Protein 5IG1 (pdb70)

Radius of gyration: 28.87 Å; Cα contacts (8 Å, |Δi|>4): 1186; chains: 2; bounding box: 79×72×64 Å

Secondary structure (DSSP, 8-state):
-BSSS-HHHHEE--TT-GGGEEEE-SS-EEEEEEETTT--EEEEEEEE-TT--HHHHHHHHHHHHHHHH---TTB--EEEEEE-SSEEEEEEE---SEEHHHHHTT-S---HHHHHHHHHHHHHHHHHHHHTTEE-----GGGEEESSSSTTPPEEE---TT-EE-SSSSB---S-S-GGG--HHHHTT--B-THHHHHHHHHHHHHHHHSS-SS--SSHHHHHHHHHTT-----TTGGGGS-HHHHHHHHHHT-SSGGGSPPHHHHHTSHHHHSTTSS--S--HHHHHHHHHHHHHHH-/-BSSS-HHHHEE--TT-STTEEEE-SSEEEEEEEETTT--EEEEEEEEGGG--HHHHHHHHHHHHHHHT---TTB--EEEEEE-SSEEEEEEEP--S-BSHHHHTT-S---HHHHHHHHHHHHHHHHHHHHTTEE-----GGGEEESSSSTTPPEEE---TT-EE-SSSSB---S-S-GGG--HHHHHT--B-THHHHHHHHHHHHHHHHSS-SS--SSHHHHHHHHHHT-----TTTTTTS-HHHHHHHHHHT-SSSTTSPPHHHHTT-TTTT-SSSS-----SHHHHHHHHHHHHHTT-S--

Sequence (604 aa):
METETSFFDLYDVDLKDKRSVIGKGAFSTVHRCVNKRTGEVCAVKVIALKSLRSSEINKIKREIGICSSLQHEHIVSMRRAFRDESHFYLVFEYVSGGELFDEIVTRKFYNEKDASACMHQILSALQHCHSKNIIHRDLKPENLLLASKDPNAPVKITDFGLAVIMEQGPTYFGFAGTPGYLSPEVIRRVPYDTAVDVWACGVILYILLVGYPPFWEEDHQKLYAQIKNCQYDFPSPEWDSVTTAAKELIKAMLEPNPKRRPTVQELLQHPWIARRDVPGSVHRQATLEELKKFNARRKLMETETSFFDLYDVDLKDKRSVIGKGAFSTVHRCVNKRTGEVCAVKVIALKSLRSSEINKIKREIGICSSLQHEHIVSMRRAFRDESHFYLVFEYVSGGELFDEIVTRKFYNEKDASACMHQILSALQHCHSKNIIHRDLKPENLLLASKDPNAPVKITDFGLAVIMEQGPTYFGFAGTPGYLSPEVIRRVPYDTAVDVWACGVILYILLVGYPPFWEEDHQKLYAQIKNCQYDFPSPEWDSVTTAAKELIKAMLEPNPKRRPTVQELLQHPWIARRDVPGSVHRQATLEELKKFNARRKLKGGV

Solvent-accessible surface area: 28084 Å² total; per-residue (Å²): 100,70,92,162,54,36,1,76,87,67,5,81,21,89,53,194,68,185,232,13,42,72,28,179,48,104,145,25,40,33,10,104,0,49,20,113,215,74,45,58,46,0,10,0,29,11,7,49,25,195,101,32,144,55,57,44,29,6,81,16,62,22,8,8,35,1,6,74,50,6,155,46,104,29,2,8,17,21,106,110,3,2,75,50,177,54,50,0,6,0,0,19,24,74,16,30,14,37,39,0,0,69,47,0,23,102,62,178,93,0,5,2,69,34,0,7,51,4,0,70,27,0,0,17,0,0,60,37,0,26,80,97,67,2,0,0,32,9,1,34,0,64,3,0,33,6,20,40,171,94,97,159,12,40,2,10,0,22,49,2,12,46,0,2,29,22,80,65,31,87,5,13,10,5,64,21,21,37,36,18,30,5,3,2,0,5,20,76,122,14,51,1,32,26,7,8,2,1,0,5,0,0,0,0,0,2,0,0,0,3,0,40,12,12,2,119,47,126,64,89,129,114,7,30,40,40,0,94,97,26,112,24,90,44,46,79,102,54,1,97,68,8,35,91,20,0,39,113,0,0,111,35,0,1,38,55,57,26,179,195,10,22,74,4,118,102,3,16,135,36,66,0,1,39,158,170,111,45,6,15,69,92,55,16,75,63,1,1,85,42,0,86,113,7,16,55,82,60,179,187,101,68,93,174,61,37,2,80,87,56,3,25,25,51,53,191,29,183,214,19,56,73,28,190,36,109,97,9,53,29,10,90,0,43,7,44,131,1,4,4,2,0,10,0,29,16,3,43,21,193,98,26,184,76,45,55,29,58,46,5,76,90,6,9,40,2,4,76,52,3,130,45,120,22,2,8,6,19,53,78,2,2,76,48,177,49,56,0,6,0,0,16,19,41,14,27,14,34,38,0,0,47,47,0,28,100,60,196,117,2,12,3,107,41,0,7,52,6,0,55,57,4,0,19,0,0,42,46,0,20,83,90,70,2,0,0,10,16,3,38,0,60,4,1,33,8,8,5,180,22,92,141,15,45,9,12,0,13,51,1,26,40,2,7,86,23,150,131,31,92,37,96,49,22,68,22,23,22,15,9,20,5,0,0,0,1,22,113,143,55,68,1,33,25,7,4,0,2,0,4,1,0,1,3,0,1,0,1,1,1,0,38,14,14,1,120,51,165,58,70,123,131,2,28,40,31,0,91,116,25,127,45,92,46,50,77,109,46,0,96,55,7,38,98,15,0,41,106,0,0,118,30,0,1,48,55,38,30,186,165,16,33,64,1,110,103,4,43,137,35,47,0,10,50,155,185,108,33,6,14,89,90,68,18,84,44,0,4,92,45,0,123,112,8,14,73,81,34,147,136,176,61,53,91

B-factor: mean 85.82, std 36.85, range [25.45, 205.86]

InterPro domains:
  IPR000719 Protein kinase domain [PF00069] (19-273)
  IPR000719 Protein kinase domain [PS50011] (16-273)
  IPR000719 Protein kinase domain [SM00220] (16-273)
  IPR008271 Serine/threonine-protein kinase, active site [PS00108] (134-146)
  IPR011009 Protein kinase-like domain superfamily [SSF56112] (20-286)
  IPR013543 Calcium/calmodulin-dependent protein kinase II, association-domain [PF08332] (350-474)
  IPR017441 Protein kinase, ATP binding site [PS00107] (22-50)
  IPR032710 NTF2-like domain superfamily [SSF54427] (349-472)

Nearest PDB structures (foldseek):
  5ig1-assembly1_A  TM=9.968E-01  e=9.565E-55  Salpingoeca rosetta
  2bdw-assembly1_B  TM=9.712E-01  e=1.067E-36  Caenorhabditis elegans
  3kk8-assembly1_A  TM=8.968E-01  e=3.046E-34  Caenorhabditis elegans
  3kk9-assembly1_A  TM=9.222E-01  e=5.446E-33  Caenorhabditis elegans
  3kl8-assembly1_A  TM=8.921E-01  e=1.979E-29  Caenorhabditis elegans

Structure (mmCIF, N/CA/C/O backbone):
data_5IG1
#
_entry.id   5IG1
#
_cell.length_a   100.031
_cell.length_b   100.031
_cell.length_c   123.792
_cell.angle_alpha   90.00
_cell.angle_beta   90.00
_cell.angle_gamma   90.00
#
_symmetry.space_group_name_H-M   'P 43'
#
loop_
_entity.id
_entity.type
_entity.pdbx_description
1 polymer 'CAMK/CAMK2 protein kinase'
2 non-polymer 'PHOSPHATE ION'
3 water water
#
loop_
_atom_site.group_PDB
_atom_site.id
_atom_site.type_symbol
_atom_site.label_atom_id
_atom_site.label_alt_id
_atom_site.label_comp_id
_atom_site.label_asym_id
_atom_site.label_entity_id
_atom_site.label_seq_id
_atom_site.pdbx_PDB_ins_code
_atom_site.Cartn_x
_atom_site.Cartn_y
_atom_site.Cartn_z
_atom_site.occupancy
_atom_site.B_iso_or_equiv
_atom_site.auth_seq_id
_atom_site.auth_comp_id
_atom_site.auth_asym_id
_atom_site.auth_atom_id
_atom_site.pdbx_PDB_model_num
ATOM 1 N N . MET A 1 4 ? -27.362 30.981 -5.104 1.00 60.72 3 MET A N 1
ATOM 2 C CA . MET A 1 4 ? -26.597 31.023 -6.348 1.00 84.69 3 MET A CA 1
ATOM 3 C C . MET A 1 4 ? -27.301 31.863 -7.419 1.00 102.94 3 MET A C 1
ATOM 4 O O . MET A 1 4 ? -28.526 31.997 -7.416 1.00 110.20 3 MET A O 1
ATOM 9 N N . GLU A 1 5 ? -26.514 32.426 -8.335 1.00 108.23 4 GLU A N 1
ATOM 10 C CA . GLU A 1 5 ? -27.037 33.303 -9.382 1.00 101.57 4 GLU A CA 1
ATOM 11 C C . GLU A 1 5 ? -27.588 32.450 -10.514 1.00 100.54 4 GLU A C 1
ATOM 12 O O . GLU A 1 5 ? -26.837 31.910 -11.328 1.00 105.58 4 GLU A O 1
ATOM 18 N N . THR A 1 6 ? -28.911 32.335 -10.574 1.00 115.01 5 THR A N 1
ATOM 19 C CA . THR A 1 6 ? -29.567 31.589 -11.636 1.00 108.53 5 THR A CA 1
ATOM 20 C C . THR A 1 6 ? -29.977 32.464 -12.814 1.00 102.71 5 THR A C 1
ATOM 21 O O . THR A 1 6 ? -30.384 31.926 -13.849 1.00 94.35 5 THR A O 1
ATOM 25 N N . GLU A 1 7 ? -29.877 33.788 -12.690 1.00 104.74 6 GLU A N 1
ATOM 26 C CA . GLU A 1 7 ? -30.287 34.697 -13.753 1.00 107.83 6 GLU A CA 1
ATOM 27 C C . GLU A 1 7 ? -29.130 35.313 -14.519 1.00 100.61 6 GLU A C 1
ATOM 28 O O . GLU A 1 7 ? -29.263 35.551 -15.720 1.00 104.14 6 GLU A O 1
ATOM 34 N N . THR A 1 8 ? -28.012 35.592 -13.858 1.00 101.02 7 THR A N 1
ATOM 35 C CA . THR A 1 8 ? -26.854 36.166 -14.523 1.00 91.36 7 THR A CA 1
ATOM 36 C C . THR A 1 8 ? -25.911 35.057 -14.962 1.00 85.48 7 THR A C 1
ATOM 37 O O . THR A 1 8 ? -25.750 34.049 -14.269 1.00 104.41 7 THR A O 1
ATOM 41 N N . SER A 1 9 ? -25.300 35.242 -16.126 1.00 67.11 8 SER A N 1
ATOM 42 C CA . SER A 1 9 ? -24.389 34.244 -16.661 1.00 62.84 8 SER A CA 1
ATOM 43 C C . SER A 1 9 ? -23.007 34.420 -16.053 1.00 67.14 8 SER A C 1
ATOM 44 O O . SER A 1 9 ? -22.515 35.540 -15.907 1.00 67.18 8 SER A O 1
ATOM 47 N N . PHE A 1 10 ? -22.394 33.300 -15.671 1.00 72.95 9 PHE A N 1
ATOM 48 C CA . PHE A 1 10 ? -20.998 33.334 -15.257 1.00 60.10 9 PHE A CA 1
ATOM 49 C C . PHE A 1 10 ? -20.147 34.067 -16.287 1.00 62.70 9 PHE A C 1
ATOM 50 O O . PHE A 1 10 ? -19.265 34.857 -15.931 1.00 77.43 9 PHE A O 1
ATOM 58 N N . PHE A 1 11 ? -20.411 33.830 -17.573 1.00 64.30 10 PHE A N 1
ATOM 59 C CA . PHE A 1 11 ? -19.627 34.460 -18.625 1.00 66.66 10 PHE A CA 1
ATOM 60 C C . PHE A 1 11 ? -19.861 35.958 -18.716 1.00 66.55 10 PHE A C 1
ATOM 61 O O . PHE A 1 11 ? -19.089 36.646 -19.391 1.00 87.43 10 PHE A O 1
ATOM 69 N N . ASP A 1 12 ? -20.897 36.479 -18.061 1.00 62.37 11 ASP A N 1
ATOM 70 C CA . ASP A 1 12 ? -21.096 37.922 -18.024 1.00 70.90 11 ASP A CA 1
ATOM 71 C C . ASP A 1 12 ? -20.208 38.589 -16.979 1.00 73.19 11 ASP A C 1
ATOM 72 O O . ASP A 1 12 ? -19.742 39.713 -17.193 1.00 71.79 11 ASP A O 1
ATOM 77 N N . LEU A 1 13 ? -19.954 37.920 -15.857 1.00 69.44 12 LEU A N 1
ATOM 78 C CA . LEU A 1 13 ? -19.123 38.484 -14.802 1.00 63.98 12 LEU A CA 1
ATOM 79 C C . LEU A 1 13 ? -17.675 38.027 -14.871 1.00 59.15 12 LEU A C 1
ATOM 80 O O . LEU A 1 13 ? -16.782 38.764 -14.439 1.00 57.58 12 LEU A O 1
ATOM 85 N N . TYR A 1 14 ? -17.419 36.832 -15.393 1.00 55.23 13 TYR A N 1
ATOM 86 C CA . TYR A 1 14 ? -16.072 36.294 -15.459 1.00 53.91 13 TYR A CA 1
ATOM 87 C C . TYR A 1 14 ? -15.705 35.989 -16.902 1.00 56.45 13 TYR A C 1
ATOM 88 O O . TYR A 1 14 ? -16.574 35.752 -17.745 1.00 60.98 13 TYR A O 1
ATOM 97 N N . ASP A 1 15 ? -14.405 36.027 -17.181 1.00 49.96 14 ASP A N 1
ATOM 98 C CA . ASP A 1 15 ? -13.875 35.774 -18.512 1.00 68.64 14 ASP A CA 1
ATOM 99 C C . ASP A 1 15 ? -12.985 34.544 -18.450 1.00 62.44 14 ASP A C 1
ATOM 100 O O . ASP A 1 15 ? -12.131 34.438 -17.559 1.00 49.80 14 ASP A O 1
ATOM 105 N N . VAL A 1 16 ? -13.206 33.614 -19.378 1.00 59.76 15 VAL A N 1
ATOM 106 C CA . VAL A 1 16 ? -12.382 32.419 -19.506 1.00 57.21 15 VAL A CA 1
ATOM 107 C C . VAL A 1 16 ? -12.722 31.761 -20.833 1.00 71.63 15 VAL A C 1
ATOM 108 O O . VAL A 1 16 ? -13.880 31.757 -21.260 1.00 95.40 15 VAL A O 1
ATOM 112 N N . ASP A 1 17 ? -11.702 31.226 -21.495 1.00 71.09 16 ASP A N 1
ATOM 113 C CA . ASP A 1 17 ? -11.888 30.404 -22.687 1.00 76.83 16 ASP A CA 1
ATOM 114 C C . ASP A 1 17 ? -11.823 28.954 -22.224 1.00 75.16 16 ASP A C 1
ATOM 115 O O . ASP A 1 17 ? -10.738 28.412 -21.997 1.00 75.59 16 ASP A O 1
ATOM 120 N N . LEU A 1 18 ? -12.993 28.330 -22.067 1.00 63.42 17 LEU A N 1
ATOM 121 C CA . LEU A 1 18 ? -13.045 26.944 -21.613 1.00 67.34 17 LEU A CA 1
ATOM 122 C C . LEU A 1 18 ? -12.405 25.975 -22.600 1.00 70.73 17 LEU A C 1
ATOM 123 O O . LEU A 1 18 ? -12.112 24.834 -22.222 1.00 74.37 17 LEU A O 1
ATOM 128 N N . LYS A 1 19 ? -12.169 26.401 -23.841 1.00 65.28 18 LYS A N 1
ATOM 129 C CA . LYS A 1 19 ? -11.558 25.549 -24.851 1.00 67.28 18 LYS A CA 1
ATOM 130 C C . LYS A 1 19 ? -10.038 25.554 -24.792 1.00 88.06 18 LYS A C 1
ATOM 131 O O . LYS A 1 19 ? -9.410 24.573 -25.205 1.00 110.89 18 LYS A O 1
ATOM 137 N N . ASP A 1 20 ? -9.433 26.630 -24.296 1.00 75.75 19 ASP A N 1
ATOM 138 C CA . ASP A 1 20 ? -7.980 26.700 -24.234 1.00 81.77 19 ASP A CA 1
ATOM 139 C C . ASP A 1 20 ? -7.444 25.733 -23.185 1.00 86.69 19 ASP A C 1
ATOM 140 O O . ASP A 1 20 ? -8.034 25.560 -22.115 1.00 84.69 19 ASP A O 1
ATOM 145 N N . LYS A 1 21 ? -6.312 25.102 -23.501 1.00 101.31 20 LYS A N 1
ATOM 146 C CA . LYS A 1 21 ? -5.724 24.131 -22.584 1.00 104.29 20 LYS A CA 1
ATOM 147 C C . LYS A 1 21 ? -5.058 24.818 -21.398 1.00 99.70 20 LYS A C 1
ATOM 148 O O . LYS A 1 21 ? -5.141 24.328 -20.265 1.00 101.68 20 LYS A O 1
ATOM 154 N N . ARG A 1 22 ? -4.395 25.955 -21.634 1.00 83.50 21 ARG A N 1
ATOM 155 C CA . ARG A 1 22 ? -3.679 26.643 -20.564 1.00 90.34 21 ARG A CA 1
ATOM 156 C C . ARG A 1 22 ? -4.608 27.267 -19.531 1.00 80.01 21 ARG A C 1
ATOM 157 O O . ARG A 1 22 ? -4.122 27.803 -18.529 1.00 84.92 21 ARG A O 1
ATOM 165 N N . SER A 1 23 ? -5.921 27.221 -19.743 1.00 78.60 22 SER A N 1
ATOM 166 C CA . SER A 1 23 ? -6.856 27.716 -18.743 1.00 82.28 22 SER A CA 1
ATOM 167 C C . SER A 1 23 ? -7.234 26.660 -17.716 1.00 74.58 22 SER A C 1
ATOM 168 O O . SER A 1 23 ? -7.733 27.010 -16.640 1.00 64.05 22 SER A O 1
ATOM 171 N N . VAL A 1 24 ? -6.997 25.387 -18.016 1.00 70.12 23 VAL A N 1
ATOM 172 C CA . VAL A 1 24 ? -7.455 24.292 -17.170 1.00 56.79 23 VAL A CA 1
ATOM 173 C C . VAL A 1 24 ? -6.535 24.159 -15.964 1.00 50.37 23 VAL A C 1
ATOM 174 O O . VAL A 1 24 ? -5.360 23.808 -16.102 1.00 67.86 23 VAL A O 1
ATOM 178 N N . ILE A 1 25 ? -7.074 24.436 -14.778 1.00 58.56 24 ILE A N 1
ATOM 179 C CA . ILE A 1 25 ? -6.334 24.216 -13.541 1.00 45.63 24 ILE A CA 1
ATOM 180 C C . ILE A 1 25 ? -6.379 22.749 -13.140 1.00 55.50 24 ILE A C 1
ATOM 181 O O . ILE A 1 25 ? -5.384 22.198 -12.658 1.00 66.37 24 ILE A O 1
ATOM 186 N N . GLY A 1 26 ? -7.529 22.098 -13.312 1.00 58.13 25 GLY A N 1
ATOM 187 C CA . GLY A 1 26 ? -7.668 20.723 -12.869 1.00 63.41 25 GLY A CA 1
ATOM 188 C C . GLY A 1 26 ? -8.708 19.930 -13.630 1.00 55.43 25 GLY A C 1
ATOM 189 O O . GLY A 1 26 ? -9.765 20.462 -13.965 1.00 55.83 25 GLY A O 1
ATOM 190 N N . LYS A 1 27 ? -8.426 18.661 -13.912 1.00 59.64 26 LYS A N 1
ATOM 191 C CA . LYS A 1 27 ? -9.354 17.790 -14.625 1.00 50.31 26 LYS A CA 1
ATOM 192 C C . LYS A 1 27 ? -9.843 16.700 -13.676 1.00 61.16 26 LYS A C 1
ATOM 193 O O . LYS A 1 27 ? -9.069 15.827 -13.270 1.00 70.52 26 LYS A O 1
ATOM 199 N N . GLY A 1 28 ? -11.130 16.754 -13.331 1.00 60.78 27 GLY A N 1
ATOM 200 C CA . GLY A 1 28 ? -11.772 15.735 -12.534 1.00 50.67 27 GLY A CA 1
ATOM 201 C C . GLY A 1 28 ? -12.834 14.991 -13.333 1.00 54.50 27 GLY A C 1
ATOM 202 O O . GLY A 1 28 ? -13.233 15.392 -14.425 1.00 62.98 27 GLY A O 1
ATOM 203 N N . ALA A 1 29 ? -13.290 13.877 -12.758 1.00 61.83 28 ALA A N 1
ATOM 204 C CA . ALA A 1 29 ? -14.253 13.026 -13.449 1.00 52.93 28 ALA A CA 1
ATOM 205 C C . ALA A 1 29 ? -15.648 13.633 -13.498 1.00 44.06 28 ALA A C 1
ATOM 206 O O . ALA A 1 29 ? -16.446 13.256 -14.362 1.00 50.65 28 ALA A O 1
ATOM 208 N N . PHE A 1 30 ? -15.968 14.546 -12.588 1.00 46.04 29 PHE A N 1
ATOM 209 C CA . PHE A 1 30 ? -17.286 15.153 -12.553 1.00 49.04 29 PHE A CA 1
ATOM 210 C C . PHE A 1 30 ? -17.271 16.649 -12.814 1.00 55.64 29 PHE A C 1
ATOM 211 O O . PHE A 1 30 ? -18.344 17.245 -12.957 1.00 50.93 29 PHE A O 1
ATOM 219 N N . SER A 1 31 ? -16.097 17.267 -12.888 1.00 59.63 30 SER A N 1
ATOM 220 C CA . SER A 1 31 ? -16.002 18.700 -13.107 1.00 43.40 30 SER A CA 1
ATOM 221 C C . SER A 1 31 ? -14.646 18.997 -13.722 1.00 36.18 30 SER A C 1
ATOM 222 O O . SER A 1 31 ? -13.757 18.145 -13.756 1.00 63.13 30 SER A O 1
ATOM 225 N N . THR A 1 32 ? -14.503 20.221 -14.218 1.00 51.29 31 THR A N 1
ATOM 226 C CA . THR A 1 32 ? -13.219 20.706 -14.708 1.00 40.80 31 THR A CA 1
ATOM 227 C C . THR A 1 32 ? -13.008 22.114 -14.178 1.00 48.87 31 THR A C 1
ATOM 228 O O . THR A 1 32 ? -13.900 22.958 -14.294 1.00 57.97 31 THR A O 1
ATOM 232 N N . VAL A 1 33 ? -11.847 22.361 -13.585 1.00 42.96 32 VAL A N 1
ATOM 233 C CA . VAL A 1 33 ? -11.545 23.647 -12.973 1.00 40.76 32 VAL A CA 1
ATOM 234 C C . VAL A 1 33 ? -10.656 24.437 -13.922 1.00 44.58 32 VAL A C 1
ATOM 235 O O . VAL A 1 33 ? -9.567 23.979 -14.292 1.00 46.59 32 VAL A O 1
ATOM 239 N N . HIS A 1 34 ? -11.137 25.616 -14.323 1.00 46.46 33 HIS A N 1
ATOM 240 C CA . HIS A 1 34 ? -10.430 26.531 -15.205 1.00 52.00 33 HIS A CA 1
ATOM 241 C C . HIS A 1 34 ? -10.034 27.794 -14.451 1.00 53.61 33 HIS A C 1
ATOM 242 O O . HIS A 1 34 ? -10.687 28.195 -13.483 1.00 50.13 33 HIS A O 1
ATOM 249 N N . ARG A 1 35 ? -8.965 28.428 -14.920 1.00 54.17 34 ARG A N 1
ATOM 250 C CA . ARG A 1 35 ? -8.573 29.738 -14.419 1.00 40.74 34 ARG A CA 1
ATOM 251 C C . ARG A 1 35 ? -9.372 30.798 -15.164 1.00 44.02 34 ARG A C 1
ATOM 252 O O . ARG A 1 35 ? -9.312 30.873 -16.396 1.00 52.64 34 ARG A O 1
ATOM 260 N N . CYS A 1 36 ? -10.135 31.597 -14.427 1.00 51.24 35 CYS A N 1
ATOM 261 C CA . CYS A 1 36 ? -10.940 32.668 -14.993 1.00 52.71 35 CYS A CA 1
ATOM 262 C C . CYS A 1 36 ? -10.586 33.981 -14.314 1.00 52.88 35 CYS A C 1
ATOM 263 O O . CYS A 1 36 ? -9.934 34.013 -13.272 1.00 72.02 35 CYS A O 1
ATOM 266 N N . VAL A 1 37 ? -11.031 35.076 -14.916 1.00 48.46 36 VAL A N 1
ATOM 267 C CA . VAL A 1 37 ? -10.739 36.415 -14.423 1.00 47.63 36 VAL A CA 1
ATOM 268 C C . VAL A 1 37 ? -12.044 37.185 -14.294 1.00 51.01 36 VAL A C 1
ATOM 269 O O . VAL A 1 37 ? -12.849 37.214 -15.233 1.00 55.21 36 VAL A O 1
ATOM 273 N N . ASN A 1 38 ? -12.251 37.799 -13.133 1.00 40.87 37 ASN A N 1
ATOM 274 C CA . ASN A 1 38 ? -13.412 38.649 -12.914 1.00 43.15 37 ASN A CA 1
ATOM 275 C C . ASN A 1 38 ? -13.387 39.820 -13.889 1.00 56.19 37 ASN A C 1
ATOM 276 O O . ASN A 1 38 ? -12.454 40.628 -13.876 1.00 59.52 37 ASN A O 1
ATOM 281 N N . LYS A 1 39 ? -14.416 39.906 -14.738 1.00 63.46 38 LYS A N 1
ATOM 282 C CA . LYS A 1 39 ? -14.472 40.982 -15.721 1.00 50.53 38 LYS A CA 1
ATOM 283 C C . LYS A 1 39 ? -14.390 42.350 -15.054 1.00 56.65 38 LYS A C 1
ATOM 284 O O . LYS A 1 39 ? -13.743 43.266 -15.577 1.00 56.54 38 LYS A O 1
ATOM 290 N N . ARG A 1 40 ? -15.033 42.509 -13.896 1.00 56.30 39 ARG A N 1
ATOM 291 C CA . ARG A 1 40 ? -15.122 43.841 -13.304 1.00 55.02 39 ARG A CA 1
ATOM 292 C C . ARG A 1 40 ? -13.916 44.154 -12.425 1.00 50.13 39 ARG A C 1
ATOM 293 O O . ARG A 1 40 ? -13.345 45.244 -12.515 1.00 63.65 39 ARG A O 1
ATOM 301 N N . THR A 1 41 ? -13.514 43.220 -11.564 1.00 52.14 40 THR A N 1
ATOM 302 C CA . THR A 1 41 ? -12.471 43.497 -10.586 1.00 51.28 40 THR A CA 1
ATOM 303 C C . THR A 1 41 ? -11.080 43.034 -11.013 1.00 55.92 40 THR A C 1
ATOM 304 O O . THR A 1 41 ? -10.090 43.465 -10.411 1.00 64.53 40 THR A O 1
ATOM 308 N N . GLY A 1 42 ? -10.974 42.177 -12.024 1.00 54.34 41 GLY A N 1
ATOM 309 C CA . GLY A 1 42 ? -9.676 41.657 -12.399 1.00 50.88 41 GLY A CA 1
ATOM 310 C C . GLY A 1 42 ? -9.139 40.593 -11.474 1.00 53.35 41 GLY A C 1
ATOM 311 O O . GLY A 1 42 ? -7.983 40.182 -11.624 1.00 53.15 41 GLY A O 1
ATOM 312 N N . GLU A 1 43 ? -9.939 40.144 -10.512 1.00 47.63 42 GLU A N 1
ATOM 313 C CA . GLU A 1 43 ? -9.519 39.076 -9.619 1.00 45.19 42 GLU A CA 1
ATOM 314 C C . GLU A 1 43 ? -9.367 37.767 -10.386 1.00 43.33 42 GLU A C 1
ATOM 315 O O . GLU A 1 43 ? -10.235 37.397 -11.180 1.00 52.04 42 GLU A O 1
ATOM 321 N N . VAL A 1 44 ? -8.258 37.073 -10.151 1.00 42.27 43 VAL A N 1
ATOM 322 C CA . VAL A 1 44 ? -8.036 35.756 -10.734 1.00 42.25 43 VAL A CA 1
ATOM 323 C C . VAL A 1 44 ? -8.702 34.710 -9.852 1.00 45.43 43 VAL A C 1
ATOM 324 O O . VAL A 1 44 ? -8.501 34.688 -8.631 1.00 48.52 43 VAL A O 1
ATOM 328 N N . CYS A 1 45 ? -9.492 33.838 -10.471 1.00 57.14 44 CYS A N 1
ATOM 329 C CA . CYS A 1 45 ? -10.344 32.885 -9.782 1.00 53.42 44 CYS A CA 1
ATOM 330 C C . CYS A 1 45 ? -10.231 31.517 -10.440 1.00 47.04 44 CYS A C 1
ATOM 331 O O . CYS A 1 45 ? -9.779 31.380 -11.579 1.00 55.14 44 CYS A O 1
ATOM 334 N N . ALA A 1 46 ? -10.657 30.495 -9.709 1.00 52.08 45 ALA A N 1
ATOM 335 C CA . ALA A 1 46 ? -10.771 29.144 -10.245 1.00 49.38 45 ALA A CA 1
ATOM 336 C C . ALA A 1 46 ? -12.253 28.822 -10.350 1.00 44.24 45 ALA A C 1
ATOM 337 O O . ALA A 1 46 ? -12.926 28.642 -9.332 1.00 60.20 45 ALA A O 1
ATOM 339 N N . VAL A 1 47 ? -12.766 28.756 -11.569 1.00 37.08 46 VAL A N 1
ATOM 340 C CA . VAL A 1 47 ? -14.145 28.338 -11.790 1.00 45.49 46 VAL A CA 1
ATOM 341 C C . VAL A 1 47 ? -14.181 26.817 -11.907 1.00 50.01 46 VAL A C 1
ATOM 342 O O . VAL A 1 47 ? -13.357 26.211 -12.605 1.00 33.64 46 VAL A O 1
ATOM 346 N N . LYS A 1 48 ? -15.107 26.198 -11.184 1.00 50.35 47 LYS A N 1
ATOM 347 C CA . LYS A 1 48 ? -15.370 24.769 -11.283 1.00 48.04 47 LYS A CA 1
ATOM 348 C C . LYS A 1 48 ? -16.584 24.599 -12.188 1.00 45.84 47 LYS A C 1
ATOM 349 O O . LYS A 1 48 ? -17.710 24.924 -11.797 1.00 50.31 47 LYS A O 1
ATOM 355 N N . VAL A 1 49 ? -16.345 24.124 -13.406 1.00 48.91 48 VAL A N 1
ATOM 356 C CA . VAL A 1 49 ? -17.395 23.929 -14.398 1.00 43.40 48 VAL A CA 1
ATOM 357 C C . VAL A 1 49 ? -17.921 22.508 -14.277 1.00 47.27 48 VAL A C 1
ATOM 358 O O . VAL A 1 49 ? -17.143 21.544 -14.256 1.00 54.98 48 VAL A O 1
ATOM 362 N N . ILE A 1 50 ? -19.243 22.377 -14.197 1.00 40.37 49 ILE A N 1
ATOM 363 C CA . ILE A 1 50 ? -19.907 21.086 -14.057 1.00 49.88 49 ILE A CA 1
ATOM 364 C C . ILE A 1 50 ? -21.024 21.027 -15.089 1.00 56.43 49 ILE A C 1
ATOM 365 O O . ILE A 1 50 ? -22.068 21.662 -14.911 1.00 60.84 49 ILE A O 1
ATOM 370 N N . ALA A 1 51 ? -20.820 20.263 -16.158 1.00 61.54 50 ALA A N 1
ATOM 371 C CA . ALA A 1 51 ? -21.888 20.075 -17.130 1.00 44.85 50 ALA A CA 1
ATOM 372 C C . ALA A 1 51 ? -23.051 19.323 -16.493 1.00 50.04 50 ALA A C 1
ATOM 373 O O . ALA A 1 51 ? -22.854 18.360 -15.744 1.00 70.14 50 ALA A O 1
ATOM 375 N N . LEU A 1 52 ? -24.269 19.777 -16.784 1.00 45.32 51 LEU A N 1
ATOM 376 C CA . LEU A 1 52 ? -25.476 19.163 -16.243 1.00 51.30 51 LEU A CA 1
ATOM 377 C C . LEU A 1 52 ? -25.942 17.950 -17.034 1.00 57.34 51 LEU A C 1
ATOM 378 O O . LEU A 1 52 ? -26.828 17.232 -16.559 1.00 72.10 51 LEU A O 1
ATOM 383 N N . LYS A 1 53 ? -25.351 17.699 -18.203 1.00 54.84 52 LYS A N 1
ATOM 384 C CA . LYS A 1 53 ? -25.875 16.775 -19.203 1.00 57.59 52 LYS A CA 1
ATOM 385 C C . LYS A 1 53 ? -26.316 15.427 -18.639 1.00 82.25 52 LYS A C 1
ATOM 386 O O . LYS A 1 53 ? -27.518 15.151 -18.554 1.00 94.66 52 LYS A O 1
ATOM 392 N N . SER A 1 54 ? -25.366 14.576 -18.263 1.00 67.22 53 SER A N 1
ATOM 393 C CA . SER A 1 54 ? -25.683 13.219 -17.842 1.00 78.08 53 SER A CA 1
ATOM 394 C C . SER A 1 54 ? -26.034 13.121 -16.364 1.00 85.03 53 SER A C 1
ATOM 395 O O . SER A 1 54 ? -26.161 12.007 -15.843 1.00 89.61 53 SER A O 1
ATOM 398 N N . LEU A 1 55 ? -26.207 14.252 -15.684 1.00 72.05 54 LEU A N 1
ATOM 399 C CA . LEU A 1 55 ? -26.331 14.260 -14.231 1.00 62.11 54 LEU A CA 1
ATOM 400 C C . LEU A 1 55 ? -27.716 13.794 -13.802 1.00 75.97 54 LEU A C 1
ATOM 401 O O . LEU A 1 55 ? -28.732 14.356 -14.233 1.00 77.17 54 LEU A O 1
ATOM 406 N N . ARG A 1 56 ? -27.754 12.780 -12.940 1.00 88.00 55 ARG A N 1
ATOM 407 C CA . ARG A 1 56 ? -28.991 12.431 -12.264 1.00 91.90 55 ARG A CA 1
ATOM 408 C C . ARG A 1 56 ? -29.356 13.520 -11.257 1.00 93.82 55 ARG A C 1
ATOM 409 O O . ARG A 1 56 ? -28.573 14.430 -10.968 1.00 93.49 55 ARG A O 1
ATOM 417 N N . SER A 1 57 ? -30.570 13.416 -10.714 1.00 90.20 56 SER A N 1
ATOM 418 C CA . SER A 1 57 ? -31.037 14.417 -9.759 1.00 81.81 56 SER A CA 1
ATOM 419 C C . SER A 1 57 ? -30.191 14.411 -8.490 1.00 76.01 56 SER A C 1
ATOM 420 O O . SER A 1 57 ? -29.902 15.472 -7.921 1.00 83.25 56 SER A O 1
ATOM 423 N N . SER A 1 58 ? -29.775 13.225 -8.037 1.00 74.87 57 SER A N 1
ATOM 424 C CA . SER A 1 58 ? -28.985 13.136 -6.813 1.00 66.50 57 SER A CA 1
ATOM 425 C C . SER A 1 58 ? -27.679 13.906 -6.941 1.00 68.50 57 SER A C 1
ATOM 426 O O . SER A 1 58 ? -27.244 14.563 -5.989 1.00 70.17 57 SER A O 1
ATOM 429 N N . GLU A 1 59 ? -27.039 13.841 -8.111 1.00 73.32 58 GLU A N 1
ATOM 430 C CA . GLU A 1 59 ? -25.775 14.545 -8.302 1.00 72.17 58 GLU A CA 1
ATOM 431 C C . GLU A 1 59 ? -25.981 16.055 -8.322 1.00 69.37 58 GLU A C 1
ATOM 432 O O . GLU A 1 59 ? -25.194 16.806 -7.730 1.00 71.27 58 GLU A O 1
ATOM 438 N N . ILE A 1 60 ? -27.043 16.514 -8.987 1.00 55.64 59 ILE A N 1
ATOM 439 C CA . ILE A 1 60 ? -27.337 17.943 -9.044 1.00 48.67 59 ILE A CA 1
ATOM 440 C C . ILE A 1 60 ? -27.617 18.490 -7.651 1.00 50.07 59 ILE A C 1
ATOM 441 O O . ILE A 1 60 ? -27.131 19.566 -7.279 1.00 77.11 59 ILE A O 1
ATOM 446 N N . ASN A 1 61 ? -28.397 17.761 -6.854 1.00 43.67 60 ASN A N 1
ATOM 447 C CA . ASN A 1 61 ? -28.665 18.230 -5.499 1.00 52.44 60 ASN A CA 1
ATOM 448 C C . ASN A 1 61 ? -27.438 18.113 -4.614 1.00 49.87 60 ASN A C 1
ATOM 449 O O . ASN A 1 61 ? -27.290 18.883 -3.660 1.00 57.23 60 ASN A O 1
ATOM 454 N N . LYS A 1 62 ? -26.561 17.153 -4.896 1.00 56.88 61 LYS A N 1
ATOM 455 C CA . LYS A 1 62 ? -25.274 17.135 -4.215 1.00 50.57 61 LYS A CA 1
ATOM 456 C C . LYS A 1 62 ? -24.509 18.417 -4.506 1.00 48.53 61 LYS A C 1
ATOM 457 O O . LYS A 1 62 ? -23.912 19.016 -3.603 1.00 57.35 61 LYS A O 1
ATOM 463 N N . ILE A 1 63 ? -24.550 18.873 -5.759 1.00 47.88 62 ILE A N 1
ATOM 464 C CA . ILE A 1 63 ? -23.866 20.109 -6.123 1.00 41.95 62 ILE A CA 1
ATOM 465 C C . ILE A 1 63 ? -24.487 21.296 -5.399 1.00 46.20 62 ILE A C 1
ATOM 466 O O . ILE A 1 63 ? -23.775 22.121 -4.815 1.00 50.87 62 ILE A O 1
ATOM 471 N N . LYS A 1 64 ? -25.821 21.401 -5.424 1.00 46.15 63 LYS A N 1
ATOM 472 C CA . LYS A 1 64 ? -26.486 22.509 -4.741 1.00 40.39 63 LYS A CA 1
ATOM 473 C C . LYS A 1 64 ? -26.174 22.501 -3.250 1.00 43.92 63 LYS A C 1
ATOM 474 O O . LYS A 1 64 ? -26.010 23.563 -2.633 1.00 52.44 63 LYS A O 1
ATOM 480 N N . ARG A 1 65 ? -26.085 21.310 -2.655 1.00 45.22 64 ARG A N 1
ATOM 481 C CA . ARG A 1 65 ? -25.637 21.198 -1.272 1.00 35.44 64 ARG A CA 1
ATOM 482 C C . ARG A 1 65 ? -24.239 21.780 -1.116 1.00 48.11 64 ARG A C 1
ATOM 483 O O . ARG A 1 65 ? -23.974 22.571 -0.200 1.00 61.73 64 ARG A O 1
ATOM 491 N N . GLU A 1 66 ? -23.328 21.402 -2.017 1.00 44.40 65 GLU A N 1
ATOM 492 C CA . GLU A 1 66 ? -21.978 21.947 -1.968 1.00 47.32 65 GLU A CA 1
ATOM 493 C C . GLU A 1 66 ? -21.994 23.465 -2.056 1.00 51.28 65 GLU A C 1
ATOM 494 O O . GLU A 1 66 ? -21.181 24.134 -1.412 1.00 62.96 65 GLU A O 1
ATOM 500 N N . ILE A 1 67 ? -22.924 24.026 -2.826 1.00 47.64 66 ILE A N 1
ATOM 501 C CA . ILE A 1 67 ? -22.981 25.474 -2.996 1.00 47.79 66 ILE A CA 1
ATOM 502 C C . ILE A 1 67 ? -23.461 26.142 -1.716 1.00 51.80 66 ILE A C 1
ATOM 503 O O . ILE A 1 67 ? -22.904 27.158 -1.280 1.00 51.18 66 ILE A O 1
ATOM 508 N N . GLY A 1 68 ? -24.508 25.590 -1.098 1.00 46.14 67 GLY A N 1
ATOM 509 C CA . GLY A 1 68 ? -24.974 26.151 0.160 1.00 41.76 67 GLY A CA 1
ATOM 510 C C . GLY A 1 68 ? -23.906 26.111 1.234 1.00 61.40 67 GLY A C 1
ATOM 511 O O . GLY A 1 68 ? -23.627 27.117 1.897 1.00 74.95 67 GLY A O 1
ATOM 512 N N . ILE A 1 69 ? -23.269 24.950 1.399 1.00 59.11 68 ILE A N 1
ATOM 513 C CA . ILE A 1 69 ? -22.235 24.809 2.420 1.00 51.03 68 ILE A CA 1
ATOM 514 C C . ILE A 1 69 ? -21.067 25.743 2.125 1.00 51.47 68 ILE A C 1
ATOM 515 O O . ILE A 1 69 ? -20.612 26.493 2.997 1.00 53.21 68 ILE A O 1
ATOM 520 N N . CYS A 1 70 ? -20.591 25.740 0.877 1.00 56.11 69 CYS A N 1
ATOM 521 C CA . CYS A 1 70 ? -19.449 26.572 0.514 1.00 58.06 69 CYS A CA 1
ATOM 522 C C . CYS A 1 70 ? -19.752 28.054 0.672 1.00 55.56 69 CYS A C 1
ATOM 523 O O . CYS A 1 70 ? -18.841 28.844 0.941 1.00 77.01 69 CYS A O 1
ATOM 526 N N . SER A 1 71 ? -21.009 28.454 0.511 1.00 59.70 70 SER A N 1
ATOM 527 C CA . SER A 1 71 ? -21.342 29.852 0.742 1.00 71.71 70 SER A CA 1
ATOM 528 C C . SER A 1 71 ? -21.466 30.155 2.229 1.00 78.68 70 SER A C 1
ATOM 529 O O . SER A 1 71 ? -21.237 31.295 2.647 1.00 88.36 70 SER A O 1
ATOM 532 N N . SER A 1 72 ? -21.806 29.151 3.042 1.00 76.00 71 SER A N 1
ATOM 533 C CA . SER A 1 72 ? -21.841 29.340 4.488 1.00 61.22 71 SER A CA 1
ATOM 534 C C . SER A 1 72 ? -20.454 29.481 5.105 1.00 61.98 71 SER A C 1
ATOM 535 O O . SER A 1 72 ? -20.350 29.909 6.258 1.00 67.52 71 SER A O 1
ATOM 538 N N . LEU A 1 73 ? -19.396 29.151 4.373 1.00 60.63 72 LEU A N 1
ATOM 539 C CA . LEU A 1 73 ? -18.049 29.055 4.919 1.00 51.82 72 LEU A CA 1
ATOM 540 C C . LEU A 1 73 ? -17.213 30.248 4.474 1.00 67.55 72 LEU A C 1
ATOM 541 O O . LEU A 1 73 ? -16.932 30.402 3.280 1.00 89.58 72 LEU A O 1
ATOM 546 N N . GLN A 1 74 ? -16.807 31.081 5.432 1.00 62.06 73 GLN A N 1
ATOM 547 C CA . GLN A 1 74 ? -15.844 32.154 5.181 1.00 78.29 73 GLN A CA 1
ATOM 548 C C . GLN A 1 74 ? -14.720 32.026 6.207 1.00 75.75 73 GLN A C 1
ATOM 549 O O . GLN A 1 74 ? -14.857 32.476 7.348 1.00 72.43 73 GLN A O 1
ATOM 555 N N . HIS A 1 75 ? -13.611 31.414 5.794 1.00 66.92 74 HIS A N 1
ATOM 556 C CA . HIS A 1 75 ? -12.479 31.179 6.676 1.00 51.91 74 HIS A CA 1
ATOM 557 C C . HIS A 1 75 ? -11.195 31.272 5.868 1.00 59.78 74 HIS A C 1
ATOM 558 O O . HIS A 1 75 ? -11.176 30.978 4.669 1.00 68.20 74 HIS A O 1
ATOM 565 N N . GLU A 1 76 ? -10.120 31.684 6.542 1.00 65.11 75 GLU A N 1
ATOM 566 C CA . GLU A 1 76 ? -8.842 31.868 5.862 1.00 57.59 75 GLU A CA 1
ATOM 567 C C . GLU A 1 76 ? -8.323 30.557 5.276 1.00 55.00 75 GLU A C 1
ATOM 568 O O . GLU A 1 76 ? -7.728 30.546 4.191 1.00 64.65 75 GLU A O 1
ATOM 574 N N . HIS A 1 77 ? -8.547 29.439 5.966 1.00 46.33 76 HIS A N 1
ATOM 575 C CA . HIS A 1 77 ? -8.007 28.153 5.547 1.00 45.49 76 HIS A CA 1
ATOM 576 C C . HIS A 1 77 ? -9.050 27.271 4.879 1.00 41.87 76 HIS A C 1
ATOM 577 O O . HIS A 1 77 ? -8.911 26.040 4.863 1.00 48.98 76 HIS A O 1
ATOM 584 N N . ILE A 1 78 ? -10.092 27.885 4.331 1.00 44.89 77 ILE A N 1
ATOM 585 C CA . ILE A 1 78 ? -11.069 27.226 3.478 1.00 44.74 77 ILE A CA 1
ATOM 586 C C . ILE A 1 78 ? -11.100 28.001 2.173 1.00 39.07 77 ILE A C 1
ATOM 587 O O . ILE A 1 78 ? -11.316 29.219 2.182 1.00 66.81 77 ILE A O 1
ATOM 592 N N . VAL A 1 79 ? -10.875 27.304 1.058 1.00 48.30 78 VAL A N 1
ATOM 593 C CA . VAL A 1 79 ? -10.958 27.915 -0.264 1.00 45.25 78 VAL A CA 1
ATOM 594 C C . VAL A 1 79 ? -12.330 28.549 -0.441 1.00 43.83 78 VAL A C 1
ATOM 595 O O . VAL A 1 79 ? -13.340 27.847 -0.543 1.00 51.41 78 VAL A O 1
ATOM 599 N N . SER A 1 80 ? -12.370 29.878 -0.486 1.00 45.43 79 SER A N 1
ATOM 600 C CA . SER A 1 80 ? -13.630 30.602 -0.474 1.00 51.95 79 SER A CA 1
ATOM 601 C C . SER A 1 80 ? -14.294 30.549 -1.841 1.00 63.07 79 SER A C 1
ATOM 602 O O . SER A 1 80 ? -13.670 30.866 -2.860 1.00 56.10 79 SER A O 1
ATOM 605 N N . MET A 1 81 ? -15.567 30.159 -1.856 1.00 60.26 80 MET A N 1
ATOM 606 C CA . MET A 1 81 ? -16.385 30.259 -3.057 1.00 51.38 80 MET A CA 1
ATOM 607 C C . MET A 1 81 ? -16.872 31.695 -3.198 1.00 52.11 80 MET A C 1
ATOM 608 O O . MET A 1 81 ? -17.675 32.170 -2.387 1.00 55.37 80 MET A O 1
ATOM 613 N N . ARG A 1 82 ? -16.379 32.388 -4.224 1.00 46.30 81 ARG A N 1
ATOM 614 C CA . ARG A 1 82 ? -16.807 33.757 -4.486 1.00 50.69 81 ARG A CA 1
ATOM 615 C C . ARG A 1 82 ? -18.290 33.813 -4.840 1.00 60.63 81 ARG A C 1
ATOM 616 O O . ARG A 1 82 ? -19.066 34.551 -4.223 1.00 78.97 81 ARG A O 1
ATOM 624 N N . ARG A 1 83 ? -18.697 33.045 -5.846 1.00 49.42 82 ARG A N 1
ATOM 625 C CA . ARG A 1 83 ? -20.077 33.052 -6.308 1.00 42.94 82 ARG A CA 1
ATOM 626 C C . ARG A 1 83 ? -20.322 31.772 -7.087 1.00 44.73 82 ARG A C 1
ATOM 627 O O . ARG A 1 83 ? -19.387 31.143 -7.594 1.00 52.61 82 ARG A O 1
ATOM 635 N N . ALA A 1 84 ? -21.591 31.390 -7.173 1.00 57.25 83 ALA A N 1
ATOM 636 C CA . ALA A 1 84 ? -21.998 30.175 -7.866 1.00 51.15 83 ALA A CA 1
ATOM 637 C C . ALA A 1 84 ? -23.077 30.505 -8.883 1.00 53.99 83 ALA A C 1
ATOM 638 O O . ALA A 1 84 ? -23.988 31.290 -8.604 1.00 65.31 83 ALA A O 1
ATOM 640 N N . PHE A 1 85 ? -22.968 29.899 -10.062 1.00 60.48 84 PHE A N 1
ATOM 641 C CA . PHE A 1 85 ? -23.889 30.140 -11.161 1.00 48.56 84 PHE A CA 1
ATOM 642 C C . PHE A 1 85 ? -24.480 28.825 -11.639 1.00 50.50 84 PHE A C 1
ATOM 643 O O . PHE A 1 85 ? -23.857 27.766 -11.531 1.00 61.69 84 PHE A O 1
ATOM 651 N N . ARG A 1 86 ? -25.685 28.912 -12.194 1.00 65.26 85 ARG A N 1
ATOM 652 C CA . ARG A 1 86 ? -26.318 27.790 -12.873 1.00 64.16 85 ARG A CA 1
ATOM 653 C C . ARG A 1 86 ? -27.086 28.328 -14.066 1.00 58.19 85 ARG A C 1
ATOM 654 O O . ARG A 1 86 ? -27.967 29.177 -13.902 1.00 58.83 85 ARG A O 1
ATOM 662 N N . ASP A 1 87 ? -26.746 27.855 -15.261 1.00 54.57 86 ASP A N 1
ATOM 663 C CA . ASP A 1 87 ? -27.521 28.164 -16.442 1.00 59.77 86 ASP A CA 1
ATOM 664 C C . ASP A 1 87 ? -28.253 26.896 -16.888 1.00 73.86 86 ASP A C 1
ATOM 665 O O . ASP A 1 87 ? -28.533 26.014 -16.054 1.00 71.89 86 ASP A O 1
ATOM 670 N N . GLU A 1 88 ? -28.547 26.794 -18.180 1.00 76.32 87 GLU A N 1
ATOM 671 C CA . GLU A 1 88 ? -29.342 25.694 -18.702 1.00 73.55 87 GLU A CA 1
ATOM 672 C C . GLU A 1 88 ? -28.509 24.464 -19.036 1.00 77.01 87 GLU A C 1
ATOM 673 O O . GLU A 1 88 ? -29.056 23.489 -19.558 1.00 101.79 87 GLU A O 1
ATOM 679 N N . SER A 1 89 ? -27.209 24.479 -18.745 1.00 67.53 88 SER A N 1
ATOM 680 C CA . SER A 1 89 ? -26.347 23.385 -19.174 1.00 71.91 88 SER A CA 1
ATOM 681 C C . SER A 1 89 ? -25.176 23.161 -18.226 1.00 64.46 88 SER A C 1
ATOM 682 O O . SER A 1 89 ? -24.589 22.074 -18.207 1.00 62.23 88 SER A O 1
ATOM 685 N N . HIS A 1 90 ? -24.823 24.175 -17.439 1.00 60.60 89 HIS A N 1
ATOM 686 C CA . HIS A 1 90 ? -23.639 24.089 -16.602 1.00 53.26 89 HIS A CA 1
ATOM 687 C C . HIS A 1 90 ? -23.882 24.714 -15.237 1.00 52.34 89 HIS A C 1
ATOM 688 O O . HIS A 1 90 ? -24.717 25.608 -15.072 1.00 43.35 89 HIS A O 1
ATOM 695 N N . PHE A 1 91 ? -23.147 24.195 -14.260 1.00 51.32 90 PHE A N 1
ATOM 696 C CA . PHE A 1 91 ? -22.845 24.863 -13.007 1.00 46.92 90 PHE A CA 1
ATOM 697 C C . PHE A 1 91 ? -21.482 25.523 -13.138 1.00 54.42 90 PHE A C 1
ATOM 698 O O . PHE A 1 91 ? -20.556 24.939 -13.712 1.00 61.70 90 PHE A O 1
ATOM 706 N N . TYR A 1 92 ? -21.359 26.735 -12.602 1.00 52.95 91 TYR A N 1
ATOM 707 C CA . TYR A 1 92 ? -20.071 27.414 -12.496 1.00 47.52 91 TYR A CA 1
ATOM 708 C C . TYR A 1 92 ? -19.876 27.813 -11.044 1.00 45.89 91 TYR A C 1
ATOM 709 O O . TYR A 1 92 ? -20.596 28.678 -10.534 1.00 47.99 91 TYR A O 1
ATOM 718 N N . LEU A 1 93 ? -18.920 27.178 -10.377 1.00 39.73 92 LEU A N 1
ATOM 719 C CA . LEU A 1 93 ? -18.625 27.461 -8.977 1.00 37.44 92 LEU A CA 1
ATOM 720 C C . LEU A 1 93 ? -17.316 28.244 -8.932 1.00 41.72 92 LEU A C 1
ATOM 721 O O . LEU A 1 93 ? -16.231 27.662 -8.979 1.00 49.63 92 LEU A O 1
ATOM 726 N N . VAL A 1 94 ? -17.421 29.564 -8.840 1.00 38.52 93 VAL A N 1
ATOM 727 C CA . VAL A 1 94 ? -16.240 30.418 -8.808 1.00 47.32 93 VAL A CA 1
ATOM 728 C C . VAL A 1 94 ? -15.635 30.369 -7.412 1.00 54.14 93 VAL A C 1
ATOM 729 O O . VAL A 1 94 ? -16.334 30.580 -6.417 1.00 58.80 93 VAL A O 1
ATOM 733 N N . PHE A 1 95 ? -14.338 30.079 -7.336 1.00 44.89 94 PHE A N 1
ATOM 734 C CA . PHE A 1 95 ? -13.599 29.998 -6.086 1.00 53.23 94 PHE A CA 1
ATOM 735 C C . PHE A 1 95 ? -12.409 30.947 -6.126 1.00 53.75 94 PHE A C 1
ATOM 736 O O . PHE A 1 95 ? -11.938 31.343 -7.200 1.00 45.35 94 PHE A O 1
ATOM 744 N N . GLU A 1 96 ? -11.910 31.291 -4.939 1.00 46.23 95 GLU A N 1
ATOM 745 C CA . GLU A 1 96 ? -10.670 32.045 -4.867 1.00 49.91 95 GLU A CA 1
ATOM 746 C C . GLU A 1 96 ? -9.541 31.230 -5.485 1.00 46.17 95 GLU A C 1
ATOM 747 O O . GLU A 1 96 ? -9.494 30.001 -5.375 1.00 55.01 95 GLU A O 1
ATOM 753 N N . TYR A 1 97 ? -8.642 31.928 -6.168 1.00 49.86 96 TYR A N 1
ATOM 754 C CA . TYR A 1 97 ? -7.554 31.259 -6.862 1.00 44.36 96 TYR A CA 1
ATOM 755 C C . TYR A 1 97 ? -6.586 30.632 -5.869 1.00 62.37 96 TYR A C 1
ATOM 756 O O . TYR A 1 97 ? -6.169 31.261 -4.892 1.00 57.18 96 TYR A O 1
ATOM 765 N N . VAL A 1 98 ? -6.233 29.380 -6.138 1.00 68.03 97 VAL A N 1
ATOM 766 C CA . VAL A 1 98 ? -5.311 28.603 -5.327 1.00 49.29 97 VAL A CA 1
ATOM 767 C C . VAL A 1 98 ? -4.270 28.034 -6.278 1.00 62.30 97 VAL A C 1
ATOM 768 O O . VAL A 1 98 ? -4.609 27.256 -7.179 1.00 81.48 97 VAL A O 1
ATOM 772 N N . SER A 1 99 ? -3.012 28.433 -6.095 1.00 53.44 98 SER A N 1
ATOM 773 C CA . SER A 1 99 ? -1.955 28.102 -7.043 1.00 58.90 98 SER A CA 1
ATOM 774 C C . SER A 1 99 ? -0.807 27.304 -6.446 1.00 59.25 98 SER A C 1
ATOM 775 O O . SER A 1 99 ? 0.182 27.059 -7.147 1.00 60.99 98 SER A O 1
ATOM 778 N N . GLY A 1 100 ? -0.885 26.918 -5.176 1.00 49.29 99 GLY A N 1
ATOM 779 C CA . GLY A 1 100 ? 0.199 26.170 -4.574 1.00 51.41 99 GLY A CA 1
ATOM 780 C C . GLY A 1 100 ? 0.119 24.674 -4.767 1.00 53.02 99 GLY A C 1
ATOM 781 O O . GLY A 1 100 ? 1.079 23.966 -4.452 1.00 53.97 99 GLY A O 1
ATOM 782 N N . GLY A 1 101 ? -1.005 24.184 -5.276 1.00 43.76 100 GLY A N 1
ATOM 783 C CA . GLY A 1 101 ? -1.196 22.772 -5.466 1.00 31.29 100 GLY A CA 1
ATOM 784 C C . GLY A 1 101 ? -1.515 22.050 -4.173 1.00 45.05 100 GLY A C 1
ATOM 785 O O . GLY A 1 101 ? -1.809 22.645 -3.130 1.00 45.72 100 GLY A O 1
ATOM 786 N N . GLU A 1 102 ? -1.464 20.722 -4.265 1.00 55.47 101 GLU A N 1
ATOM 787 C CA . GLU A 1 102 ? -1.702 19.870 -3.111 1.00 38.83 101 GLU A CA 1
ATOM 788 C C . GLU A 1 102 ? -0.536 19.954 -2.132 1.00 46.05 101 GLU A C 1
ATOM 789 O O . GLU A 1 102 ? 0.632 19.954 -2.530 1.00 43.01 101 GLU A O 1
ATOM 795 N N . LEU A 1 103 ? -0.871 20.005 -0.838 1.00 52.73 102 LEU A N 1
ATOM 796 C CA . LEU A 1 103 ? 0.135 20.102 0.219 1.00 35.94 102 LEU A CA 1
ATOM 797 C C . LEU A 1 103 ? 1.149 18.964 0.143 1.00 42.62 102 LEU A C 1
ATOM 798 O O . LEU A 1 103 ? 2.357 19.180 0.316 1.00 50.45 102 LEU A O 1
ATOM 803 N N . PHE A 1 104 ? 0.678 17.742 -0.116 1.00 50.33 103 PHE A N 1
ATOM 804 C CA . PHE A 1 104 ? 1.586 16.601 -0.110 1.00 40.98 103 PHE A CA 1
ATOM 805 C C . PHE A 1 104 ? 2.503 16.620 -1.321 1.00 43.57 103 PHE A C 1
ATOM 806 O O . PHE A 1 104 ? 3.631 16.122 -1.248 1.00 57.66 103 PHE A O 1
ATOM 814 N N . ASP A 1 105 ? 2.048 17.197 -2.436 1.00 37.24 104 ASP A N 1
ATOM 815 C CA . ASP A 1 105 ? 2.922 17.351 -3.590 1.00 31.12 104 ASP A CA 1
ATOM 816 C C . ASP A 1 105 ? 4.003 18.399 -3.351 1.00 51.33 104 ASP A C 1
ATOM 817 O O . ASP A 1 105 ? 5.018 18.399 -4.054 1.00 66.75 104 ASP A O 1
ATOM 822 N N . GLU A 1 106 ? 3.810 19.292 -2.380 1.00 44.80 105 GLU A N 1
ATOM 823 C CA . GLU A 1 106 ? 4.784 20.343 -2.118 1.00 50.54 105 GLU A CA 1
ATOM 824 C C . GLU A 1 106 ? 5.757 19.963 -1.017 1.00 54.85 105 GLU A C 1
ATOM 825 O O . GLU A 1 106 ? 6.934 20.342 -1.078 1.00 55.88 105 GLU A O 1
ATOM 831 N N . ILE A 1 107 ? 5.283 19.237 -0.004 1.00 47.39 106 ILE A N 1
ATOM 832 C CA . ILE A 1 107 ? 6.168 18.789 1.067 1.00 35.96 106 ILE A CA 1
ATOM 833 C C . ILE A 1 107 ? 7.319 17.961 0.501 1.00 50.49 106 ILE A C 1
ATOM 834 O O . ILE A 1 107 ? 8.471 18.104 0.930 1.00 55.88 106 ILE A O 1
ATOM 839 N N . VAL A 1 108 ? 7.039 17.106 -0.490 1.00 50.55 107 VAL A N 1
ATOM 840 C CA . VAL A 1 108 ? 8.092 16.269 -1.062 1.00 50.22 107 VAL A CA 1
ATOM 841 C C . VAL A 1 108 ? 9.159 17.100 -1.756 1.00 51.60 107 VAL A C 1
ATOM 842 O O . VAL A 1 108 ? 10.266 16.605 -1.989 1.00 78.55 107 VAL A O 1
ATOM 846 N N . THR A 1 109 ? 8.861 18.349 -2.103 1.00 48.89 108 THR A N 1
ATOM 847 C CA . THR A 1 109 ? 9.847 19.212 -2.744 1.00 55.99 108 THR A CA 1
ATOM 848 C C . THR A 1 109 ? 10.619 20.073 -1.751 1.00 48.14 108 THR A C 1
ATOM 849 O O . THR A 1 109 ? 11.518 20.811 -2.164 1.00 59.64 108 THR A O 1
ATOM 853 N N . ARG A 1 110 ? 10.300 19.999 -0.462 1.00 43.77 109 ARG A N 1
ATOM 854 C CA . ARG A 1 110 ? 10.981 20.824 0.526 1.00 46.64 109 ARG A CA 1
ATOM 855 C C . ARG A 1 110 ? 12.347 20.243 0.851 1.00 51.76 109 ARG A C 1
ATOM 856 O O . ARG A 1 110 ? 12.522 19.022 0.903 1.00 61.01 109 ARG A O 1
ATOM 864 N N . LYS A 1 111 ? 13.324 21.127 1.057 1.00 62.69 110 LYS A N 1
ATOM 865 C CA . LYS A 1 111 ? 14.628 20.689 1.532 1.00 59.34 110 LYS A CA 1
ATOM 866 C C . LYS A 1 111 ? 14.633 20.464 3.035 1.00 51.83 110 LYS A C 1
ATOM 867 O O . LYS A 1 111 ? 15.541 19.805 3.552 1.00 57.01 110 LYS A O 1
ATOM 873 N N . PHE A 1 112 ? 13.642 21.000 3.742 1.00 49.82 111 PHE A N 1
ATOM 874 C CA . PHE A 1 112 ? 13.561 20.876 5.188 1.00 47.89 111 PHE A CA 1
ATOM 875 C C . PHE A 1 112 ? 12.102 20.698 5.568 1.00 58.11 111 PHE A C 1
ATOM 876 O O . PHE A 1 112 ? 11.248 21.493 5.165 1.00 83.30 111 PHE A O 1
ATOM 884 N N . TYR A 1 113 ? 11.824 19.649 6.331 1.00 46.40 112 TYR A N 1
ATOM 885 C CA . TYR A 1 113 ? 10.465 19.339 6.749 1.00 42.55 112 TYR A CA 1
ATOM 886 C C . TYR A 1 113 ? 10.561 18.594 8.069 1.00 48.94 112 TYR A C 1
ATOM 887 O O . TYR A 1 113 ? 11.262 17.581 8.161 1.00 55.45 112 TYR A O 1
ATOM 896 N N . ASN A 1 114 ? 9.880 19.107 9.088 1.00 33.85 113 ASN A N 1
ATOM 897 C CA . ASN A 1 114 ? 9.950 18.539 10.420 1.00 39.62 113 ASN A CA 1
ATOM 898 C C . ASN A 1 114 ? 8.556 18.554 11.029 1.00 46.62 113 ASN A C 1
ATOM 899 O O . ASN A 1 114 ? 7.589 19.014 10.413 1.00 49.61 113 ASN A O 1
ATOM 904 N N . GLU A 1 115 ? 8.458 18.050 12.261 1.00 45.57 114 GLU A N 1
ATOM 905 C CA . GLU A 1 115 ? 7.162 17.981 12.922 1.00 43.00 114 GLU A CA 1
ATOM 906 C C . GLU A 1 115 ? 6.548 19.357 13.090 1.00 50.47 114 GLU A C 1
ATOM 907 O O . GLU A 1 115 ? 5.323 19.477 13.139 1.00 66.34 114 GLU A O 1
ATOM 913 N N . LYS A 1 116 ? 7.374 20.398 13.222 1.00 55.44 115 LYS A N 1
ATOM 914 C CA . LYS A 1 116 ? 6.836 21.745 13.381 1.00 45.03 115 LYS A CA 1
ATOM 915 C C . LYS A 1 116 ? 6.079 22.182 12.134 1.00 41.55 115 LYS A C 1
ATOM 916 O O . LYS A 1 116 ? 4.991 22.761 12.235 1.00 56.14 115 LYS A O 1
ATOM 922 N N . ASP A 1 117 ? 6.633 21.906 10.950 1.00 34.87 116 ASP A N 1
ATOM 923 C CA . ASP A 1 117 ? 5.901 22.173 9.716 1.00 45.25 116 ASP A CA 1
ATOM 924 C C . ASP A 1 117 ? 4.604 21.376 9.671 1.00 46.82 116 ASP A C 1
ATOM 925 O O . ASP A 1 117 ? 3.538 21.913 9.345 1.00 60.21 116 ASP A O 1
ATOM 930 N N . ALA A 1 118 ? 4.678 20.084 10.007 1.00 38.33 117 ALA A N 1
ATOM 931 C CA . ALA A 1 118 ? 3.480 19.253 10.005 1.00 43.45 117 ALA A CA 1
ATOM 932 C C . ALA A 1 118 ? 2.444 19.776 10.990 1.00 46.92 117 ALA A C 1
ATOM 933 O O . ALA A 1 118 ? 1.235 19.641 10.763 1.00 54.19 117 ALA A O 1
ATOM 935 N N . SER A 1 119 ? 2.899 20.391 12.076 1.00 50.37 118 SER A N 1
ATOM 936 C CA . SER A 1 119 ? 2.002 20.954 13.070 1.00 42.72 118 SER A CA 1
ATOM 937 C C . SER A 1 119 ? 1.401 22.262 12.591 1.00 41.57 118 SER A C 1
ATOM 938 O O . SER A 1 119 ? 0.280 22.597 12.974 1.00 59.97 118 SER A O 1
ATOM 941 N N . ALA A 1 120 ? 2.135 23.023 11.781 1.00 44.09 119 ALA A N 1
ATOM 942 C CA . ALA A 1 120 ? 1.564 24.221 11.178 1.00 32.32 119 ALA A CA 1
ATOM 943 C C . ALA A 1 120 ? 0.476 23.848 10.181 1.00 45.77 119 ALA A C 1
ATOM 944 O O . ALA A 1 120 ? -0.621 24.425 10.191 1.00 55.23 119 ALA A O 1
ATOM 946 N N . CYS A 1 121 ? 0.760 22.867 9.321 1.00 50.87 120 CYS A N 1
ATOM 947 C CA . CYS A 1 121 ? -0.253 22.375 8.395 1.00 49.02 120 CYS A CA 1
ATOM 948 C C . CYS A 1 121 ? -1.475 21.872 9.150 1.00 51.37 120 CYS A C 1
ATOM 949 O O . CYS A 1 121 ? -2.611 22.282 8.872 1.00 58.35 120 CYS A O 1
ATOM 952 N N . MET A 1 122 ? -1.255 20.991 10.126 1.00 45.77 121 MET A N 1
ATOM 953 C CA . MET A 1 122 ? -2.379 20.439 10.871 1.00 44.21 121 MET A CA 1
ATOM 954 C C . MET A 1 122 ? -3.107 21.513 11.652 1.00 45.52 121 MET A C 1
ATOM 955 O O . MET A 1 122 ? -4.313 21.404 11.874 1.00 48.43 121 MET A O 1
ATOM 960 N N . HIS A 1 123 ? -2.395 22.541 12.097 1.00 58.42 122 HIS A N 1
ATOM 961 C CA . HIS A 1 123 ? -3.055 23.636 12.788 1.00 49.55 122 HIS A CA 1
ATOM 962 C C . HIS A 1 123 ? -4.022 24.345 11.854 1.00 60.94 122 HIS A C 1
ATOM 963 O O . HIS A 1 123 ? -5.168 24.619 12.224 1.00 63.73 122 HIS A O 1
ATOM 970 N N . GLN A 1 124 ? -3.577 24.643 10.629 1.00 40.46 123 GLN A N 1
ATOM 971 C CA . GLN A 1 124 ? -4.464 25.297 9.673 1.00 33.37 123 GLN A CA 1
ATOM 972 C C . GLN A 1 124 ? -5.654 24.410 9.314 1.00 47.49 123 GLN A C 1
ATOM 973 O O . GLN A 1 124 ? -6.805 24.877 9.305 1.00 51.33 123 GLN A O 1
ATOM 979 N N . ILE A 1 125 ? -5.399 23.132 9.020 1.00 41.50 124 ILE A N 1
ATOM 980 C CA . ILE A 1 125 ? -6.486 22.201 8.727 1.00 39.71 124 ILE A CA 1
ATOM 981 C C . ILE A 1 125 ? -7.475 22.165 9.885 1.00 41.88 124 ILE A C 1
ATOM 982 O O . ILE A 1 125 ? -8.693 22.269 9.696 1.00 48.23 124 ILE A O 1
ATOM 987 N N . LEU A 1 126 ? -6.958 22.044 11.106 1.00 39.94 125 LEU A N 1
ATOM 988 C CA . LEU A 1 126 ? -7.820 21.946 12.277 1.00 46.08 125 LEU A CA 1
ATOM 989 C C . LEU A 1 126 ? -8.624 23.220 12.485 1.00 48.87 125 LEU A C 1
ATOM 990 O O . LEU A 1 126 ? -9.788 23.155 12.873 1.00 52.15 125 LEU A O 1
ATOM 995 N N . SER A 1 127 ? -8.028 24.390 12.256 1.00 53.50 126 SER A N 1
ATOM 996 C CA . SER A 1 127 ? -8.778 25.625 12.465 1.00 45.19 126 SER A CA 1
ATOM 997 C C . SER A 1 127 ? -9.907 25.749 11.450 1.00 50.65 126 SER A C 1
ATOM 998 O O . SER A 1 127 ? -11.044 26.096 11.809 1.00 67.02 126 SER A O 1
ATOM 1001 N N . ALA A 1 128 ? -9.615 25.451 10.180 1.00 43.66 127 ALA A N 1
ATOM 1002 C CA . ALA A 1 128 ? -10.670 25.399 9.175 1.00 44.35 127 ALA A CA 1
ATOM 1003 C C . ALA A 1 128 ? -11.776 24.437 9.594 1.00 55.97 127 ALA A C 1
ATOM 1004 O O . ALA A 1 128 ? -12.968 24.768 9.510 1.00 54.71 127 ALA A O 1
ATOM 1006 N N . LEU A 1 129 ? -11.395 23.248 10.072 1.00 50.03 128 LEU A N 1
ATOM 1007 C CA . LEU A 1 129 ? -12.382 22.283 10.540 1.00 43.25 128 LEU A CA 1
ATOM 1008 C C . LEU A 1 129 ? -13.177 22.812 11.722 1.00 56.70 128 LEU A C 1
ATOM 1009 O O . LEU A 1 129 ? -14.358 22.488 11.863 1.00 64.03 128 LEU A O 1
ATOM 1014 N N . GLN A 1 130 ? -12.543 23.590 12.599 1.00 52.72 129 GLN A N 1
ATOM 1015 C CA . GLN A 1 130 ? -13.266 24.182 13.718 1.00 59.32 129 GLN A CA 1
ATOM 1016 C C . GLN A 1 130 ? -14.336 25.134 13.215 1.00 60.75 129 GLN A C 1
ATOM 1017 O O . GLN A 1 130 ? -15.443 25.185 13.766 1.00 69.00 129 GLN A O 1
ATOM 1023 N N . HIS A 1 131 ? -14.018 25.894 12.162 1.00 55.34 130 HIS A N 1
ATOM 1024 C CA . HIS A 1 131 ? -15.026 26.754 11.555 1.00 54.16 130 HIS A CA 1
ATOM 1025 C C . HIS A 1 131 ? -16.135 25.941 10.908 1.00 51.32 130 HIS A C 1
ATOM 1026 O O . HIS A 1 131 ? -17.304 26.336 10.963 1.00 58.40 130 HIS A O 1
ATOM 1033 N N . CYS A 1 132 ? -15.796 24.812 10.289 1.00 47.58 131 CYS A N 1
ATOM 1034 C CA . CYS A 1 132 ? -16.826 23.978 9.678 1.00 46.57 131 CYS A CA 1
ATOM 1035 C C . CYS A 1 132 ? -17.741 23.375 10.737 1.00 53.76 131 CYS A C 1
ATOM 1036 O O . CYS A 1 132 ? -18.964 23.544 10.687 1.00 61.78 131 CYS A O 1
ATOM 1039 N N . HIS A 1 133 ? -17.158 22.681 11.715 1.00 62.03 132 HIS A N 1
ATOM 1040 C CA . HIS A 1 133 ? -17.941 21.995 12.736 1.00 53.74 132 HIS A CA 1
ATOM 1041 C C . HIS A 1 133 ? -18.733 22.970 13.595 1.00 55.40 132 HIS A C 1
ATOM 1042 O O . HIS A 1 133 ? -19.810 22.618 14.089 1.00 76.27 132 HIS A O 1
ATOM 1049 N N . SER A 1 134 ? -18.208 24.183 13.801 1.00 58.99 133 SER A N 1
ATOM 1050 C CA . SER A 1 134 ? 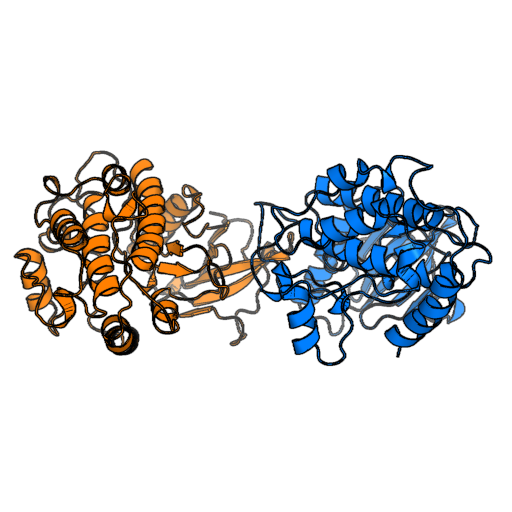-18.979 25.214 14.490 1.00 55.70 133 SER A CA 1
ATOM 1051 C C . SER A 1 134 ? -20.286 25.499 13.768 1.00 64.88 133 SER A C 1
ATOM 1052 O O . SER A 1 134 ? -21.297 25.808 14.408 1.00 78.26 133 SER A O 1
ATOM 1055 N N . LYS A 1 135 ? -20.284 25.398 12.441 1.00 53.93 134 LYS A N 1
ATOM 1056 C CA . LYS A 1 135 ? -21.483 25.560 11.640 1.00 43.29 134 LYS A CA 1
ATOM 1057 C C . LYS A 1 135 ? -22.162 24.229 11.338 1.00 58.28 134 LYS A C 1
ATOM 1058 O O . LYS A 1 135 ? -23.000 24.165 10.431 1.00 67.99 134 LYS A O 1
ATOM 1064 N N . ASN A 1 136 ? -21.814 23.173 12.078 1.00 60.96 135 ASN A N 1
ATOM 1065 C CA . ASN A 1 136 ? -22.451 21.860 11.952 1.00 63.30 135 ASN A CA 1
ATOM 1066 C C . ASN A 1 136 ? -22.232 21.258 10.566 1.00 59.04 135 ASN A C 1
ATOM 1067 O O . ASN A 1 136 ? -23.099 20.576 10.018 1.00 63.89 135 ASN A O 1
ATOM 1072 N N . ILE A 1 137 ? -21.057 21.502 9.999 1.00 47.39 136 ILE A N 1
ATOM 1073 C CA . ILE A 1 137 ? -20.696 21.008 8.678 1.00 38.10 136 ILE A CA 1
ATOM 1074 C C . ILE A 1 137 ? -19.665 19.907 8.850 1.00 49.68 136 ILE A C 1
ATOM 1075 O O . ILE A 1 137 ? -18.658 20.098 9.544 1.00 58.87 136 ILE A O 1
ATOM 1080 N N . ILE A 1 138 ? -19.921 18.758 8.226 1.00 56.65 137 ILE A N 1
ATOM 1081 C CA . ILE A 1 138 ? -18.999 17.627 8.206 1.00 36.13 137 ILE A CA 1
ATOM 1082 C C . ILE A 1 138 ? -18.450 17.510 6.794 1.00 36.25 137 ILE A C 1
ATOM 1083 O O . ILE A 1 138 ? -19.207 17.244 5.854 1.00 72.92 137 ILE A O 1
ATOM 1088 N N . HIS A 1 139 ? -17.138 17.705 6.639 1.00 37.64 138 HIS A N 1
ATOM 1089 C CA . HIS A 1 139 ? -16.526 17.617 5.310 1.00 39.38 138 HIS A CA 1
ATOM 1090 C C . HIS A 1 139 ? -16.647 16.208 4.731 1.00 38.73 138 HIS A C 1
ATOM 1091 O O . HIS A 1 139 ? -16.881 16.043 3.529 1.00 47.24 138 HIS A O 1
ATOM 1098 N N . ARG A 1 140 ? -16.453 15.187 5.570 1.00 44.06 139 ARG A N 1
ATOM 1099 C CA . ARG A 1 140 ? -16.646 13.773 5.246 1.00 52.84 139 ARG A CA 1
ATOM 1100 C C . ARG A 1 140 ? -15.597 13.200 4.299 1.00 49.77 139 ARG A C 1
ATOM 1101 O O . ARG A 1 140 ? -15.463 11.976 4.201 1.00 53.71 139 ARG A O 1
ATOM 1109 N N . ASP A 1 141 ? -14.855 14.046 3.591 1.00 46.28 140 ASP A N 1
ATOM 1110 C CA . ASP A 1 141 ? -13.922 13.559 2.577 1.00 48.78 140 ASP A CA 1
ATOM 1111 C C . ASP A 1 141 ? -12.600 14.323 2.646 1.00 55.35 140 ASP A C 1
ATOM 1112 O O . ASP A 1 141 ? -12.100 14.846 1.650 1.00 55.99 140 ASP A O 1
ATOM 1117 N N . LEU A 1 142 ? -12.010 14.390 3.838 1.00 56.22 141 LEU A N 1
ATOM 1118 C CA . LEU A 1 142 ? -10.694 14.996 3.992 1.00 49.04 141 LEU A CA 1
ATOM 1119 C C . LEU A 1 142 ? -9.623 14.043 3.475 1.00 47.39 141 LEU A C 1
ATOM 1120 O O . LEU A 1 142 ? -9.564 12.877 3.883 1.00 52.53 141 LEU A O 1
ATOM 1125 N N . LYS A 1 143 ? -8.782 14.541 2.573 1.00 51.67 142 LYS A N 1
ATOM 1126 C CA . LYS A 1 143 ? -7.733 13.753 1.942 1.00 39.73 142 LYS A CA 1
ATOM 1127 C C . LYS A 1 143 ? -6.716 14.714 1.341 1.00 46.67 142 LYS A C 1
ATOM 1128 O O . LYS A 1 143 ? -7.023 15.896 1.143 1.00 65.74 142 LYS A O 1
ATOM 1134 N N . PRO A 1 144 ? -5.495 14.247 1.057 1.00 65.66 143 PRO A N 1
ATOM 1135 C CA . PRO A 1 144 ? -4.465 15.157 0.532 1.00 70.22 143 PRO A CA 1
ATOM 1136 C C . PRO A 1 144 ? -4.889 15.907 -0.712 1.00 55.54 143 PRO A C 1
ATOM 1137 O O . PRO A 1 144 ? -4.369 17.000 -0.965 1.00 65.37 143 PRO A O 1
ATOM 1141 N N . GLU A 1 145 ? -5.816 15.356 -1.494 1.00 54.15 144 GLU A N 1
ATOM 1142 C CA . GLU A 1 145 ? -6.302 16.057 -2.676 1.00 51.21 144 GLU A CA 1
ATOM 1143 C C . GLU A 1 145 ? -7.078 17.310 -2.303 1.00 51.70 144 GLU A C 1
ATOM 1144 O O . GLU A 1 145 ? -7.159 18.245 -3.108 1.00 67.78 144 GLU A O 1
ATOM 1150 N N . ASN A 1 146 ? -7.657 17.351 -1.103 1.00 59.21 145 ASN A N 1
ATOM 1151 C CA . ASN A 1 146 ? -8.420 18.505 -0.643 1.00 43.99 145 ASN A CA 1
ATOM 1152 C C . ASN A 1 146 ? -7.611 19.454 0.227 1.00 52.20 145 ASN A C 1
ATOM 1153 O O . ASN A 1 146 ? -8.171 20.434 0.730 1.00 56.25 145 ASN A O 1
ATOM 1158 N N . LEU A 1 147 ? -6.323 19.190 0.432 1.00 39.56 146 LEU A N 1
ATOM 1159 C CA . LEU A 1 147 ? -5.461 20.052 1.238 1.00 35.96 146 LEU A CA 1
ATOM 1160 C C . LEU A 1 147 ? -4.542 20.803 0.284 1.00 33.74 146 LEU A C 1
ATOM 1161 O O . LEU A 1 147 ? -3.530 20.261 -0.168 1.00 55.01 146 LEU A O 1
ATOM 1166 N N . LEU A 1 148 ? -4.892 22.050 -0.017 1.00 40.43 147 LEU A N 1
ATOM 1167 C CA . LEU A 1 148 ? -4.174 22.840 -1.002 1.00 40.24 147 LEU A CA 1
ATOM 1168 C C . LEU A 1 148 ? -3.325 23.915 -0.336 1.00 48.15 147 LEU A C 1
ATOM 1169 O O . LEU A 1 148 ? -3.461 24.210 0.853 1.00 56.24 147 LEU A O 1
ATOM 1174 N N . LEU A 1 149 ? -2.426 24.485 -1.127 1.00 36.70 148 LEU A N 1
ATOM 1175 C CA . LEU A 1 149 ? -1.634 25.639 -0.734 1.00 44.82 148 LEU A CA 1
ATOM 1176 C C . LEU A 1 149 ? -2.070 26.835 -1.569 1.00 46.25 148 LEU A C 1
ATOM 1177 O O . LEU A 1 149 ? -2.249 26.718 -2.784 1.00 47.21 148 LEU A O 1
ATOM 1182 N N . ALA A 1 150 ? -2.250 27.982 -0.910 1.00 36.67 149 ALA A N 1
ATOM 1183 C CA . ALA A 1 150 ? -2.773 29.156 -1.603 1.00 42.94 149 ALA A CA 1
ATOM 1184 C C . ALA A 1 150 ? -1.848 29.605 -2.730 1.00 49.51 149 ALA A C 1
ATOM 1185 O O . ALA A 1 150 ? -2.313 30.029 -3.795 1.00 57.76 149 ALA A O 1
ATOM 1187 N N . SER A 1 151 ? -0.539 29.512 -2.523 1.00 43.56 150 SER A N 1
ATOM 1188 C CA . SER A 1 151 ? 0.419 29.968 -3.516 1.00 43.92 150 SER A CA 1
ATOM 1189 C C . SER A 1 151 ? 1.655 29.084 -3.460 1.00 51.82 150 SER A C 1
ATOM 1190 O O . SER A 1 151 ? 1.893 28.375 -2.479 1.00 64.17 150 SER A O 1
ATOM 1193 N N . LYS A 1 152 ? 2.456 29.152 -4.522 1.00 52.60 151 LYS A N 1
ATOM 1194 C CA . LYS A 1 152 ? 3.743 28.471 -4.548 1.00 50.27 151 LYS A CA 1
ATOM 1195 C C . LYS A 1 152 ? 4.769 29.134 -3.645 1.00 56.31 151 LYS A C 1
ATOM 1196 O O . LYS A 1 152 ? 5.941 28.750 -3.680 1.00 75.80 151 LYS A O 1
ATOM 1202 N N . ASP A 1 153 ? 4.356 30.115 -2.856 1.00 61.14 152 ASP A N 1
ATOM 1203 C CA . ASP A 1 153 ? 5.267 30.788 -1.946 1.00 61.66 152 ASP A CA 1
ATOM 1204 C C . ASP A 1 153 ? 5.481 29.925 -0.703 1.00 64.36 152 ASP A C 1
ATOM 1205 O O . ASP A 1 153 ? 4.562 29.222 -0.272 1.00 67.94 152 ASP A O 1
ATOM 1210 N N . PRO A 1 154 ? 6.686 29.918 -0.127 1.00 75.36 153 PRO A N 1
ATOM 1211 C CA . PRO A 1 154 ? 6.851 29.326 1.206 1.00 71.35 153 PRO A CA 1
ATOM 1212 C C . PRO A 1 154 ? 5.943 30.035 2.196 1.00 84.66 153 PRO A C 1
ATOM 1213 O O . PRO A 1 154 ? 5.525 31.177 1.987 1.00 101.29 153 PRO A O 1
ATOM 1217 N N . ASN A 1 155 ? 5.618 29.332 3.277 1.00 86.41 154 ASN A N 1
ATOM 1218 C CA . ASN A 1 155 ? 4.719 29.840 4.310 1.00 98.87 154 ASN A CA 1
ATOM 1219 C C . ASN A 1 155 ? 3.365 30.263 3.742 1.00 81.32 154 ASN A C 1
ATOM 1220 O O . ASN A 1 155 ? 2.654 31.061 4.358 1.00 73.92 154 ASN A O 1
ATOM 1225 N N . ALA A 1 156 ? 2.997 29.751 2.570 1.00 68.77 155 ALA A N 1
ATOM 1226 C CA . ALA A 1 156 ? 1.647 29.935 2.070 1.00 50.13 155 ALA A CA 1
ATOM 1227 C C . ALA A 1 156 ? 0.663 29.165 2.948 1.00 57.63 155 ALA A C 1
ATOM 1228 O O . ALA A 1 156 ? 1.003 28.116 3.504 1.00 50.98 155 ALA A O 1
ATOM 1230 N N . PRO A 1 157 ? -0.560 29.665 3.097 1.00 56.09 156 PRO A N 1
ATOM 1231 C CA . PRO A 1 157 ? -1.516 28.997 3.982 1.00 48.43 156 PRO A CA 1
ATOM 1232 C C . PRO A 1 157 ? -2.092 27.737 3.357 1.00 46.98 156 PRO A C 1
ATOM 1233 O O . PRO A 1 157 ? -2.328 27.661 2.148 1.00 52.75 156 PRO A O 1
ATOM 1237 N N . VAL A 1 158 ? -2.311 26.738 4.203 1.00 44.89 157 VAL A N 1
ATOM 1238 C CA . VAL A 1 158 ? -3.043 25.546 3.800 1.00 39.18 157 VAL A CA 1
ATOM 1239 C C . VAL A 1 158 ? -4.530 25.866 3.809 1.00 47.72 157 VAL A C 1
ATOM 1240 O O . VAL A 1 158 ? -5.044 26.470 4.758 1.00 50.09 157 VAL A O 1
ATOM 1244 N N . LYS A 1 159 ? -5.222 25.470 2.746 1.00 43.92 158 LYS A N 1
ATOM 1245 C CA . LYS A 1 159 ? -6.654 25.681 2.607 1.00 29.86 158 LYS A CA 1
ATOM 1246 C C . LYS A 1 159 ? -7.310 24.361 2.244 1.00 45.57 158 LYS A C 1
ATOM 1247 O O . LYS A 1 159 ? -6.849 23.676 1.326 1.00 54.32 158 LYS A O 1
ATOM 1253 N N . ILE A 1 160 ? -8.376 23.994 2.965 1.00 41.89 159 ILE A N 1
ATOM 1254 C CA . ILE A 1 160 ? -9.129 22.793 2.628 1.00 34.47 159 ILE A CA 1
ATOM 1255 C C . ILE A 1 160 ? -10.186 23.165 1.600 1.00 35.20 159 ILE A C 1
ATOM 1256 O O . ILE A 1 160 ? -10.565 24.331 1.461 1.00 48.92 159 ILE A O 1
ATOM 1261 N N . THR A 1 161 ? -10.664 22.168 0.861 1.00 45.32 160 THR A N 1
ATOM 1262 C CA . THR A 1 161 ? -11.536 22.439 -0.278 1.00 38.53 160 THR A CA 1
ATOM 1263 C C . THR A 1 161 ? -12.359 21.192 -0.594 1.00 37.60 160 THR A C 1
ATOM 1264 O O . THR A 1 161 ? -12.325 20.197 0.135 1.00 39.80 160 THR A O 1
ATOM 1268 N N . ASP A 1 162 ? -13.108 21.265 -1.697 1.00 60.04 161 ASP A N 1
ATOM 1269 C CA . ASP A 1 162 ? -14.004 20.204 -2.154 1.00 65.90 161 ASP A CA 1
ATOM 1270 C C . ASP A 1 162 ? -14.991 19.771 -1.069 1.00 45.95 161 ASP A C 1
ATOM 1271 O O . ASP A 1 162 ? -14.782 18.761 -0.391 1.00 57.79 161 ASP A O 1
ATOM 1276 N N . PHE A 1 163 ? -16.076 20.529 -0.899 1.00 37.80 162 PHE A N 1
ATOM 1277 C CA . PHE A 1 163 ? -17.153 20.169 0.016 1.00 50.83 162 PHE A CA 1
ATOM 1278 C C . PHE A 1 163 ? -18.309 19.458 -0.689 1.00 52.71 162 PHE A C 1
ATOM 1279 O O . PHE A 1 163 ? -19.451 19.522 -0.223 1.00 52.31 162 PHE A O 1
ATOM 1287 N N . GLY A 1 164 ? -18.038 18.793 -1.813 1.00 43.87 163 GLY A N 1
ATOM 1288 C CA . GLY A 1 164 ? -19.102 18.095 -2.519 1.00 45.94 163 GLY A CA 1
ATOM 1289 C C . GLY A 1 164 ? -19.735 16.989 -1.695 1.00 41.92 163 GLY A C 1
ATOM 1290 O O . GLY A 1 164 ? -20.942 16.755 -1.779 1.00 69.05 163 GLY A O 1
ATOM 1291 N N . LEU A 1 165 ? -18.936 16.300 -0.885 1.00 45.00 164 LEU A N 1
ATOM 1292 C CA . LEU A 1 165 ? -19.444 15.276 0.017 1.00 46.15 164 LEU A CA 1
ATOM 1293 C C . LEU A 1 165 ? -19.861 15.838 1.367 1.00 51.40 164 LEU A C 1
ATOM 1294 O O . LEU A 1 165 ? -20.359 15.081 2.210 1.00 51.29 164 LEU A O 1
ATOM 1299 N N . ALA A 1 166 ? -19.677 17.140 1.585 1.00 54.29 165 ALA A N 1
ATOM 1300 C CA . ALA A 1 166 ? -19.997 17.747 2.868 1.00 45.05 165 ALA A CA 1
ATOM 1301 C C . ALA A 1 166 ? -21.483 17.621 3.175 1.00 43.22 165 ALA A C 1
ATOM 1302 O O . ALA A 1 166 ? -22.335 17.697 2.288 1.00 55.60 165 ALA A O 1
ATOM 1304 N N . VAL A 1 167 ? -21.791 17.428 4.458 1.00 44.84 166 VAL A N 1
ATOM 1305 C CA . VAL A 1 167 ? -23.165 17.337 4.929 1.00 43.99 166 VAL A CA 1
ATOM 1306 C C . VAL A 1 167 ? -23.346 18.296 6.094 1.00 44.62 166 VAL A C 1
ATOM 1307 O O . VAL A 1 167 ? -22.386 18.710 6.747 1.00 57.35 166 VAL A O 1
ATOM 1311 N N . ILE A 1 168 ? -24.604 18.639 6.352 1.00 41.89 167 ILE A N 1
ATOM 1312 C CA . ILE A 1 168 ? -24.982 19.493 7.471 1.00 50.85 167 ILE A CA 1
ATOM 1313 C C . ILE A 1 168 ? -25.665 18.626 8.515 1.00 62.73 167 ILE A C 1
ATOM 1314 O O . ILE A 1 168 ? -26.680 17.979 8.230 1.00 61.96 167 ILE A O 1
ATOM 1319 N N . MET A 1 169 ? -25.112 18.619 9.724 1.00 64.34 168 MET A N 1
ATOM 1320 C CA . MET A 1 169 ? -25.609 17.803 10.824 1.00 57.90 168 MET A CA 1
ATOM 1321 C C . MET A 1 169 ? -26.489 18.670 11.716 1.00 68.77 168 MET A C 1
ATOM 1322 O O . MET A 1 169 ? -25.986 19.527 12.449 1.00 78.42 168 MET A O 1
ATOM 1327 N N . GLU A 1 170 ? -27.801 18.437 11.669 1.00 78.82 169 GLU A N 1
ATOM 1328 C CA . GLU A 1 170 ? -28.757 19.267 12.396 1.00 77.96 169 GLU A CA 1
ATOM 1329 C C . GLU A 1 170 ? -29.153 18.715 13.756 1.00 81.72 169 GLU A C 1
ATOM 1330 O O . GLU A 1 170 ? -2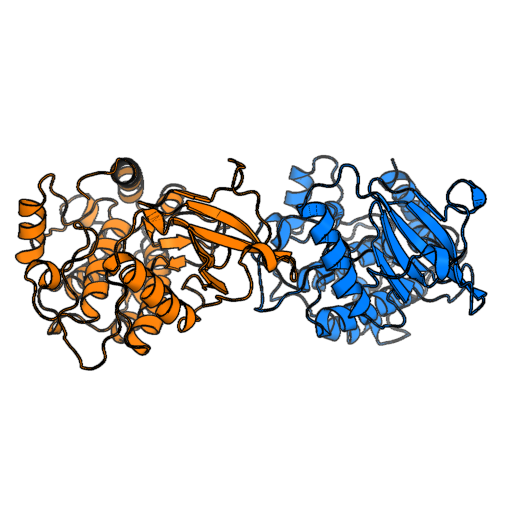9.511 19.500 14.641 1.00 83.16 169 GLU A O 1
ATOM 1336 N N . GLN A 1 171 ? -29.112 17.398 13.948 1.00 93.33 170 GLN A N 1
ATOM 1337 C CA . GLN A 1 171 ? -29.698 16.767 15.130 1.00 91.49 170 GLN A CA 1
ATOM 1338 C C . GLN A 1 171 ? -28.759 15.708 15.703 1.00 88.07 170 GLN A C 1
ATOM 1339 O O . GLN A 1 171 ? -29.147 14.566 15.954 1.00 96.48 170 GLN A O 1
ATOM 1345 N N . GLY A 1 172 ? -27.507 16.087 15.939 1.00 63.72 171 GLY A N 1
ATOM 1346 C CA . GLY A 1 172 ? -26.542 15.167 16.492 1.00 81.08 171 GLY A CA 1
ATOM 1347 C C . GLY A 1 172 ? -26.201 14.059 15.518 1.00 82.55 171 GLY A C 1
ATOM 1348 O O . GLY A 1 172 ? -26.475 14.160 14.319 1.00 92.15 171 GLY A O 1
ATOM 1349 N N . PRO A 1 173 ? -25.593 12.971 16.022 1.00 78.26 172 PRO A N 1
ATOM 1350 C CA . PRO A 1 173 ? -25.167 11.877 15.136 1.00 72.46 172 PRO A CA 1
ATOM 1351 C C . PRO A 1 173 ? -26.273 11.391 14.213 1.00 67.64 172 PRO A C 1
ATOM 1352 O O . PRO A 1 173 ? -27.349 10.990 14.665 1.00 79.60 172 PRO A O 1
ATOM 1356 N N . THR A 1 174 ? -26.008 11.433 12.910 1.00 51.29 173 THR A N 1
ATOM 1357 C CA . THR A 1 174 ? -27.000 11.127 11.893 1.00 62.41 173 THR A CA 1
ATOM 1358 C C . THR A 1 174 ? -26.330 10.341 10.775 1.00 57.32 173 THR A C 1
ATOM 1359 O O . THR A 1 174 ? -25.145 10.528 10.497 1.00 58.32 173 THR A O 1
ATOM 1363 N N . TYR A 1 175 ? -27.088 9.442 10.148 1.00 58.87 174 TYR A N 1
ATOM 1364 C CA . TYR A 1 175 ? -26.577 8.707 8.998 1.00 55.11 174 TYR A CA 1
ATOM 1365 C C . TYR A 1 175 ? -26.675 9.587 7.760 1.00 58.90 174 TYR A C 1
ATOM 1366 O O . TYR A 1 175 ? -27.770 10.017 7.384 1.00 56.65 174 TYR A O 1
ATOM 1375 N N . PHE A 1 176 ? -25.530 9.856 7.132 1.00 61.35 175 PHE A N 1
ATOM 1376 C CA . PHE A 1 176 ? -25.471 10.636 5.905 1.00 55.24 175 PHE A CA 1
ATOM 1377 C C . PHE A 1 176 ? -25.090 9.790 4.697 1.00 57.65 175 PHE A C 1
ATOM 1378 O O . PHE A 1 176 ? -24.899 10.336 3.604 1.00 61.86 175 PHE A O 1
ATOM 1386 N N . GLY A 1 177 ? -24.979 8.477 4.866 1.00 51.28 176 GLY A N 1
ATOM 1387 C CA . GLY A 1 177 ? -24.560 7.587 3.805 1.00 64.50 176 GLY A CA 1
ATOM 1388 C C . GLY A 1 177 ? -23.097 7.196 3.933 1.00 67.30 176 GLY A C 1
ATOM 1389 O O . GLY A 1 177 ? -22.335 7.732 4.743 1.00 62.86 176 GLY A O 1
ATOM 1390 N N . PHE A 1 178 ? -22.709 6.232 3.107 1.00 73.18 177 PHE A N 1
ATOM 1391 C CA . PHE A 1 178 ? -21.340 5.730 3.076 1.00 59.53 177 PHE A CA 1
ATOM 1392 C C . PHE A 1 178 ? -20.601 6.480 1.972 1.00 62.93 177 PHE A C 1
ATOM 1393 O O . PHE A 1 178 ? -20.785 6.198 0.785 1.00 84.15 177 PHE A O 1
ATOM 1401 N N . ALA A 1 179 ? -19.762 7.437 2.367 1.00 49.16 178 ALA A N 1
ATOM 1402 C CA . ALA A 1 179 ? -18.993 8.239 1.428 1.00 42.57 178 ALA A CA 1
ATOM 1403 C C . ALA A 1 179 ? -17.635 8.550 2.031 1.00 50.66 178 ALA A C 1
ATOM 1404 O O . ALA A 1 179 ? -17.422 8.419 3.238 1.00 66.00 178 ALA A O 1
ATOM 1406 N N . GLY A 1 180 ? -16.718 8.978 1.175 1.00 45.16 179 GLY A N 1
ATOM 1407 C CA . GLY A 1 180 ? -15.342 9.228 1.549 1.00 41.61 179 GLY A CA 1
ATOM 1408 C C . GLY A 1 180 ? -14.391 8.255 0.869 1.00 57.28 179 GLY A C 1
ATOM 1409 O O . GLY A 1 180 ? -14.780 7.194 0.375 1.00 81.84 179 GLY A O 1
ATOM 1410 N N . THR A 1 181 ? -13.118 8.641 0.826 1.00 57.11 180 THR A N 1
ATOM 1411 C CA . THR A 1 181 ? -12.133 7.744 0.244 1.00 59.96 180 THR A CA 1
ATOM 1412 C C . THR A 1 181 ? -11.689 6.695 1.265 1.00 58.66 180 THR A C 1
ATOM 1413 O O . THR A 1 181 ? -11.534 7.000 2.452 1.00 45.80 180 THR A O 1
ATOM 1417 N N . PRO A 1 182 ? -11.474 5.452 0.814 1.00 61.30 181 PRO A N 1
ATOM 1418 C CA . PRO A 1 182 ? -11.367 4.328 1.764 1.00 66.75 181 PRO A CA 1
ATOM 1419 C C . PRO A 1 182 ? -10.276 4.477 2.810 1.00 63.90 181 PRO A C 1
ATOM 1420 O O . PRO A 1 182 ? -10.513 4.171 3.986 1.00 82.54 181 PRO A O 1
ATOM 1424 N N . GLY A 1 183 ? -9.087 4.938 2.422 1.00 41.97 182 GLY A N 1
ATOM 1425 C CA . GLY A 1 183 ? -8.002 5.079 3.378 1.00 49.42 182 GLY A CA 1
ATOM 1426 C C . GLY A 1 183 ? -8.301 6.004 4.544 1.00 49.45 182 GLY A C 1
ATOM 1427 O O . GLY A 1 183 ? -7.741 5.819 5.630 1.00 62.27 182 GLY A O 1
ATOM 1428 N N . TYR A 1 184 ? -9.175 6.988 4.357 1.00 41.26 183 TYR A N 1
ATOM 1429 C CA . TYR A 1 184 ? -9.453 7.969 5.398 1.00 48.74 183 TYR A CA 1
ATOM 1430 C C . TYR A 1 184 ? -10.818 7.766 6.041 1.00 44.73 183 TYR A C 1
ATOM 1431 O O . TYR A 1 184 ? -11.225 8.580 6.876 1.00 54.63 183 TYR A O 1
ATOM 1440 N N . LEU A 1 185 ? -11.516 6.686 5.696 1.00 50.04 184 LEU A N 1
ATOM 1441 C CA . LEU A 1 185 ? -12.841 6.441 6.247 1.00 50.44 184 LEU A CA 1
ATOM 1442 C C . LEU A 1 185 ? -12.775 6.210 7.750 1.00 50.51 184 LEU A C 1
ATOM 1443 O O . LEU A 1 185 ? -11.889 5.514 8.252 1.00 61.01 184 LEU A O 1
ATOM 1448 N N . SER A 1 186 ? -13.720 6.800 8.464 1.00 60.84 185 SER A N 1
ATOM 1449 C CA . SER A 1 186 ? -13.841 6.576 9.893 1.00 53.38 185 SER A CA 1
ATOM 1450 C C . SER A 1 186 ? -14.515 5.234 10.158 1.00 61.36 185 SER A C 1
ATOM 1451 O O . SER A 1 186 ? -15.300 4.753 9.336 1.00 68.22 185 SER A O 1
ATOM 1454 N N . PRO A 1 187 ? -14.218 4.603 11.296 1.00 61.58 186 PRO A N 1
ATOM 1455 C CA . PRO A 1 187 ? -14.853 3.307 11.578 1.00 57.46 186 PRO A CA 1
ATOM 1456 C C . PRO A 1 187 ? -16.367 3.408 11.627 1.00 63.50 186 PRO A C 1
ATOM 1457 O O . PRO A 1 187 ? -17.068 2.501 11.165 1.00 59.69 186 PRO A O 1
ATOM 1461 N N . GLU A 1 188 ? -16.889 4.514 12.159 1.00 65.30 187 GLU A N 1
ATOM 1462 C CA . GLU A 1 188 ? -18.334 4.689 12.262 1.00 70.11 187 GLU A CA 1
ATOM 1463 C C . GLU A 1 188 ? -18.996 4.713 10.890 1.00 70.49 187 GLU A C 1
ATOM 1464 O O . GLU A 1 188 ? -20.110 4.201 10.720 1.00 68.62 187 GLU A O 1
ATOM 1470 N N . VAL A 1 189 ? -18.335 5.313 9.899 1.00 68.96 188 VAL A N 1
ATOM 1471 C CA . VAL A 1 189 ? -18.907 5.337 8.559 1.00 64.26 188 VAL A CA 1
ATOM 1472 C C . VAL A 1 189 ? -18.837 3.951 7.930 1.00 63.89 188 VAL A C 1
ATOM 1473 O O . VAL A 1 189 ? -19.765 3.522 7.234 1.00 64.55 188 VAL A O 1
ATOM 1477 N N . ILE A 1 190 ? -17.750 3.220 8.178 1.00 58.53 189 ILE A N 1
ATOM 1478 C CA . ILE A 1 190 ? -17.640 1.868 7.641 1.00 62.56 189 ILE A CA 1
ATOM 1479 C C . ILE A 1 190 ? -18.722 0.979 8.237 1.00 61.77 189 ILE A C 1
ATOM 1480 O O . ILE A 1 190 ? -19.366 0.197 7.527 1.00 69.45 189 ILE A O 1
ATOM 1485 N N . ARG A 1 191 ? -18.960 1.109 9.543 1.00 67.14 190 ARG A N 1
ATOM 1486 C CA . ARG A 1 191 ? -20.047 0.407 10.215 1.00 72.55 190 ARG A CA 1
ATOM 1487 C C . ARG A 1 191 ? -21.424 0.895 9.780 1.00 65.44 190 ARG A C 1
ATOM 1488 O O . ARG A 1 191 ? -22.423 0.270 10.154 1.00 75.57 190 ARG A O 1
ATOM 1496 N N . ARG A 1 192 ? -21.493 1.983 9.007 1.00 63.96 191 ARG A N 1
ATOM 1497 C CA . ARG A 1 192 ? -22.754 2.569 8.546 1.00 51.76 191 ARG A CA 1
ATOM 1498 C C . ARG A 1 192 ? -23.696 2.838 9.717 1.00 65.11 191 ARG A C 1
ATOM 1499 O O . ARG A 1 192 ? -24.891 2.536 9.672 1.00 67.73 191 ARG A O 1
ATOM 1507 N N . VAL A 1 193 ? -23.143 3.400 10.786 1.00 65.36 192 VAL A N 1
ATOM 1508 C CA . VAL A 1 193 ? -23.925 3.859 11.930 1.00 54.24 192 VAL A CA 1
ATOM 1509 C C . VAL A 1 193 ? -24.022 5.375 11.816 1.00 57.17 192 VAL A C 1
ATOM 1510 O O . VAL A 1 193 ? -23.237 5.980 11.073 1.00 53.10 192 VAL A O 1
ATOM 1514 N N . PRO A 1 194 ? -24.968 6.027 12.492 1.00 67.18 193 PRO A N 1
ATOM 1515 C CA . PRO A 1 194 ? -25.009 7.493 12.453 1.00 62.18 193 PRO A CA 1
ATOM 1516 C C . PRO A 1 194 ? -23.705 8.082 12.968 1.00 61.43 193 PRO A C 1
ATOM 1517 O O . PRO A 1 194 ? -23.147 7.625 13.968 1.00 63.70 193 PRO A O 1
ATOM 1521 N N . TYR A 1 195 ? -23.212 9.097 12.264 1.00 54.29 194 TYR A N 1
ATOM 1522 C CA . TYR A 1 195 ? -21.941 9.709 12.609 1.00 59.76 194 TYR A CA 1
ATOM 1523 C C . TYR A 1 195 ? -22.090 11.226 12.674 1.00 62.75 194 TYR A C 1
ATOM 1524 O O . TYR A 1 195 ? -23.185 11.777 12.526 1.00 72.46 194 TYR A O 1
ATOM 1533 N N . ASP A 1 196 ? -20.973 11.899 12.920 1.00 70.37 195 ASP A N 1
ATOM 1534 C CA . ASP A 1 196 ? -20.975 13.324 13.229 1.00 74.40 195 ASP A CA 1
ATOM 1535 C C . ASP A 1 196 ? -19.647 13.918 12.765 1.00 73.69 195 ASP A C 1
ATOM 1536 O O . ASP A 1 196 ? -18.965 13.351 11.905 1.00 74.30 195 ASP A O 1
ATOM 1541 N N . THR A 1 197 ? -19.279 15.069 13.339 1.00 55.92 196 THR A N 1
ATOM 1542 C CA . THR A 1 197 ? -18.043 15.738 12.946 1.00 56.15 196 THR A CA 1
ATOM 1543 C C . THR A 1 197 ? -16.806 14.914 13.273 1.00 58.93 196 THR A C 1
ATOM 1544 O O . THR A 1 197 ? -15.762 15.112 12.638 1.00 59.37 196 THR A O 1
ATOM 1548 N N . ALA A 1 198 ? -16.898 13.996 14.241 1.00 48.83 197 ALA A N 1
ATOM 1549 C CA . ALA A 1 198 ? -15.737 13.200 14.632 1.00 55.54 197 ALA A CA 1
ATOM 1550 C C . ALA A 1 198 ? -15.086 12.507 13.440 1.00 53.30 197 ALA A C 1
ATOM 1551 O O . ALA A 1 198 ? -13.872 12.259 13.458 1.00 60.60 197 ALA A O 1
ATOM 1553 N N . VAL A 1 199 ? -15.860 12.204 12.392 1.00 45.78 198 VAL A N 1
ATOM 1554 C CA . VAL A 1 199 ? -15.281 11.519 11.239 1.00 51.92 198 VAL A CA 1
ATOM 1555 C C . VAL A 1 199 ? -14.166 12.361 10.631 1.00 40.67 198 VAL A C 1
ATOM 1556 O O . VAL A 1 199 ? -13.082 11.847 10.322 1.00 59.11 198 VAL A O 1
ATOM 1560 N N . ASP A 1 200 ? -14.384 13.672 10.511 1.00 40.99 199 ASP A N 1
ATOM 1561 C CA . ASP A 1 200 ? -13.320 14.550 10.038 1.00 43.88 199 ASP A CA 1
ATOM 1562 C C . ASP A 1 200 ? -12.079 14.406 10.908 1.00 44.65 199 ASP A C 1
ATOM 1563 O O . ASP A 1 200 ? -10.967 14.235 10.393 1.00 61.60 199 ASP A O 1
ATOM 1568 N N . VAL A 1 201 ? -12.261 14.408 12.234 1.00 33.42 200 VAL A N 1
ATOM 1569 C CA . VAL A 1 201 ? -11.121 14.239 13.135 1.00 45.57 200 VAL A CA 1
ATOM 1570 C C . VAL A 1 201 ? -10.356 12.971 12.784 1.00 51.42 200 VAL A C 1
ATOM 1571 O O . VAL A 1 201 ? -9.118 12.968 12.698 1.00 47.95 200 VAL A O 1
ATOM 1575 N N . TRP A 1 202 ? -11.090 11.885 12.527 1.00 55.08 201 TRP A N 1
ATOM 1576 C CA . TRP A 1 202 ? -10.438 10.645 12.131 1.00 49.77 201 TRP A CA 1
ATOM 1577 C C . TRP A 1 202 ? -9.525 10.878 10.935 1.00 44.19 201 TRP A C 1
ATOM 1578 O O . TRP A 1 202 ? -8.330 10.563 10.982 1.00 56.45 201 TRP A O 1
ATOM 1589 N N . ALA A 1 203 ? -10.066 11.469 9.865 1.00 34.57 202 ALA A N 1
ATOM 1590 C CA . ALA A 1 203 ? -9.245 11.720 8.687 1.00 38.48 202 ALA A CA 1
ATOM 1591 C C . ALA A 1 203 ? -8.004 12.519 9.054 1.00 48.57 202 ALA A C 1
ATOM 1592 O O . ALA A 1 203 ? -6.896 12.205 8.593 1.00 54.87 202 ALA A O 1
ATOM 1594 N N . CYS A 1 204 ? -8.159 13.522 9.926 1.00 42.73 203 CYS A N 1
ATOM 1595 C CA . CYS A 1 204 ? -7.006 14.329 10.310 1.00 46.23 203 CYS A CA 1
ATOM 1596 C C . CYS A 1 204 ? -5.912 13.449 10.892 1.00 45.60 203 CYS A C 1
ATOM 1597 O O . CYS A 1 204 ? -4.741 13.556 10.504 1.00 59.62 203 CYS A O 1
ATOM 1600 N N . GLY A 1 205 ? -6.288 12.538 11.788 1.00 37.68 204 GLY A N 1
ATOM 1601 C CA . GLY A 1 205 ? -5.350 11.564 12.311 1.00 31.90 204 GLY A CA 1
ATOM 1602 C C . GLY A 1 205 ? -4.622 10.858 11.190 1.00 38.15 204 GLY A C 1
ATOM 1603 O O . GLY A 1 205 ? -3.388 10.901 11.119 1.00 52.42 204 GLY A O 1
ATOM 1604 N N . VAL A 1 206 ? -5.386 10.262 10.271 1.00 45.69 205 VAL A N 1
ATOM 1605 C CA . VAL A 1 206 ? -4.778 9.548 9.154 1.00 35.68 205 VAL A CA 1
ATOM 1606 C C . VAL A 1 206 ? -3.860 10.477 8.383 1.00 36.19 205 VAL A C 1
ATOM 1607 O O . VAL A 1 206 ? -2.769 10.085 7.955 1.00 50.04 205 VAL A O 1
ATOM 1611 N N . ILE A 1 207 ? -4.281 11.731 8.208 1.00 38.52 206 ILE A N 1
ATOM 1612 C CA . ILE A 1 207 ? -3.462 12.701 7.488 1.00 38.58 206 ILE A CA 1
ATOM 1613 C C . ILE A 1 207 ? -2.209 13.027 8.290 1.00 45.47 206 ILE A C 1
ATOM 1614 O O . ILE A 1 207 ? -1.087 13.012 7.763 1.00 54.60 206 ILE A O 1
ATOM 1619 N N . LEU A 1 208 ? -2.382 13.285 9.589 1.00 40.81 207 LEU A N 1
ATOM 1620 C CA . LEU A 1 208 ? -1.251 13.669 10.424 1.00 35.33 207 LEU A CA 1
ATOM 1621 C C . LEU A 1 208 ? -0.185 12.581 10.412 1.00 52.68 207 LEU A C 1
ATOM 1622 O O . LEU A 1 208 ? 1.000 12.857 10.180 1.00 55.25 207 LEU A O 1
ATOM 1627 N N . TYR A 1 209 ? -0.604 11.329 10.627 1.00 36.94 208 TYR A N 1
ATOM 1628 C CA . TYR A 1 209 ? 0.254 10.162 10.457 1.00 36.33 208 TYR A CA 1
ATOM 1629 C C . TYR A 1 209 ? 1.100 10.274 9.196 1.00 48.21 208 TYR A C 1
ATOM 1630 O O . TYR A 1 209 ? 2.335 10.226 9.255 1.00 60.89 208 TYR A O 1
ATOM 1639 N N . ILE A 1 210 ? 0.446 10.462 8.046 1.00 41.11 209 ILE A N 1
ATOM 1640 C CA . ILE A 1 210 ? 1.192 10.575 6.796 1.00 51.80 209 ILE A CA 1
ATOM 1641 C C . ILE A 1 210 ? 2.191 11.721 6.889 1.00 49.46 209 ILE A C 1
ATOM 1642 O O . ILE A 1 210 ? 3.391 11.547 6.639 1.00 44.27 209 ILE A O 1
ATOM 1647 N N . LEU A 1 211 ? 1.712 12.892 7.322 1.00 46.16 210 LEU A N 1
ATOM 1648 C CA . LEU A 1 211 ? 2.553 14.073 7.463 1.00 34.53 210 LEU A CA 1
ATOM 1649 C C . LEU A 1 211 ? 3.823 13.789 8.246 1.00 34.78 210 LEU A C 1
ATOM 1650 O O . LEU A 1 211 ? 4.830 14.469 8.036 1.00 43.11 210 LEU A O 1
ATOM 1655 N N . LEU A 1 212 ? 3.811 12.792 9.131 1.00 40.99 211 LEU A N 1
ATOM 1656 C CA . LEU A 1 212 ? 4.994 12.510 9.927 1.00 28.75 211 LEU A CA 1
ATOM 1657 C C . LEU A 1 212 ? 5.918 11.488 9.278 1.00 31.01 211 LEU A C 1
ATOM 1658 O O . LEU A 1 212 ? 7.143 11.634 9.388 1.00 57.06 211 LEU A O 1
ATOM 1663 N N . VAL A 1 213 ? 5.382 10.478 8.591 1.00 35.07 212 VAL A N 1
ATOM 1664 C CA . VAL A 1 213 ? 6.215 9.376 8.111 1.00 38.83 212 VAL A CA 1
ATOM 1665 C C . VAL A 1 213 ? 6.085 9.113 6.624 1.00 39.71 212 VAL A C 1
ATOM 1666 O O . VAL A 1 213 ? 6.934 8.388 6.070 1.00 57.47 212 VAL A O 1
ATOM 1670 N N . GLY A 1 214 ? 5.063 9.605 5.924 1.00 36.57 213 GLY A N 1
ATOM 1671 C CA . GLY A 1 214 ? 5.011 9.449 4.492 1.00 44.15 213 GLY A CA 1
ATOM 1672 C C . GLY A 1 214 ? 4.229 8.262 3.990 1.00 42.38 213 GLY A C 1
ATOM 1673 O O . GLY A 1 214 ? 4.190 8.051 2.776 1.00 46.74 213 GLY A O 1
ATOM 1674 N N . TYR A 1 215 ? 3.606 7.484 4.871 1.00 43.52 214 TYR A N 1
ATOM 1675 C CA . TYR A 1 215 ? 2.791 6.345 4.475 1.00 42.30 214 TYR A CA 1
ATOM 1676 C C . TYR A 1 215 ? 1.567 6.302 5.377 1.00 50.29 214 TYR A C 1
ATOM 1677 O O . TYR A 1 215 ? 1.617 6.805 6.504 1.00 58.31 214 TYR A O 1
ATOM 1686 N N . PRO A 1 216 ? 0.455 5.745 4.901 1.00 51.37 215 PRO A N 1
ATOM 1687 C CA . PRO A 1 216 ? -0.785 5.778 5.682 1.00 41.74 215 PRO A CA 1
ATOM 1688 C C . PRO A 1 216 ? -0.775 4.710 6.759 1.00 47.58 215 PRO A C 1
ATOM 1689 O O . PRO A 1 216 ? -0.080 3.691 6.627 1.00 48.66 215 PRO A O 1
ATOM 1693 N N . PRO A 1 217 ? -1.528 4.904 7.846 1.00 49.11 216 PRO A N 1
ATOM 1694 C CA . PRO A 1 217 ? -1.601 3.850 8.867 1.00 46.82 216 PRO A CA 1
ATOM 1695 C C . PRO A 1 217 ? -2.430 2.661 8.432 1.00 49.14 216 PRO A C 1
ATOM 1696 O O . PRO A 1 217 ? -2.144 1.534 8.853 1.00 76.68 216 PRO A O 1
ATOM 1700 N N . PHE A 1 218 ? -3.445 2.873 7.605 1.00 57.27 217 PHE A N 1
ATOM 1701 C CA . PHE A 1 218 ? -4.284 1.799 7.087 1.00 54.63 217 PHE A CA 1
ATOM 1702 C C . PHE A 1 218 ? -4.043 1.734 5.584 1.00 57.37 217 PHE A C 1
ATOM 1703 O O . PHE A 1 218 ? -4.509 2.594 4.831 1.00 73.86 217 PHE A O 1
ATOM 1711 N N . TRP A 1 219 ? -3.296 0.726 5.149 1.00 67.05 218 TRP A N 1
ATOM 1712 C CA . TRP A 1 219 ? -3.032 0.515 3.733 1.00 79.07 218 TRP A CA 1
ATOM 1713 C C . TRP A 1 219 ? -3.323 -0.936 3.400 1.00 80.71 218 TRP A C 1
ATOM 1714 O O . TRP A 1 219 ? -2.667 -1.840 3.928 1.00 100.20 218 TRP A O 1
ATOM 1725 N N . GLU A 1 220 ? -4.305 -1.155 2.532 1.00 73.03 219 GLU A N 1
ATOM 1726 C CA . GLU A 1 220 ? -4.588 -2.491 2.032 1.00 79.81 219 GLU A CA 1
ATOM 1727 C C . GLU A 1 220 ? -5.309 -2.379 0.699 1.00 94.03 219 GLU A C 1
ATOM 1728 O O . GLU A 1 220 ? -6.268 -1.610 0.571 1.00 93.37 219 GLU A O 1
ATOM 1734 N N . GLU A 1 221 ? -4.835 -3.144 -0.289 1.00 99.14 220 GLU A N 1
ATOM 1735 C CA . GLU A 1 221 ? -5.473 -3.144 -1.601 1.00 100.53 220 GLU A CA 1
ATOM 1736 C C . GLU A 1 221 ? -6.896 -3.677 -1.512 1.00 95.39 220 GLU A C 1
ATOM 1737 O O . GLU A 1 221 ? -7.831 -3.087 -2.066 1.00 110.91 220 GLU A O 1
ATOM 1743 N N . ASP A 1 222 ? -7.080 -4.793 -0.812 1.00 81.73 221 ASP A N 1
ATOM 1744 C CA . ASP A 1 222 ? -8.412 -5.334 -0.571 1.00 86.26 221 ASP A CA 1
ATOM 1745 C C . ASP A 1 222 ? -9.167 -4.390 0.356 1.00 78.70 221 ASP A C 1
ATOM 1746 O O . ASP A 1 222 ? -8.812 -4.247 1.530 1.00 83.51 221 ASP A O 1
ATOM 1751 N N . HIS A 1 223 ? -10.212 -3.745 -0.164 1.00 79.04 222 HIS A N 1
ATOM 1752 C CA . HIS A 1 223 ? -10.940 -2.769 0.637 1.00 88.14 222 HIS A CA 1
ATOM 1753 C C . HIS A 1 223 ? -11.670 -3.405 1.810 1.00 86.27 222 HIS A C 1
ATOM 1754 O O . HIS A 1 223 ? -11.991 -2.703 2.773 1.00 91.63 222 HIS A O 1
ATOM 1761 N N . GLN A 1 224 ? -11.933 -4.710 1.762 1.00 86.75 223 GLN A N 1
ATOM 1762 C CA . GLN A 1 224 ? -12.568 -5.360 2.903 1.00 98.92 223 GLN A CA 1
ATOM 1763 C C . GLN A 1 224 ? -11.580 -5.541 4.048 1.00 99.81 223 GLN A C 1
ATOM 1764 O O . GLN A 1 224 ? -11.919 -5.288 5.211 1.00 105.49 223 GLN A O 1
ATOM 1770 N N . LYS A 1 225 ? -10.349 -5.963 3.740 1.00 85.23 224 LYS A N 1
ATOM 1771 C CA . LYS A 1 225 ? -9.317 -6.008 4.771 1.00 82.28 224 LYS A CA 1
ATOM 1772 C C . LYS A 1 225 ? -8.942 -4.607 5.244 1.00 80.42 224 LYS A C 1
ATOM 1773 O O . LYS A 1 225 ? -8.572 -4.427 6.408 1.00 77.11 224 LYS A O 1
ATOM 1779 N N . LEU A 1 226 ? -9.026 -3.608 4.361 1.00 70.58 225 LEU A N 1
ATOM 1780 C CA . LEU A 1 226 ? -8.758 -2.233 4.772 1.00 68.29 225 LEU A CA 1
ATOM 1781 C C . LEU A 1 226 ? -9.816 -1.741 5.751 1.00 68.75 225 LEU A C 1
ATOM 1782 O O . LEU A 1 226 ? -9.491 -1.197 6.816 1.00 65.32 225 LEU A O 1
ATOM 1787 N N . TYR A 1 227 ? -11.093 -1.917 5.404 1.00 74.46 226 TYR A N 1
ATOM 1788 C CA . TYR A 1 227 ? -12.159 -1.543 6.325 1.00 73.70 226 TYR A CA 1
ATOM 1789 C C . TYR A 1 227 ? -12.053 -2.324 7.626 1.00 75.11 226 TYR A C 1
ATOM 1790 O O . TYR A 1 227 ? -12.360 -1.791 8.697 1.00 74.42 226 TYR A O 1
ATOM 1799 N N . ALA A 1 228 ? -11.603 -3.580 7.559 1.00 71.85 227 ALA A N 1
ATOM 1800 C CA . ALA A 1 228 ? -11.370 -4.346 8.779 1.00 60.27 227 ALA A CA 1
ATOM 1801 C C . ALA A 1 228 ? -10.288 -3.697 9.635 1.00 74.98 227 ALA A C 1
ATOM 1802 O O . ALA A 1 228 ? -10.454 -3.542 10.851 1.00 78.57 227 ALA A O 1
ATOM 1804 N N . GLN A 1 229 ? -9.167 -3.309 9.012 1.00 66.13 228 GLN A N 1
ATOM 1805 C CA . GLN A 1 229 ? -8.102 -2.629 9.745 1.00 70.02 228 GLN A CA 1
ATOM 1806 C C . GLN A 1 229 ? -8.612 -1.349 10.390 1.00 77.28 228 GLN A C 1
ATOM 1807 O O . GLN A 1 229 ? -8.219 -1.010 11.513 1.00 88.72 228 GLN A O 1
ATOM 1813 N N . ILE A 1 230 ? -9.473 -0.614 9.686 1.00 67.90 229 ILE A N 1
ATOM 1814 C CA . ILE A 1 230 ? -9.964 0.650 10.220 1.00 68.29 229 ILE A CA 1
ATOM 1815 C C . ILE A 1 230 ? -10.917 0.407 11.386 1.00 77.80 229 ILE A C 1
ATOM 1816 O O . ILE A 1 230 ? -10.840 1.085 12.418 1.00 84.72 229 ILE A O 1
ATOM 1821 N N . LYS A 1 231 ? -11.818 -0.569 11.248 1.00 68.79 230 LYS A N 1
ATOM 1822 C CA . LYS A 1 231 ? -12.779 -0.848 12.311 1.00 74.29 230 LYS A CA 1
ATOM 1823 C C . LYS A 1 231 ? -12.073 -1.280 13.589 1.00 83.18 230 LYS A C 1
ATOM 1824 O O . LYS A 1 231 ? -12.354 -0.762 14.675 1.00 88.73 230 LYS A O 1
ATOM 1830 N N . ASN A 1 232 ? -11.146 -2.229 13.476 1.00 86.28 231 ASN A N 1
ATOM 1831 C CA . ASN A 1 232 ? -10.401 -2.711 14.631 1.00 85.35 231 ASN A CA 1
ATOM 1832 C C . ASN A 1 232 ? -9.248 -1.795 15.012 1.00 79.83 231 ASN A C 1
ATOM 1833 O O . ASN A 1 232 ? -8.514 -2.113 15.954 1.00 80.62 231 ASN A O 1
ATOM 1838 N N . CYS A 1 233 ? -9.072 -0.678 14.303 1.00 82.49 232 CYS A N 1
ATOM 1839 C CA . CYS A 1 233 ? -8.025 0.297 14.607 1.00 76.23 232 CYS A CA 1
ATOM 1840 C C . CYS A 1 233 ? -6.642 -0.360 14.607 1.00 80.89 232 CYS A C 1
ATOM 1841 O O . CYS A 1 233 ? -5.825 -0.146 15.505 1.00 86.18 232 CYS A O 1
ATOM 1844 N N . GLN A 1 234 ? -6.386 -1.170 13.579 1.00 80.87 233 GLN A N 1
ATOM 1845 C CA . GLN A 1 234 ? -5.137 -1.923 13.455 1.00 78.35 233 GLN A CA 1
ATOM 1846 C C . GLN A 1 234 ? -4.114 -1.068 12.713 1.00 73.95 233 GLN A C 1
ATOM 1847 O O . GLN A 1 234 ? -4.016 -1.090 11.484 1.00 65.90 233 GLN A O 1
ATOM 1853 N N . TYR A 1 235 ? -3.340 -0.304 13.478 1.00 59.06 234 TYR A N 1
ATOM 1854 C CA . TYR A 1 235 ? -2.216 0.452 12.947 1.00 67.13 234 TYR A CA 1
ATOM 1855 C C . TYR A 1 235 ? -1.152 0.506 14.033 1.00 81.61 234 TYR A C 1
ATOM 1856 O O . TYR A 1 235 ? -1.410 0.186 15.196 1.00 82.68 234 TYR A O 1
ATOM 1865 N N . ASP A 1 236 ? 0.051 0.928 13.652 1.00 89.29 235 ASP A N 1
ATOM 1866 C CA . ASP A 1 236 ? 1.163 0.919 14.592 1.00 97.74 235 ASP A CA 1
ATOM 1867 C C . ASP A 1 236 ? 2.149 2.018 14.233 1.00 79.72 235 ASP A C 1
ATOM 1868 O O . ASP A 1 236 ? 2.028 2.682 13.203 1.00 77.95 235 ASP A O 1
ATOM 1873 N N . PHE A 1 237 ? 3.129 2.202 15.106 1.00 86.61 236 PHE A N 1
ATOM 1874 C CA . PHE A 1 237 ? 4.223 3.129 14.869 1.00 73.78 236 PHE A CA 1
ATOM 1875 C C . PHE A 1 237 ? 5.501 2.333 14.637 1.00 58.80 236 PHE A C 1
ATOM 1876 O O . PHE A 1 237 ? 6.280 2.138 15.576 1.00 66.89 236 PHE A O 1
ATOM 1884 N N . PRO A 1 238 ? 5.750 1.854 13.417 1.00 56.50 237 PRO A N 1
ATOM 1885 C CA . PRO A 1 238 ? 6.912 0.984 13.196 1.00 61.17 237 PRO A CA 1
ATOM 1886 C C . PRO A 1 238 ? 8.229 1.722 13.371 1.00 70.62 237 PRO A C 1
ATOM 1887 O O . PRO A 1 238 ? 8.359 2.898 13.020 1.00 70.94 237 PRO A O 1
ATOM 1891 N N . SER A 1 239 ? 9.205 1.013 13.933 1.00 67.34 238 SER A N 1
ATOM 1892 C CA . SER A 1 239 ? 10.592 1.466 13.944 1.00 69.62 238 SER A CA 1
ATOM 1893 C C . SER A 1 239 ? 11.182 1.273 12.547 1.00 74.18 238 SER A C 1
ATOM 1894 O O . SER A 1 239 ? 10.746 0.389 11.813 1.00 91.71 238 SER A O 1
ATOM 1897 N N . PRO A 1 240 ? 12.176 2.092 12.167 1.00 75.16 239 PRO A N 1
ATOM 1898 C CA . PRO A 1 240 ? 12.800 3.179 12.924 1.00 70.76 239 PRO A CA 1
ATOM 1899 C C . PRO A 1 240 ? 12.169 4.549 12.689 1.00 70.90 239 PRO A C 1
ATOM 1900 O O . PRO A 1 240 ? 12.551 5.500 13.370 1.00 79.46 239 PRO A O 1
ATOM 1904 N N . GLU A 1 241 ? 11.239 4.646 11.733 1.00 66.31 240 GLU A N 1
ATOM 1905 C CA . GLU A 1 241 ? 10.702 5.950 11.353 1.00 56.00 240 GLU A CA 1
ATOM 1906 C C . GLU A 1 241 ? 10.116 6.677 12.554 1.00 53.36 240 GLU A C 1
ATOM 1907 O O . GLU A 1 241 ? 10.367 7.873 12.754 1.00 51.49 240 GLU A O 1
ATOM 1913 N N . TRP A 1 242 ? 9.345 5.970 13.373 1.00 51.35 241 TRP A N 1
ATOM 1914 C CA . TRP A 1 242 ? 8.626 6.582 14.479 1.00 55.60 241 TRP A CA 1
ATOM 1915 C C . TRP A 1 242 ? 9.470 6.760 15.730 1.00 61.79 241 TRP A C 1
ATOM 1916 O O . TRP A 1 242 ? 9.025 7.436 16.663 1.00 70.20 241 TRP A O 1
ATOM 1927 N N . ASP A 1 243 ? 10.669 6.176 15.778 1.00 67.14 242 ASP A N 1
ATOM 1928 C CA . ASP A 1 243 ? 11.516 6.348 16.951 1.00 55.51 242 ASP A CA 1
ATOM 1929 C C . ASP A 1 243 ? 11.985 7.786 17.101 1.00 55.59 242 ASP A C 1
ATOM 1930 O O . ASP A 1 243 ? 12.252 8.231 18.222 1.00 66.57 242 ASP A O 1
ATOM 1935 N N . SER A 1 244 ? 12.077 8.529 15.998 1.00 52.87 243 SER A N 1
ATOM 1936 C CA . SER A 1 244 ? 12.472 9.929 16.036 1.00 46.58 243 SER A CA 1
ATOM 1937 C C . SER A 1 244 ? 11.276 10.871 16.012 1.00 58.16 243 SER A C 1
ATOM 1938 O O . SER A 1 244 ? 11.436 12.054 15.695 1.00 68.42 243 SER A O 1
ATOM 1941 N N . VAL A 1 245 ? 10.081 10.375 16.331 1.00 54.74 244 VAL A N 1
ATOM 1942 C CA . VAL A 1 245 ? 8.886 11.207 16.426 1.00 53.07 244 VAL A CA 1
ATOM 1943 C C . VAL A 1 245 ? 8.609 11.488 17.895 1.00 52.11 244 VAL A C 1
ATOM 1944 O O . VAL A 1 245 ? 8.821 10.623 18.754 1.00 68.17 244 VAL A O 1
ATOM 1948 N N . THR A 1 246 ? 8.165 12.710 18.189 1.00 40.56 245 THR A N 1
ATOM 1949 C CA . THR A 1 246 ? 7.776 13.053 19.549 1.00 55.96 245 THR A CA 1
ATOM 1950 C C . THR A 1 246 ? 6.630 12.160 20.010 1.00 65.64 245 THR A C 1
ATOM 1951 O O . THR A 1 246 ? 5.733 11.821 19.232 1.00 60.28 245 THR A O 1
ATOM 1955 N N . THR A 1 247 ? 6.668 11.765 21.284 1.00 64.77 246 THR A N 1
ATOM 1956 C CA . THR A 1 247 ? 5.527 11.051 21.837 1.00 71.09 246 THR A CA 1
ATOM 1957 C C . THR A 1 247 ? 4.285 11.927 21.859 1.00 71.02 246 THR A C 1
ATOM 1958 O O . THR A 1 247 ? 3.173 11.398 21.902 1.00 77.64 246 THR A O 1
ATOM 1962 N N . ALA A 1 248 ? 4.447 13.252 21.824 1.00 63.37 247 ALA A N 1
ATOM 1963 C CA . ALA A 1 248 ? 3.284 14.131 21.753 1.00 58.24 247 ALA A CA 1
ATOM 1964 C C . ALA A 1 248 ? 2.514 13.906 20.462 1.00 55.24 247 ALA A C 1
ATOM 1965 O O . ALA A 1 248 ? 1.286 13.781 20.470 1.00 70.15 247 ALA A O 1
ATOM 1967 N N . ALA A 1 249 ? 3.226 13.851 19.337 1.00 51.11 248 ALA A N 1
ATOM 1968 C CA . ALA A 1 249 ? 2.571 13.570 18.068 1.00 43.29 248 ALA A CA 1
ATOM 1969 C C . ALA A 1 249 ? 1.932 12.186 18.079 1.00 53.69 248 ALA A C 1
ATOM 1970 O O . ALA A 1 249 ? 0.783 12.023 17.650 1.00 59.12 248 ALA A O 1
ATOM 1972 N N . LYS A 1 250 ? 2.657 11.181 18.584 1.00 56.15 249 LYS A N 1
ATOM 1973 C CA . LYS A 1 250 ? 2.109 9.829 18.644 1.00 47.84 249 LYS A CA 1
ATOM 1974 C C . LYS A 1 250 ? 0.818 9.797 19.448 1.00 63.73 249 LYS A C 1
ATOM 1975 O O . LYS A 1 250 ? -0.172 9.187 19.026 1.00 79.37 249 LYS A O 1
ATOM 1981 N N . GLU A 1 251 ? 0.812 10.447 20.612 1.00 56.67 250 GLU A N 1
ATOM 1982 C CA . GLU A 1 251 ? -0.388 10.481 21.439 1.00 67.81 250 GLU A CA 1
ATOM 1983 C C . GLU A 1 251 ? -1.510 11.239 20.743 1.00 60.41 250 GLU A C 1
ATOM 1984 O O . GLU A 1 251 ? -2.681 10.851 20.838 1.00 67.10 250 GLU A O 1
ATOM 1990 N N . LEU A 1 252 ? -1.169 12.318 20.035 1.00 58.58 251 LEU A N 1
ATOM 1991 C CA . LEU A 1 252 ? -2.184 13.078 19.313 1.00 48.53 251 LEU A CA 1
ATOM 1992 C C . LEU A 1 252 ? -2.848 12.219 18.247 1.00 61.75 251 LEU A C 1
ATOM 1993 O O . LEU A 1 252 ? -4.072 12.256 18.084 1.00 75.68 251 LEU A O 1
ATOM 1998 N N . ILE A 1 253 ? -2.056 11.427 17.521 1.00 62.53 252 ILE A N 1
ATOM 1999 C CA . ILE A 1 253 ? -2.618 10.531 16.515 1.00 49.98 252 ILE A CA 1
ATOM 2000 C C . ILE A 1 253 ? -3.459 9.447 17.174 1.00 65.78 252 ILE A C 1
ATOM 2001 O O . ILE A 1 253 ? -4.557 9.127 16.705 1.00 67.14 252 ILE A O 1
ATOM 2006 N N . LYS A 1 254 ? -2.956 8.855 18.264 1.00 74.00 253 LYS A N 1
ATOM 2007 C CA . LYS A 1 254 ? -3.739 7.859 18.989 1.00 69.79 253 LYS A CA 1
ATOM 2008 C C . LYS A 1 254 ? -5.097 8.419 19.387 1.00 64.71 253 LYS A C 1
ATOM 2009 O O . LYS A 1 254 ? -6.108 7.709 19.346 1.00 80.36 253 LYS A O 1
ATOM 2015 N N . ALA A 1 255 ? -5.141 9.703 19.754 1.00 59.41 254 ALA A N 1
ATOM 2016 C CA . ALA A 1 255 ? -6.405 10.315 20.151 1.00 59.01 254 ALA A CA 1
ATOM 2017 C C . ALA A 1 255 ? -7.293 10.577 18.944 1.00 65.71 254 ALA A C 1
ATOM 2018 O O . ALA A 1 255 ? -8.494 10.289 18.977 1.00 78.26 254 ALA A O 1
ATOM 2020 N N . MET A 1 256 ? -6.719 11.121 17.869 1.00 62.33 255 MET A N 1
ATOM 2021 C CA . MET A 1 256 ? -7.494 11.373 16.659 1.00 49.36 255 MET A CA 1
ATOM 2022 C C . MET A 1 256 ? -8.005 10.082 16.036 1.00 50.51 255 MET A C 1
ATOM 2023 O O . MET A 1 256 ? -9.038 10.091 15.359 1.00 63.29 255 MET A O 1
ATOM 2028 N N . LEU A 1 257 ? -7.298 8.973 16.235 1.00 66.02 256 LEU A N 1
ATOM 2029 C CA . LEU A 1 257 ? -7.716 7.671 15.719 1.00 58.57 256 LEU A CA 1
ATOM 2030 C C . LEU A 1 257 ? -8.396 6.826 16.788 1.00 66.25 256 LEU A C 1
ATOM 2031 O O . LEU A 1 257 ? -8.198 5.609 16.848 1.00 68.96 256 LEU A O 1
ATOM 2036 N N . GLU A 1 258 ? -9.194 7.447 17.645 1.00 61.67 257 GLU A N 1
ATOM 2037 C CA . GLU A 1 258 ? -9.969 6.694 18.620 1.00 63.72 257 GLU A CA 1
ATOM 2038 C C . GLU A 1 258 ? -11.118 5.979 17.917 1.00 66.89 257 GLU A C 1
ATOM 2039 O O . GLU A 1 258 ? -11.920 6.630 17.237 1.00 57.80 257 GLU A O 1
ATOM 2045 N N . PRO A 1 259 ? -11.245 4.656 18.065 1.00 74.55 258 PRO A N 1
ATOM 2046 C CA . PRO A 1 259 ? -12.276 3.925 17.306 1.00 63.13 258 PRO A CA 1
ATOM 2047 C C . PRO A 1 259 ? -13.701 4.340 17.637 1.00 71.78 258 PRO A C 1
ATOM 2048 O O . PRO A 1 259 ? -14.595 4.122 16.809 1.00 77.06 258 PRO A O 1
ATOM 2052 N N . ASN A 1 260 ? -13.947 4.924 18.812 1.00 72.97 259 ASN A N 1
ATOM 2053 C CA . ASN A 1 260 ? -15.292 5.331 19.208 1.00 79.42 259 ASN A CA 1
ATOM 2054 C C . ASN A 1 260 ? -15.413 6.847 19.184 1.00 85.97 259 ASN A C 1
ATOM 2055 O O . ASN A 1 260 ? -14.658 7.533 19.890 1.00 91.48 259 ASN A O 1
ATOM 2060 N N . PRO A 1 261 ? -16.358 7.408 18.425 1.00 76.98 260 PRO A N 1
ATOM 2061 C CA . PRO A 1 261 ? -16.394 8.870 18.257 1.00 78.22 260 PRO A CA 1
ATOM 2062 C C . PRO A 1 261 ? -16.615 9.628 19.554 1.00 81.17 260 PRO A C 1
ATOM 2063 O O . PRO A 1 261 ? -16.170 10.777 19.674 1.00 82.56 260 PRO A O 1
ATOM 2067 N N . LYS A 1 262 ? -17.289 9.021 20.533 1.00 67.34 261 LYS A N 1
ATOM 2068 C CA . LYS A 1 262 ? -17.515 9.710 21.798 1.00 82.69 261 LYS A CA 1
ATOM 2069 C C . LYS A 1 262 ? -16.203 9.955 22.534 1.00 86.09 261 LYS A C 1
ATOM 2070 O O . LYS A 1 262 ? -16.010 11.023 23.127 1.00 85.61 261 LYS A O 1
ATOM 2076 N N . ARG A 1 263 ? -15.286 8.988 22.502 1.00 89.18 262 ARG A N 1
ATOM 2077 C CA . ARG A 1 263 ? -13.977 9.162 23.117 1.00 92.42 262 ARG A CA 1
ATOM 2078 C C . ARG A 1 263 ? -12.993 9.874 22.202 1.00 85.36 262 ARG A C 1
ATOM 2079 O O . ARG A 1 263 ? -11.804 9.932 22.521 1.00 83.20 262 ARG A O 1
ATOM 2087 N N . ARG A 1 264 ? -13.458 10.407 21.077 1.00 93.26 263 ARG A N 1
ATOM 2088 C CA . ARG A 1 264 ? -12.595 11.087 20.120 1.00 72.55 263 ARG A CA 1
ATOM 2089 C C . ARG A 1 264 ? -12.635 12.584 20.358 1.00 67.64 263 ARG A C 1
ATOM 2090 O O . ARG A 1 264 ? -13.727 13.149 20.528 1.00 89.82 263 ARG A O 1
ATOM 2098 N N . PRO A 1 265 ? -11.484 13.252 20.380 1.00 60.86 264 PRO A N 1
ATOM 2099 C CA . PRO A 1 265 ? -11.476 14.688 20.666 1.00 52.95 264 PRO A CA 1
ATOM 2100 C C . PRO A 1 265 ? -12.222 15.474 19.604 1.00 53.74 264 PRO A C 1
ATOM 2101 O O . PRO A 1 265 ? -12.217 15.129 18.420 1.00 53.06 264 PRO A O 1
ATOM 2105 N N . THR A 1 266 ? -12.879 16.539 20.048 1.00 64.80 265 THR A N 1
ATOM 2106 C CA . THR A 1 266 ? -13.385 17.521 19.110 1.00 58.23 265 THR A CA 1
ATOM 2107 C C . THR A 1 266 ? -12.220 18.314 18.527 1.00 57.57 265 THR A C 1
ATOM 2108 O O . THR A 1 266 ? -11.092 18.272 19.023 1.00 70.59 265 THR A O 1
ATOM 2112 N N . VAL A 1 267 ? -12.503 19.051 17.454 1.00 59.34 266 VAL A N 1
ATOM 2113 C CA . VAL A 1 267 ? -11.449 19.836 16.823 1.00 44.87 266 VAL A CA 1
ATOM 2114 C C . VAL A 1 267 ? -10.948 20.939 17.757 1.00 58.35 266 VAL A C 1
ATOM 2115 O O . VAL A 1 267 ? -9.765 21.297 17.726 1.00 51.43 266 VAL A O 1
ATOM 2119 N N . GLN A 1 268 ? -11.813 21.478 18.619 1.00 67.56 267 GLN A N 1
ATOM 2120 C CA . GLN A 1 268 ? -11.363 22.498 19.565 1.00 64.37 267 GLN A CA 1
ATOM 2121 C C . GLN A 1 268 ? -10.366 21.913 20.561 1.00 71.74 267 GLN A C 1
ATOM 2122 O O . GLN A 1 268 ? -9.290 22.486 20.800 1.00 86.99 267 GLN A O 1
ATOM 2128 N N . GLU A 1 269 ? -10.706 20.755 21.138 1.00 56.58 268 GLU A N 1
ATOM 2129 C CA . GLU A 1 269 ? -9.770 20.048 22.005 1.00 55.95 268 GLU A CA 1
ATOM 2130 C C . GLU A 1 269 ? -8.448 19.783 21.291 1.00 62.19 268 GLU A C 1
ATOM 2131 O O . GLU A 1 269 ? -7.374 19.944 21.881 1.00 81.31 268 GLU A O 1
ATOM 2137 N N . LEU A 1 270 ? -8.507 19.374 20.020 1.00 47.43 269 LEU A N 1
ATOM 2138 C CA . LEU A 1 270 ? -7.278 19.149 19.265 1.00 58.13 269 LEU A CA 1
ATOM 2139 C C . LEU A 1 270 ? -6.472 20.435 19.135 1.00 51.07 269 LEU A C 1
ATOM 2140 O O . LEU A 1 270 ? -5.251 20.435 19.322 1.00 64.49 269 LEU A O 1
ATOM 2145 N N . LEU A 1 271 ? -7.141 21.544 18.818 1.00 47.76 270 LEU A N 1
ATOM 2146 C CA . LEU A 1 271 ? -6.453 22.823 18.699 1.00 45.08 270 LEU A CA 1
ATOM 2147 C C . LEU A 1 271 ? -5.826 23.254 20.013 1.00 54.81 270 LEU A C 1
ATOM 2148 O O . LEU A 1 271 ? -4.918 24.092 20.005 1.00 55.77 270 LEU A O 1
ATOM 2153 N N . GLN A 1 272 ? -6.292 22.713 21.139 1.00 71.12 271 GLN A N 1
ATOM 2154 C CA . GLN A 1 272 ? -5.658 22.974 22.424 1.00 72.77 271 GLN A CA 1
ATOM 2155 C C . GLN A 1 272 ? -4.714 21.852 22.857 1.00 70.69 271 GLN A C 1
ATOM 2156 O O . GLN A 1 272 ? -4.356 21.770 24.037 1.00 75.74 271 GLN A O 1
ATOM 2162 N N . HIS A 1 273 ? -4.301 20.987 21.927 1.00 66.56 272 HIS A N 1
ATOM 2163 C CA . HIS A 1 273 ? -3.316 19.959 22.245 1.00 58.61 272 HIS A CA 1
ATOM 2164 C C . HIS A 1 273 ? -1.907 20.552 22.181 1.00 68.29 272 HIS A C 1
ATOM 2165 O O . HIS A 1 273 ? -1.617 21.367 21.298 1.00 62.11 272 HIS A O 1
ATOM 2172 N N . PRO A 1 274 ? -1.017 20.171 23.102 1.00 66.60 273 PRO A N 1
ATOM 2173 C CA . PRO A 1 274 ? 0.315 20.804 23.134 1.00 63.25 273 PRO A CA 1
ATOM 2174 C C . PRO A 1 274 ? 1.077 20.686 21.827 1.00 56.37 273 PRO A C 1
ATOM 2175 O O . PRO A 1 274 ? 1.804 21.619 21.463 1.00 65.18 273 PRO A O 1
ATOM 2179 N N . TRP A 1 275 ? 0.922 19.581 21.096 1.00 46.90 274 TRP A N 1
ATOM 2180 C CA . TRP A 1 275 ? 1.630 19.434 19.829 1.00 42.81 274 TRP A CA 1
ATOM 2181 C C . TRP A 1 275 ? 1.129 20.407 18.768 1.00 53.45 274 TRP A C 1
ATOM 2182 O O . TRP A 1 275 ? 1.839 20.651 17.786 1.00 59.52 274 TRP A O 1
ATOM 2193 N N . ILE A 1 276 ? -0.062 20.972 18.948 1.00 60.93 275 ILE A N 1
ATOM 2194 C CA . ILE A 1 276 ? -0.654 21.905 17.989 1.00 51.35 275 ILE A CA 1
ATOM 2195 C C . ILE A 1 276 ? -0.520 23.351 18.453 1.00 47.32 275 ILE A C 1
ATOM 2196 O O . ILE A 1 276 ? -0.214 24.239 17.658 1.00 62.89 275 ILE A O 1
ATOM 2201 N N . ALA A 1 277 ? -0.753 23.606 19.740 1.00 50.86 276 ALA A N 1
ATOM 2202 C CA . ALA A 1 277 ? -0.814 24.968 20.258 1.00 58.01 276 ALA A CA 1
ATOM 2203 C C . ALA A 1 277 ? 0.536 25.509 20.703 1.00 68.62 276 ALA A C 1
ATOM 2204 O O . ALA A 1 277 ? 0.751 26.725 20.654 1.00 85.23 276 ALA A O 1
ATOM 2206 N N . ARG A 1 278 ? 1.439 24.643 21.149 1.00 70.71 277 ARG A N 1
ATOM 2207 C CA . ARG A 1 278 ? 2.755 25.063 21.609 1.00 68.29 277 ARG A CA 1
ATOM 2208 C C . ARG A 1 278 ? 3.754 24.939 20.467 1.00 69.24 277 ARG A C 1
ATOM 2209 O O . ARG A 1 278 ? 3.884 23.874 19.856 1.00 83.57 277 ARG A O 1
ATOM 2217 N N . ARG A 1 279 ? 4.447 26.038 20.176 1.00 65.60 278 ARG A N 1
ATOM 2218 C CA . ARG A 1 279 ? 5.284 26.124 18.989 1.00 67.79 278 ARG A CA 1
ATOM 2219 C C . ARG A 1 279 ? 6.584 25.341 19.128 1.00 71.99 278 ARG A C 1
ATOM 2220 O O . ARG A 1 279 ? 7.369 25.304 18.174 1.00 78.73 278 ARG A O 1
ATOM 2228 N N . ASP A 1 280 ? 6.826 24.711 20.279 1.00 78.13 279 ASP A N 1
ATOM 2229 C CA . ASP A 1 280 ? 8.091 24.035 20.538 1.00 76.09 279 ASP A CA 1
ATOM 2230 C C . ASP A 1 280 ? 7.912 22.604 21.030 1.00 64.48 279 ASP A C 1
ATOM 2231 O O . ASP A 1 280 ? 8.898 21.960 21.403 1.00 73.56 279 ASP A O 1
ATOM 2236 N N . VAL A 1 281 ? 6.688 22.095 21.058 1.00 63.42 280 VAL A N 1
ATOM 2237 C CA . VAL A 1 281 ? 6.446 20.698 21.400 1.00 57.79 280 VAL A CA 1
ATOM 2238 C C . VAL A 1 281 ? 6.786 19.803 20.208 1.00 62.66 280 VAL A C 1
ATOM 2239 O O . VAL A 1 281 ? 7.495 18.803 20.394 1.00 73.12 280 VAL A O 1
ATOM 2243 N N . PRO A 1 282 ? 6.344 20.103 18.978 1.00 49.17 281 PRO A N 1
ATOM 2244 C CA . PRO A 1 282 ? 6.692 19.219 17.856 1.00 50.97 281 PRO A CA 1
ATOM 2245 C C . PRO A 1 282 ? 8.194 19.140 17.635 1.00 53.45 281 PRO A C 1
ATOM 2246 O O . PRO A 1 282 ? 8.945 20.068 17.944 1.00 52.11 281 PRO A O 1
ATOM 2250 N N . GLY A 1 283 ? 8.624 17.997 17.104 1.00 52.21 282 GLY A N 1
ATOM 2251 C CA . GLY A 1 283 ? 10.033 17.789 16.845 1.00 43.25 282 GLY A CA 1
ATOM 2252 C C . GLY A 1 283 ? 10.582 18.770 15.829 1.00 50.53 282 GLY A C 1
ATOM 2253 O O . GLY A 1 283 ? 9.858 19.369 15.029 1.00 55.18 282 GLY A O 1
ATOM 2254 N N . SER A 1 284 ? 11.905 18.933 15.873 1.00 63.20 283 SER A N 1
ATOM 2255 C CA . SER A 1 284 ? 12.600 19.880 15.013 1.00 48.09 283 SER A CA 1
ATOM 2256 C C . SER A 1 284 ? 13.461 19.226 13.950 1.00 44.78 283 SER A C 1
ATOM 2257 O O . SER A 1 284 ? 13.735 19.864 12.930 1.00 46.36 283 SER A O 1
ATOM 2260 N N . VAL A 1 285 ? 13.888 17.980 14.159 1.00 44.39 284 VAL A N 1
ATOM 2261 C CA . VAL A 1 285 ? 14.805 17.338 13.228 1.00 46.75 284 VAL A CA 1
ATOM 2262 C C . VAL A 1 285 ? 14.127 17.170 11.874 1.00 44.16 284 VAL A C 1
ATOM 2263 O O . VAL A 1 285 ? 12.911 16.954 11.784 1.00 70.83 284 VAL A O 1
ATOM 2267 N N . HIS A 1 286 ? 14.913 17.303 10.811 1.00 47.36 285 HIS A N 1
ATOM 2268 C CA . HIS A 1 286 ? 14.419 17.105 9.455 1.00 49.91 285 HIS A CA 1
ATOM 2269 C C . HIS A 1 286 ? 14.154 15.625 9.197 1.00 61.05 285 HIS A C 1
ATOM 2270 O O . HIS A 1 286 ? 15.003 14.774 9.489 1.00 68.42 285 HIS A O 1
ATOM 2277 N N . ARG A 1 287 ? 12.982 15.316 8.641 1.00 40.09 286 ARG A N 1
ATOM 2278 C CA . ARG A 1 287 ? 12.589 13.934 8.357 1.00 44.86 286 ARG A CA 1
ATOM 2279 C C . ARG A 1 287 ? 12.676 13.686 6.850 1.00 56.04 286 ARG A C 1
ATOM 2280 O O . ARG A 1 287 ? 11.681 13.751 6.126 1.00 57.81 286 ARG A O 1
ATOM 2288 N N . GLN A 1 288 ? 13.885 13.367 6.378 1.00 56.46 287 GLN A N 1
ATOM 2289 C CA . GLN A 1 288 ? 14.049 13.067 4.959 1.00 57.66 287 GLN A CA 1
ATOM 2290 C C . GLN A 1 288 ? 13.367 11.755 4.578 1.00 51.74 287 GLN A C 1
ATOM 2291 O O . GLN A 1 288 ? 12.811 11.638 3.475 1.00 50.40 287 GLN A O 1
ATOM 2297 N N . ALA A 1 289 ? 13.398 10.765 5.471 1.00 52.03 288 ALA A N 1
ATOM 2298 C CA . ALA A 1 289 ? 12.686 9.518 5.216 1.00 51.17 288 ALA A CA 1
ATOM 2299 C C . ALA A 1 289 ? 11.209 9.779 4.955 1.00 57.06 288 ALA A C 1
ATOM 2300 O O . ALA A 1 289 ? 10.608 9.164 4.064 1.00 51.45 288 ALA A O 1
ATOM 2302 N N . THR A 1 290 ? 10.609 10.696 5.717 1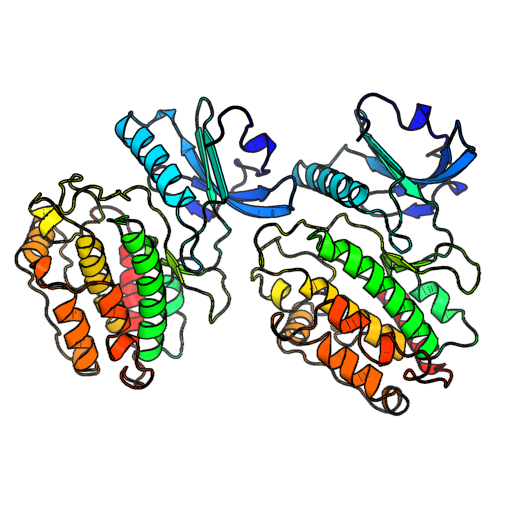.00 44.77 289 THR A N 1
ATOM 2303 C CA . THR A 1 290 ? 9.210 11.036 5.488 1.00 44.37 289 THR A CA 1
ATOM 2304 C C . THR A 1 290 ? 9.010 11.599 4.089 1.00 45.99 289 THR A C 1
ATOM 2305 O O . THR A 1 290 ? 7.981 11.349 3.448 1.00 64.75 289 THR A O 1
ATOM 2309 N N . LEU A 1 291 ? 9.993 12.353 3.595 1.00 47.70 290 LEU A N 1
ATOM 2310 C CA . LEU A 1 291 ? 9.892 12.942 2.265 1.00 50.18 290 LEU A CA 1
ATOM 2311 C C . LEU A 1 291 ? 9.985 11.875 1.176 1.00 61.32 290 LEU A C 1
ATOM 2312 O O . LEU A 1 291 ? 9.213 11.893 0.210 1.00 56.76 290 LEU A O 1
ATOM 2317 N N . GLU A 1 292 ? 10.929 10.939 1.307 1.00 61.05 291 GLU A N 1
ATOM 2318 C CA . GLU A 1 292 ? 11.067 9.891 0.295 1.00 54.96 291 GLU A CA 1
ATOM 2319 C C . GLU A 1 292 ? 9.853 8.968 0.293 1.00 47.99 291 GLU A C 1
ATOM 2320 O O . GLU A 1 292 ? 9.259 8.689 -0.762 1.00 59.61 291 GLU A O 1
ATOM 2326 N N . GLU A 1 293 ? 9.473 8.484 1.476 1.00 47.24 292 GLU A N 1
ATOM 2327 C CA . GLU A 1 293 ? 8.267 7.679 1.599 1.00 52.09 292 GLU A CA 1
ATOM 2328 C C . GLU A 1 293 ? 7.054 8.429 1.079 1.00 49.86 292 GLU A C 1
ATOM 2329 O O . GLU A 1 293 ? 6.135 7.819 0.520 1.00 63.88 292 GLU A O 1
ATOM 2335 N N . LEU A 1 294 ? 7.042 9.752 1.245 1.00 43.68 293 LEU A N 1
ATOM 2336 C CA . LEU A 1 294 ? 5.913 10.548 0.787 1.00 44.60 293 LEU A CA 1
ATOM 2337 C C . LEU A 1 294 ? 5.899 10.668 -0.731 1.00 41.66 293 LEU A C 1
ATOM 2338 O O . LEU A 1 294 ? 4.823 10.731 -1.330 1.00 50.73 293 LEU A O 1
ATOM 2343 N N . LYS A 1 295 ? 7.073 10.703 -1.368 1.00 40.91 294 LYS A N 1
ATOM 2344 C CA . LYS A 1 295 ? 7.129 10.598 -2.825 1.00 49.87 294 LYS A CA 1
ATOM 2345 C C . LYS A 1 295 ? 6.550 9.268 -3.290 1.00 60.11 294 LYS A C 1
ATOM 2346 O O . LYS A 1 295 ? 5.789 9.212 -4.267 1.00 51.55 294 LYS A O 1
ATOM 2352 N N . LYS A 1 296 ? 6.904 8.179 -2.596 1.00 66.37 295 LYS A N 1
ATOM 2353 C CA . LYS A 1 296 ? 6.327 6.884 -2.949 1.00 59.65 295 LYS A CA 1
ATOM 2354 C C . LYS A 1 296 ? 4.814 6.889 -2.759 1.00 64.12 295 LYS A C 1
ATOM 2355 O O . LYS A 1 296 ? 4.077 6.310 -3.566 1.00 64.88 295 LYS A O 1
ATOM 2361 N N . PHE A 1 297 ? 4.337 7.559 -1.705 1.00 66.05 296 PHE A N 1
ATOM 2362 C CA . PHE A 1 297 ? 2.905 7.629 -1.412 1.00 56.43 296 PHE A CA 1
ATOM 2363 C C . PHE A 1 297 ? 2.159 8.416 -2.483 1.00 58.51 296 PHE A C 1
ATOM 2364 O O . PHE A 1 297 ? 1.159 7.944 -3.042 1.00 70.65 296 PHE A O 1
ATOM 2372 N N . ASN A 1 298 ? 2.624 9.638 -2.761 1.00 58.65 297 ASN A N 1
ATOM 2373 C CA . ASN A 1 298 ? 2.040 10.445 -3.826 1.00 59.70 297 ASN A CA 1
ATOM 2374 C C . ASN A 1 298 ? 2.012 9.677 -5.136 1.00 59.02 297 ASN A C 1
ATOM 2375 O O . ASN A 1 298 ? 1.028 9.744 -5.881 1.00 83.95 297 ASN A O 1
ATOM 2380 N N . ALA A 1 299 ? 3.082 8.933 -5.431 1.00 70.99 298 ALA A N 1
ATOM 2381 C CA . ALA A 1 299 ? 3.079 8.113 -6.637 1.00 66.30 298 ALA A CA 1
ATOM 2382 C C . ALA A 1 299 ? 2.007 7.034 -6.564 1.00 69.27 298 ALA A C 1
ATOM 2383 O O . ALA A 1 299 ? 1.304 6.780 -7.549 1.00 63.01 298 ALA A O 1
ATOM 2385 N N . ARG A 1 300 ? 1.843 6.412 -5.396 1.00 80.80 299 ARG A N 1
ATOM 2386 C CA . ARG A 1 300 ? 0.937 5.276 -5.288 1.00 84.39 299 ARG A CA 1
ATOM 2387 C C . ARG A 1 300 ? -0.525 5.683 -5.432 1.00 83.74 299 ARG A C 1
ATOM 2388 O O . ARG A 1 300 ? -1.304 4.948 -6.043 1.00 102.10 299 ARG A O 1
ATOM 2396 N N . ARG A 1 301 ? -0.938 6.814 -4.847 1.00 80.48 300 ARG A N 1
ATOM 2397 C CA . ARG A 1 301 ? -2.366 7.128 -4.860 1.00 84.08 300 ARG A CA 1
ATOM 2398 C C . ARG A 1 301 ? -2.850 7.505 -6.260 1.00 96.49 300 ARG A C 1
ATOM 2399 O O . ARG A 1 301 ? -3.995 7.214 -6.615 1.00 104.63 300 ARG A O 1
ATOM 2407 N N . LYS A 1 302 ? -2.013 8.160 -7.068 1.00 93.30 301 LYS A N 1
ATOM 2408 C CA . LYS A 1 302 ? -2.449 8.521 -8.415 1.00 105.28 301 LYS A CA 1
ATOM 2409 C C . LYS A 1 302 ? -2.620 7.282 -9.282 1.00 114.31 301 LYS A C 1
ATOM 2410 O O . LYS A 1 302 ? -3.511 7.223 -10.134 1.00 115.55 301 LYS A O 1
ATOM 2416 N N . LEU A 1 303 ? -1.765 6.291 -9.087 1.00 119.98 302 LEU A N 1
ATOM 2417 C CA . LEU A 1 303 ? -1.786 5.072 -9.882 1.00 113.87 302 LEU A CA 1
ATOM 2418 C C . LEU A 1 303 ? -2.730 4.028 -9.303 1.00 104.95 302 LEU A C 1
ATOM 2419 O O . LEU A 1 303 ? -3.904 4.299 -9.079 1.00 89.40 302 LEU A O 1
ATOM 2424 N N . MET B 1 4 ? -46.819 19.560 10.016 1.00 75.59 3 MET B N 1
ATOM 2425 C CA . MET B 1 4 ? -47.060 19.114 8.645 1.00 103.88 3 MET B CA 1
ATOM 2426 C C . MET B 1 4 ? -46.950 20.277 7.656 1.00 110.72 3 MET B C 1
ATOM 2427 O O . MET B 1 4 ? -47.465 21.367 7.907 1.00 100.87 3 MET B O 1
ATOM 2432 N N . GLU B 1 5 ? -46.272 20.037 6.535 1.00 176.35 4 GLU B N 1
ATOM 2433 C CA . GLU B 1 5 ? -46.023 21.058 5.525 1.00 155.47 4 GLU B CA 1
ATOM 2434 C C . GLU B 1 5 ? -46.960 20.856 4.341 1.00 138.55 4 GLU B C 1
ATOM 2435 O O . GLU B 1 5 ? -47.089 19.738 3.829 1.00 121.13 4 GLU B O 1
ATOM 2441 N N . THR B 1 6 ? -47.612 21.940 3.907 1.00 141.29 5 THR B N 1
ATOM 2442 C CA . THR B 1 6 ? -48.548 21.886 2.791 1.00 133.42 5 THR B CA 1
ATOM 2443 C C . THR B 1 6 ? -48.274 22.919 1.706 1.00 122.97 5 THR B C 1
ATOM 2444 O O . THR B 1 6 ? -49.016 22.960 0.718 1.00 117.86 5 THR B O 1
ATOM 2448 N N . GLU B 1 7 ? -47.253 23.759 1.863 1.00 120.97 6 GLU B N 1
ATOM 2449 C CA . GLU B 1 7 ? -46.816 24.674 0.814 1.00 124.10 6 GLU B CA 1
ATOM 2450 C C . GLU B 1 7 ? -45.550 24.182 0.129 1.00 120.54 6 GLU B C 1
ATOM 2451 O O . GLU B 1 7 ? -45.485 24.117 -1.103 1.00 119.39 6 GLU B O 1
ATOM 2457 N N . THR B 1 8 ? -44.540 23.832 0.918 1.00 114.47 7 THR B N 1
ATOM 2458 C CA . THR B 1 8 ? -43.327 23.232 0.393 1.00 94.78 7 THR B CA 1
ATOM 2459 C C . THR B 1 8 ? -43.565 21.750 0.131 1.00 84.55 7 THR B C 1
ATOM 2460 O O . THR B 1 8 ? -44.090 21.033 0.989 1.00 75.84 7 THR B O 1
ATOM 2464 N N . SER B 1 9 ? -43.196 21.302 -1.064 1.00 78.63 8 SER B N 1
ATOM 2465 C CA . SER B 1 9 ? -43.330 19.898 -1.413 1.00 62.34 8 SER B CA 1
ATOM 2466 C C . SER B 1 9 ? -42.274 19.065 -0.698 1.00 67.62 8 SER B C 1
ATOM 2467 O O . SER B 1 9 ? -41.174 19.538 -0.398 1.00 76.64 8 SER B O 1
ATOM 2470 N N . PHE B 1 10 ? -42.629 17.812 -0.409 1.00 57.79 9 PHE B N 1
ATOM 2471 C CA . PHE B 1 10 ? -41.627 16.853 0.037 1.00 55.56 9 PHE B CA 1
ATOM 2472 C C . PHE B 1 10 ? -40.468 16.793 -0.945 1.00 65.52 9 PHE B C 1
ATOM 2473 O O . PHE B 1 10 ? -39.299 16.747 -0.546 1.00 69.03 9 PHE B O 1
ATOM 2481 N N . PHE B 1 11 ? -40.779 16.809 -2.239 1.00 64.33 10 PHE B N 1
ATOM 2482 C CA . PHE B 1 11 ? -39.761 16.786 -3.276 1.00 64.59 10 PHE B CA 1
ATOM 2483 C C . PHE B 1 11 ? -38.971 18.082 -3.357 1.00 70.51 10 PHE B C 1
ATOM 2484 O O . PHE B 1 11 ? -37.931 18.104 -4.021 1.00 88.91 10 PHE B O 1
ATOM 2492 N N . ASP B 1 12 ? -39.429 19.157 -2.713 1.00 61.00 11 ASP B N 1
ATOM 2493 C CA . ASP B 1 12 ? -38.631 20.378 -2.672 1.00 75.83 11 ASP B CA 1
ATOM 2494 C C . ASP B 1 12 ? -37.546 20.308 -1.608 1.00 69.54 11 ASP B C 1
ATOM 2495 O O . ASP B 1 12 ? -36.516 20.983 -1.727 1.00 67.23 11 ASP B O 1
ATOM 2500 N N . LEU B 1 13 ? -37.755 19.501 -0.569 1.00 65.35 12 LEU B N 1
ATOM 2501 C CA . LEU B 1 13 ? -36.807 19.393 0.527 1.00 66.80 12 LEU B CA 1
ATOM 2502 C C . LEU B 1 13 ? -36.035 18.086 0.534 1.00 62.38 12 LEU B C 1
ATOM 2503 O O . LEU B 1 13 ? -34.937 18.042 1.097 1.00 69.60 12 LEU B O 1
ATOM 2508 N N . TYR B 1 14 ? -36.572 17.034 -0.078 1.00 60.93 13 TYR B N 1
ATOM 2509 C CA . TYR B 1 14 ? -35.951 15.720 -0.080 1.00 49.41 13 TYR B CA 1
ATOM 2510 C C . TYR B 1 14 ? -35.868 15.194 -1.503 1.00 61.14 13 TYR B C 1
ATOM 2511 O O . TYR B 1 14 ? -36.646 15.583 -2.378 1.00 72.30 13 TYR B O 1
ATOM 2520 N N . ASP B 1 15 ? -34.910 14.303 -1.725 1.00 59.21 14 ASP B N 1
ATOM 2521 C CA . ASP B 1 15 ? -34.653 13.737 -3.040 1.00 63.14 14 ASP B CA 1
ATOM 2522 C C . ASP B 1 15 ? -34.722 12.222 -2.935 1.00 69.81 14 ASP B C 1
ATOM 2523 O O . ASP B 1 15 ? -34.121 11.631 -2.031 1.00 67.57 14 ASP B O 1
ATOM 2528 N N . VAL B 1 16 ? -35.467 11.604 -3.847 1.00 76.56 15 VAL B N 1
ATOM 2529 C CA . VAL B 1 16 ? -35.617 10.154 -3.875 1.00 65.97 15 VAL B CA 1
ATOM 2530 C C . VAL B 1 16 ? -36.159 9.768 -5.241 1.00 70.03 15 VAL B C 1
ATOM 2531 O O . VAL B 1 16 ? -36.960 10.495 -5.836 1.00 82.53 15 VAL B O 1
ATOM 2535 N N . ASP B 1 17 ? -35.697 8.625 -5.742 1.00 88.43 16 ASP B N 1
ATOM 2536 C CA . ASP B 1 17 ? -36.238 8.034 -6.963 1.00 112.94 16 ASP B CA 1
ATOM 2537 C C . ASP B 1 17 ? -37.312 7.043 -6.533 1.00 105.75 16 ASP B C 1
ATOM 2538 O O . ASP B 1 17 ? -37.033 5.880 -6.232 1.00 104.62 16 ASP B O 1
ATOM 2543 N N . LEU B 1 18 ? -38.561 7.518 -6.486 1.00 101.27 17 LEU B N 1
ATOM 2544 C CA . LEU B 1 18 ? -39.657 6.679 -6.006 1.00 93.12 17 LEU B CA 1
ATOM 2545 C C . LEU B 1 18 ? -39.904 5.491 -6.925 1.00 104.77 17 LEU B C 1
ATOM 2546 O O . LEU B 1 18 ? -40.418 4.457 -6.481 1.00 96.77 17 LEU B O 1
ATOM 2551 N N . LYS B 1 19 ? -39.541 5.614 -8.200 1.00 119.11 18 LYS B N 1
ATOM 2552 C CA . LYS B 1 19 ? -39.729 4.532 -9.154 1.00 129.06 18 LYS B CA 1
ATOM 2553 C C . LYS B 1 19 ? -38.674 3.443 -9.021 1.00 134.94 18 LYS B C 1
ATOM 2554 O O . LYS B 1 19 ? -38.935 2.296 -9.397 1.00 150.97 18 LYS B O 1
ATOM 2560 N N . ASP B 1 20 ? -37.506 3.768 -8.476 1.00 114.92 19 ASP B N 1
ATOM 2561 C CA . ASP B 1 20 ? -36.456 2.776 -8.311 1.00 113.84 19 ASP B CA 1
ATOM 2562 C C . ASP B 1 20 ? -36.865 1.724 -7.287 1.00 119.63 19 ASP B C 1
ATOM 2563 O O . ASP B 1 20 ? -37.554 2.012 -6.305 1.00 124.97 19 ASP B O 1
ATOM 2568 N N . LYS B 1 21 ? -36.417 0.491 -7.523 1.00 126.89 20 LYS B N 1
ATOM 2569 C CA . LYS B 1 21 ? -36.765 -0.634 -6.666 1.00 128.03 20 LYS B CA 1
ATOM 2570 C C . LYS B 1 21 ? -35.743 -0.886 -5.565 1.00 124.43 20 LYS B C 1
ATOM 2571 O O . LYS B 1 21 ? -36.117 -1.376 -4.494 1.00 122.40 20 LYS B O 1
ATOM 2577 N N . ARG B 1 22 ? -34.464 -0.576 -5.793 1.00 126.83 21 ARG B N 1
ATOM 2578 C CA . ARG B 1 22 ? -33.477 -0.730 -4.729 1.00 125.12 21 ARG B CA 1
ATOM 2579 C C . ARG B 1 22 ? -33.628 0.342 -3.660 1.00 118.84 21 ARG B C 1
ATOM 2580 O O . ARG B 1 22 ? -33.093 0.184 -2.558 1.00 109.40 21 ARG B O 1
ATOM 2588 N N . SER B 1 23 ? -34.353 1.423 -3.959 1.00 123.02 22 SER B N 1
ATOM 2589 C CA . SER B 1 23 ? -34.552 2.529 -3.031 1.00 112.36 22 SER B CA 1
ATOM 2590 C C . SER B 1 23 ? -35.808 2.370 -2.180 1.00 88.32 22 SER B C 1
ATOM 2591 O O . SER B 1 23 ? -36.462 3.366 -1.853 1.00 83.30 22 SER B O 1
ATOM 2594 N N . VAL B 1 24 ? -36.177 1.144 -1.821 1.00 89.69 23 VAL B N 1
ATOM 2595 C CA . VAL B 1 24 ? -37.295 0.909 -0.916 1.00 90.85 23 VAL B CA 1
ATOM 2596 C C . VAL B 1 24 ? -36.763 0.214 0.327 1.00 91.92 23 VAL B C 1
ATOM 2597 O O . VAL B 1 24 ? -35.799 -0.557 0.273 1.00 95.94 23 VAL B O 1
ATOM 2601 N N . ILE B 1 25 ? -37.399 0.500 1.459 1.00 89.91 24 ILE B N 1
ATOM 2602 C CA . ILE B 1 25 ? -37.008 -0.062 2.740 1.00 93.60 24 ILE B CA 1
ATOM 2603 C C . ILE B 1 25 ? -38.042 -1.053 3.256 1.00 100.18 24 ILE B C 1
ATOM 2604 O O . ILE B 1 25 ? -37.684 -2.077 3.844 1.00 109.61 24 ILE B O 1
ATOM 2609 N N . GLY B 1 26 ? -39.324 -0.777 3.034 1.00 103.71 25 GLY B N 1
ATOM 2610 C CA . GLY B 1 26 ? -40.369 -1.671 3.493 1.00 108.01 25 GLY B CA 1
ATOM 2611 C C . GLY B 1 26 ? -41.667 -1.441 2.757 1.00 104.23 25 GLY B C 1
ATOM 2612 O O . GLY B 1 26 ? -41.903 -0.375 2.180 1.00 93.08 25 GLY B O 1
ATOM 2613 N N . LYS B 1 27 ? -42.512 -2.466 2.785 1.00 115.68 26 LYS B N 1
ATOM 2614 C CA . LYS B 1 27 ? -43.837 -2.432 2.179 1.00 126.06 26 LYS B CA 1
ATOM 2615 C C . LYS B 1 27 ? -44.865 -2.529 3.300 1.00 142.98 26 LYS B C 1
ATOM 2616 O O . LYS B 1 27 ? -45.011 -3.586 3.924 1.00 158.14 26 LYS B O 1
ATOM 2622 N N . GLY B 1 28 ? -45.566 -1.429 3.562 1.00 142.86 27 GLY B N 1
ATOM 2623 C CA . GLY B 1 28 ? -46.629 -1.429 4.543 1.00 144.92 27 GLY B CA 1
ATOM 2624 C C . GLY B 1 28 ? -47.927 -1.976 3.978 1.00 149.13 27 GLY B C 1
ATOM 2625 O O . GLY B 1 28 ? -48.033 -2.341 2.807 1.00 147.88 27 GLY B O 1
ATOM 2626 N N . ALA B 1 29 ? -48.937 -2.039 4.851 1.00 149.57 28 ALA B N 1
ATOM 2627 C CA . ALA B 1 29 ? -50.262 -2.473 4.415 1.00 148.79 28 ALA B CA 1
ATOM 2628 C C . ALA B 1 29 ? -50.795 -1.570 3.310 1.00 148.25 28 ALA B C 1
ATOM 2629 O O . ALA B 1 29 ? -51.505 -2.029 2.407 1.00 144.35 28 ALA B O 1
ATOM 2631 N N . PHE B 1 30 ? -50.465 -0.271 3.374 1.00 143.31 29 PHE B N 1
ATOM 2632 C CA . PHE B 1 30 ? -50.820 0.659 2.307 1.00 144.90 29 PHE B CA 1
ATOM 2633 C C . PHE B 1 30 ? -49.833 1.820 2.232 1.00 130.75 29 PHE B C 1
ATOM 2634 O O . PHE B 1 30 ? -50.192 2.892 1.728 1.00 124.11 29 PHE B O 1
ATOM 2642 N N . SER B 1 31 ? -48.610 1.635 2.721 1.00 129.32 30 SER B N 1
ATOM 2643 C CA . SER B 1 31 ? -47.552 2.628 2.635 1.00 114.08 30 SER B CA 1
ATOM 2644 C C . SER B 1 31 ? -46.297 1.971 2.086 1.00 114.31 30 SER B C 1
ATOM 2645 O O . SER B 1 31 ? -46.050 0.783 2.307 1.00 114.33 30 SER B O 1
ATOM 2648 N N . THR B 1 32 ? -45.504 2.758 1.366 1.00 108.21 31 THR B N 1
ATOM 2649 C CA . THR B 1 32 ? -44.224 2.311 0.835 1.00 101.08 31 THR B CA 1
ATOM 2650 C C . THR B 1 32 ? -43.134 3.192 1.424 1.00 93.16 31 THR B C 1
ATOM 2651 O O . THR B 1 32 ? -43.139 4.409 1.217 1.00 99.55 31 THR B O 1
ATOM 2655 N N . VAL B 1 33 ? -42.218 2.584 2.168 1.00 83.77 32 VAL B N 1
ATOM 2656 C CA . VAL B 1 33 ? -41.093 3.307 2.749 1.00 76.88 32 VAL B CA 1
ATOM 2657 C C . VAL B 1 33 ? -39.936 3.278 1.761 1.00 74.05 32 VAL B C 1
ATOM 2658 O O . VAL B 1 33 ? -39.619 2.229 1.186 1.00 81.49 32 VAL B O 1
ATOM 2662 N N . HIS B 1 34 ? -39.312 4.434 1.555 1.00 66.75 33 HIS B N 1
ATOM 2663 C CA . HIS B 1 34 ? -38.199 4.588 0.637 1.00 78.33 33 HIS B CA 1
ATOM 2664 C C . HIS B 1 34 ? -37.029 5.232 1.364 1.00 84.55 33 HIS B C 1
ATOM 2665 O O . HIS B 1 34 ? -37.193 5.876 2.403 1.00 87.99 33 HIS B O 1
ATOM 2672 N N . ARG B 1 35 ? -35.837 5.051 0.805 1.00 80.30 34 ARG B N 1
ATOM 2673 C CA . ARG B 1 35 ? -34.665 5.795 1.238 1.00 77.32 34 ARG B CA 1
ATOM 2674 C C . ARG B 1 35 ? -34.610 7.099 0.452 1.00 74.80 34 ARG B C 1
ATOM 2675 O O . ARG B 1 35 ? -34.474 7.082 -0.775 1.00 83.91 34 ARG B O 1
ATOM 2683 N N . CYS B 1 36 ? -34.733 8.221 1.152 1.00 56.52 35 CYS B N 1
ATOM 2684 C CA . CYS B 1 36 ? -34.583 9.539 0.558 1.00 55.63 35 CYS B CA 1
ATOM 2685 C C . CYS B 1 36 ? -33.414 10.261 1.211 1.00 60.86 35 CYS B C 1
ATOM 2686 O O . CYS B 1 36 ? -32.893 9.843 2.245 1.00 64.41 35 CYS B O 1
ATOM 2689 N N . VAL B 1 37 ? -33.004 11.362 0.593 1.00 60.41 36 VAL B N 1
ATOM 2690 C CA . VAL B 1 37 ? -31.912 12.186 1.093 1.00 50.79 36 VAL B CA 1
ATOM 2691 C C . VAL B 1 37 ? -32.423 13.609 1.236 1.00 48.42 36 VAL B C 1
ATOM 2692 O O . VAL B 1 37 ? -33.110 14.121 0.346 1.00 49.97 36 VAL B O 1
ATOM 2696 N N . ASN B 1 38 ? -32.109 14.236 2.361 1.00 57.36 37 ASN B N 1
ATOM 2697 C CA . ASN B 1 38 ? -32.409 15.648 2.536 1.00 48.14 37 ASN B CA 1
ATOM 2698 C C . ASN B 1 38 ? -31.591 16.466 1.552 1.00 48.67 37 ASN B C 1
ATOM 2699 O O . ASN B 1 38 ? -30.360 16.418 1.572 1.00 52.81 37 ASN B O 1
ATOM 2704 N N . LYS B 1 39 ? -32.283 17.215 0.690 1.00 60.27 38 LYS B N 1
ATOM 2705 C CA . LYS B 1 39 ? -31.604 18.025 -0.318 1.00 54.17 38 LYS B CA 1
ATOM 2706 C C . LYS B 1 39 ? -30.561 18.937 0.306 1.00 49.05 38 LYS B C 1
ATOM 2707 O O . LYS B 1 39 ? -29.461 19.098 -0.230 1.00 61.56 38 LYS B O 1
ATOM 2713 N N . ARG B 1 40 ? -30.891 19.540 1.440 1.00 45.75 39 ARG B N 1
ATOM 2714 C CA . ARG B 1 40 ? -30.079 20.607 2.004 1.00 53.00 39 ARG B CA 1
ATOM 2715 C C . ARG B 1 40 ? -28.998 20.092 2.944 1.00 59.72 39 ARG B C 1
ATOM 2716 O O . ARG B 1 40 ? -27.863 20.582 2.909 1.00 54.50 39 ARG B O 1
ATOM 2724 N N . THR B 1 41 ? -29.323 19.116 3.789 1.00 54.24 40 THR B N 1
ATOM 2725 C CA . THR B 1 41 ? -28.380 18.633 4.786 1.00 53.52 40 THR B CA 1
ATOM 2726 C C . THR B 1 41 ? -27.595 17.406 4.343 1.00 47.28 40 THR B C 1
ATOM 2727 O O . THR B 1 41 ? -26.535 17.133 4.914 1.00 48.47 40 THR B O 1
ATOM 2731 N N . GLY B 1 42 ? -28.079 16.673 3.345 1.00 54.35 41 GLY B N 1
ATOM 2732 C CA . GLY B 1 42 ? -27.476 15.411 2.980 1.00 57.30 41 GLY B CA 1
ATOM 2733 C C . GLY B 1 42 ? -27.839 14.249 3.876 1.00 54.60 41 GLY B C 1
ATOM 2734 O O . GLY B 1 42 ? -27.270 13.163 3.713 1.00 68.58 41 GLY B O 1
ATOM 2735 N N . GLU B 1 43 ? -28.756 14.443 4.820 1.00 51.21 42 GLU B N 1
ATOM 2736 C CA . GLU B 1 43 ? -29.147 13.380 5.734 1.00 57.16 42 GLU B CA 1
ATOM 2737 C C . GLU B 1 43 ? -29.954 12.308 5.017 1.00 62.69 42 GLU B C 1
ATOM 2738 O O . GLU B 1 43 ? -30.885 12.606 4.265 1.00 64.36 42 GLU B O 1
ATOM 2744 N N . VAL B 1 44 ? -29.604 11.052 5.271 1.00 57.15 43 VAL B N 1
ATOM 2745 C CA . VAL B 1 44 ? -30.370 9.931 4.746 1.00 57.34 43 VAL B CA 1
ATOM 2746 C C . VAL B 1 44 ? -31.558 9.669 5.665 1.00 56.61 43 VAL B C 1
ATOM 2747 O O . VAL B 1 44 ? -31.398 9.489 6.878 1.00 51.92 43 VAL B O 1
ATOM 2751 N N . CYS B 1 45 ? -32.755 9.656 5.085 1.00 65.74 44 CYS B N 1
ATOM 2752 C CA . CYS B 1 45 ? -34.005 9.494 5.814 1.00 61.78 44 CYS B CA 1
ATOM 2753 C C . CYS B 1 45 ? -34.836 8.387 5.183 1.00 67.53 44 CYS B C 1
ATOM 2754 O O . CYS B 1 45 ? -34.622 7.996 4.033 1.00 70.52 44 CYS B O 1
ATOM 2757 N N . ALA B 1 46 ? -35.808 7.899 5.945 1.00 70.95 45 ALA B N 1
ATOM 2758 C CA . ALA B 1 46 ? -36.810 6.974 5.432 1.00 63.11 45 ALA B CA 1
ATOM 2759 C C . ALA B 1 46 ? -38.104 7.751 5.252 1.00 66.61 45 ALA B C 1
ATOM 2760 O O . ALA B 1 46 ? -38.604 8.353 6.207 1.00 64.27 45 ALA B O 1
ATOM 2762 N N . VAL B 1 47 ? -38.636 7.759 4.036 1.00 63.96 46 VAL B N 1
ATOM 2763 C CA . VAL B 1 47 ? -39.880 8.456 3.738 1.00 54.69 46 VAL B CA 1
ATOM 2764 C C . VAL B 1 47 ? -40.987 7.424 3.597 1.00 58.71 46 VAL B C 1
ATOM 2765 O O . VAL B 1 47 ? -40.868 6.471 2.821 1.00 67.60 46 VAL B O 1
ATOM 2769 N N . LYS B 1 48 ? -42.052 7.606 4.362 1.00 70.19 47 LYS B N 1
ATOM 2770 C CA . LYS B 1 48 ? -43.219 6.737 4.315 1.00 79.07 47 LYS B CA 1
ATOM 2771 C C . LYS B 1 48 ? -44.235 7.389 3.383 1.00 73.82 47 LYS B C 1
ATOM 2772 O O . LYS B 1 48 ? -44.827 8.420 3.721 1.00 69.01 47 LYS B O 1
ATOM 2778 N N . VAL B 1 49 ? -44.415 6.799 2.206 1.00 76.12 48 VAL B N 1
ATOM 2779 C CA . VAL B 1 49 ? -45.285 7.338 1.168 1.00 72.28 48 VAL B CA 1
ATOM 2780 C C . VAL B 1 49 ? -46.626 6.625 1.253 1.00 72.18 48 VAL B C 1
ATOM 2781 O O . VAL B 1 49 ? -46.689 5.393 1.166 1.00 84.60 48 VAL B O 1
ATOM 2785 N N . ILE B 1 50 ? -47.699 7.393 1.427 1.00 65.99 49 ILE B N 1
ATOM 2786 C CA . ILE B 1 50 ? -49.040 6.847 1.608 1.00 73.42 49 ILE B CA 1
ATOM 2787 C C . ILE B 1 50 ? -49.958 7.479 0.569 1.00 76.87 49 ILE B C 1
ATOM 2788 O O . ILE B 1 50 ? -50.143 8.701 0.565 1.00 65.24 49 ILE B O 1
ATOM 2793 N N . ALA B 1 51 ? -50.538 6.657 -0.300 1.00 71.88 50 ALA B N 1
ATOM 2794 C CA . ALA B 1 51 ? -51.421 7.178 -1.337 1.00 86.83 50 ALA B CA 1
ATOM 2795 C C . ALA B 1 51 ? -52.727 7.676 -0.720 1.00 96.83 50 ALA B C 1
ATOM 2796 O O . ALA B 1 51 ? -53.467 6.904 -0.099 1.00 94.90 50 ALA B O 1
ATOM 2798 N N . LEU B 1 52 ? -53.013 8.970 -0.894 1.00 87.32 51 LEU B N 1
ATOM 2799 C CA . LEU B 1 52 ? -54.228 9.572 -0.355 1.00 82.47 51 LEU B CA 1
ATOM 2800 C C . LEU B 1 52 ? -55.483 9.176 -1.120 1.00 117.98 51 LEU B C 1
ATOM 2801 O O . LEU B 1 52 ? -56.590 9.419 -0.626 1.00 131.41 51 LEU B O 1
ATOM 2806 N N . LYS B 1 53 ? -55.340 8.578 -2.303 1.00 124.31 52 LYS B N 1
ATOM 2807 C CA . LYS B 1 53 ? -56.501 8.301 -3.142 1.00 123.79 52 LYS B CA 1
ATOM 2808 C C . LYS B 1 53 ? -57.397 7.232 -2.527 1.00 129.21 52 LYS B C 1
ATOM 2809 O O . LYS B 1 53 ? -58.629 7.332 -2.596 1.00 104.92 52 LYS B O 1
ATOM 2815 N N . SER B 1 54 ? -56.801 6.214 -1.909 1.00 159.27 53 SER B N 1
ATOM 2816 C CA . SER B 1 54 ? -57.522 5.033 -1.448 1.00 164.35 53 SER B CA 1
ATOM 2817 C C . SER B 1 54 ? -58.064 5.165 -0.031 1.00 155.55 53 SER B C 1
ATOM 2818 O O . SER B 1 54 ? -58.730 4.241 0.447 1.00 149.66 53 SER B O 1
ATOM 2821 N N . LEU B 1 55 ? -57.802 6.276 0.651 1.00 145.26 54 LEU B N 1
ATOM 2822 C CA . LEU B 1 55 ? -58.101 6.411 2.069 1.00 126.04 54 LEU B CA 1
ATOM 2823 C C . LEU B 1 55 ? -59.315 7.302 2.287 1.00 119.89 54 LEU B C 1
ATOM 2824 O O . LEU B 1 55 ? -59.449 8.355 1.654 1.00 115.12 54 LEU B O 1
ATOM 2829 N N . ARG B 1 56 ? -60.197 6.876 3.189 1.00 111.74 55 ARG B N 1
ATOM 2830 C CA . ARG B 1 56 ? -61.261 7.738 3.673 1.00 116.23 55 ARG B CA 1
ATOM 2831 C C . ARG B 1 56 ? -60.757 8.547 4.865 1.00 115.30 55 ARG B C 1
ATOM 2832 O O . ARG B 1 56 ? -59.670 8.304 5.396 1.00 129.20 55 ARG B O 1
ATOM 2840 N N . SER B 1 57 ? -61.573 9.516 5.294 1.00 109.32 56 SER B N 1
ATOM 2841 C CA . SER B 1 57 ? -61.129 10.486 6.292 1.00 106.39 56 SER B CA 1
ATOM 2842 C C . SER B 1 57 ? -60.650 9.834 7.584 1.00 111.65 56 SER B C 1
ATOM 2843 O O . SER B 1 57 ? -59.867 10.448 8.317 1.00 117.05 56 SER B O 1
ATOM 2846 N N . SER B 1 58 ? -61.093 8.609 7.877 1.00 105.14 57 SER B N 1
ATOM 2847 C CA . SER B 1 58 ? -60.603 7.910 9.061 1.00 94.19 57 SER B CA 1
ATOM 2848 C C . SER B 1 58 ? -59.097 7.684 8.980 1.00 98.32 57 SER B C 1
ATOM 2849 O O . SER B 1 58 ? -58.352 8.030 9.905 1.00 95.46 57 SER B O 1
ATOM 2852 N N . GLU B 1 59 ? -58.631 7.104 7.872 1.00 100.96 58 GLU B N 1
ATOM 2853 C CA . GLU B 1 59 ? -57.201 6.871 7.709 1.00 112.18 58 GLU B CA 1
ATOM 2854 C C . GLU B 1 59 ? -56.430 8.177 7.580 1.00 94.74 58 GLU B C 1
ATOM 2855 O O . GLU B 1 59 ? -55.300 8.277 8.072 1.00 103.43 58 GLU B O 1
ATOM 2861 N N . ILE B 1 60 ? -57.021 9.182 6.929 1.00 66.62 59 ILE B N 1
ATOM 2862 C CA . ILE B 1 60 ? -56.356 10.475 6.789 1.00 66.32 59 ILE B CA 1
ATOM 2863 C C . ILE B 1 60 ? -56.111 11.100 8.157 1.00 71.55 59 ILE B C 1
ATOM 2864 O O . ILE B 1 60 ? -55.015 11.598 8.451 1.00 90.51 59 ILE B O 1
ATOM 2869 N N . ASN B 1 61 ? -57.125 11.070 9.021 1.00 73.93 60 ASN B N 1
ATOM 2870 C CA . ASN B 1 61 ? -56.969 11.639 10.354 1.00 71.21 60 ASN B CA 1
ATOM 2871 C C . ASN B 1 61 ? -56.095 10.764 11.240 1.00 73.40 60 ASN B C 1
ATOM 2872 O O . ASN B 1 61 ? -55.467 11.272 12.175 1.00 90.44 60 ASN B O 1
ATOM 2877 N N . LYS B 1 62 ? -56.043 9.455 10.972 1.00 63.71 61 LYS B N 1
ATOM 2878 C CA . LYS B 1 62 ? -55.064 8.615 11.655 1.00 63.15 61 LYS B CA 1
ATOM 2879 C C . LYS B 1 62 ? -53.645 9.015 11.273 1.00 71.74 61 LYS B C 1
ATOM 2880 O O . LYS B 1 62 ? -52.736 8.992 12.111 1.00 74.93 61 LYS B O 1
ATOM 2886 N N . ILE B 1 63 ? -53.438 9.389 10.009 1.00 75.77 62 ILE B N 1
ATOM 2887 C CA . ILE B 1 63 ? -52.117 9.828 9.570 1.00 68.35 62 ILE B CA 1
ATOM 2888 C C . ILE B 1 63 ? -51.767 11.169 10.201 1.00 73.44 62 ILE B C 1
ATOM 2889 O O . ILE B 1 63 ? -50.662 11.355 10.724 1.00 82.40 62 ILE B O 1
ATOM 2894 N N . LYS B 1 64 ? -52.705 12.123 10.164 1.00 54.01 63 LYS B N 1
ATOM 2895 C CA . LYS B 1 64 ? -52.447 13.428 10.769 1.00 56.51 63 LYS B CA 1
ATOM 2896 C C . LYS B 1 64 ? -52.167 13.298 12.262 1.00 67.19 63 LYS B C 1
ATOM 2897 O O . LYS B 1 64 ? -51.260 13.955 12.798 1.00 75.02 63 LYS B O 1
ATOM 2903 N N . ARG B 1 65 ? -52.936 12.445 12.944 1.00 64.58 64 ARG B N 1
ATOM 2904 C CA . ARG B 1 65 ? -52.690 12.151 14.352 1.00 51.98 64 ARG B CA 1
ATOM 2905 C C . ARG B 1 65 ? -51.299 11.564 14.552 1.00 55.84 64 ARG B C 1
ATOM 2906 O O . ARG B 1 65 ? -50.579 11.941 15.486 1.00 71.06 64 ARG B O 1
ATOM 2914 N N . GLU B 1 66 ? -50.901 10.636 13.676 1.00 55.02 65 GLU B N 1
ATOM 2915 C CA . GLU B 1 66 ? -49.547 10.096 13.738 1.00 56.04 65 GLU B CA 1
ATOM 2916 C C . GLU B 1 66 ? -48.504 11.193 13.574 1.00 58.67 65 GLU B C 1
ATOM 2917 O O . GLU B 1 66 ? -47.421 11.115 14.167 1.00 62.66 65 GLU B O 1
ATOM 2923 N N . ILE B 1 67 ? -48.817 12.224 12.782 1.00 53.16 66 ILE B N 1
ATOM 2924 C CA . ILE B 1 67 ? -47.868 13.306 12.539 1.00 57.20 66 ILE B CA 1
ATOM 2925 C C . ILE B 1 67 ? -47.716 14.179 13.777 1.00 71.17 66 ILE B C 1
ATOM 2926 O O . ILE B 1 67 ? -46.596 14.531 14.168 1.00 86.74 66 ILE B O 1
ATOM 2931 N N . GLY B 1 68 ? -48.833 14.554 14.408 1.00 54.42 67 GLY B N 1
ATOM 2932 C CA . GLY B 1 68 ? -48.738 15.310 15.650 1.00 46.43 67 GLY B CA 1
ATOM 2933 C C . GLY B 1 68 ? -48.012 14.541 16.738 1.00 69.62 67 GLY B C 1
ATOM 2934 O O . GLY B 1 68 ? -47.112 15.069 17.404 1.00 84.18 67 GLY B O 1
ATOM 2935 N N . ILE B 1 69 ? -48.368 13.264 16.905 1.00 60.16 68 ILE B N 1
ATOM 2936 C CA . ILE B 1 69 ? -47.787 12.455 17.975 1.00 62.86 68 ILE B CA 1
ATOM 2937 C C . ILE B 1 69 ? -46.294 12.250 17.745 1.00 65.23 68 ILE B C 1
ATOM 2938 O O . ILE B 1 69 ? -45.475 12.432 18.655 1.00 78.44 68 ILE B O 1
ATOM 2943 N N . CYS B 1 70 ? -45.917 11.871 16.523 1.00 61.67 69 CYS B N 1
ATOM 2944 C CA . CYS B 1 70 ? -44.506 11.658 16.223 1.00 64.20 69 CYS B CA 1
ATOM 2945 C C . CYS B 1 70 ? -43.715 12.958 16.262 1.00 63.47 69 CYS B C 1
ATOM 2946 O O . CYS B 1 70 ? -42.519 12.944 16.570 1.00 83.97 69 CYS B O 1
ATOM 2949 N N . SER B 1 71 ? -44.355 14.084 15.948 1.00 69.47 70 SER B N 1
ATOM 2950 C CA . SER B 1 71 ? -43.662 15.361 16.039 1.00 73.95 70 SER B CA 1
ATOM 2951 C C . SER B 1 71 ? -43.414 15.746 17.489 1.00 74.98 70 SER B C 1
ATOM 2952 O O . SER B 1 71 ? -42.389 16.366 17.798 1.00 89.73 70 SER B O 1
ATOM 2955 N N . SER B 1 72 ? -44.318 15.372 18.394 1.00 74.47 71 SER B N 1
ATOM 2956 C CA . SER B 1 72 ? -44.098 15.646 19.809 1.00 87.15 71 SER B CA 1
ATOM 2957 C C . SER B 1 72 ? -43.240 14.589 20.501 1.00 99.78 71 SER B C 1
ATOM 2958 O O . SER B 1 72 ? -43.082 14.652 21.726 1.00 101.85 71 SER B O 1
ATOM 2961 N N . LEU B 1 73 ? -42.684 13.629 19.763 1.00 86.93 72 LEU B N 1
ATOM 2962 C CA . LEU B 1 73 ? -41.886 12.549 20.337 1.00 66.28 72 LEU B CA 1
ATOM 2963 C C . LEU B 1 73 ? -40.432 12.724 19.920 1.00 78.93 72 LEU B C 1
ATOM 2964 O O . LEU B 1 73 ? -40.089 12.545 18.745 1.00 85.11 72 LEU B O 1
ATOM 2969 N N . GLN B 1 74 ? -39.579 13.058 20.887 1.00 80.30 73 GLN B N 1
ATOM 2970 C CA . GLN B 1 74 ? -38.132 13.140 20.689 1.00 76.31 73 GLN B CA 1
ATOM 2971 C C . GLN B 1 74 ? -37.495 12.281 21.778 1.00 74.36 73 GLN B C 1
ATOM 2972 O O . GLN B 1 74 ? -37.298 12.742 22.906 1.00 87.68 73 GLN B O 1
ATOM 2978 N N . HIS B 1 75 ? -37.191 11.028 21.443 1.00 58.34 74 HIS B N 1
ATOM 2979 C CA . HIS B 1 75 ? -36.540 10.114 22.369 1.00 59.65 74 HIS B CA 1
ATOM 2980 C C . HIS B 1 75 ? -35.549 9.243 21.612 1.00 74.78 74 HIS B C 1
ATOM 2981 O O . HIS B 1 75 ? -35.748 8.932 20.434 1.00 80.82 74 HIS B O 1
ATOM 2988 N N . GLU B 1 76 ? -34.478 8.845 22.311 1.00 76.53 75 GLU B N 1
ATOM 2989 C CA . GLU B 1 76 ? -33.392 8.105 21.672 1.00 80.01 75 GLU B CA 1
ATOM 2990 C C . GLU B 1 76 ? -33.843 6.742 21.166 1.00 82.77 75 GLU B C 1
ATOM 2991 O O . GLU B 1 76 ? -33.272 6.225 20.202 1.00 94.44 75 GLU B O 1
ATOM 2997 N N . HIS B 1 77 ? -34.853 6.141 21.798 1.00 83.10 76 HIS B N 1
ATOM 2998 C CA . HIS B 1 77 ? -35.354 4.827 21.405 1.00 74.55 76 HIS B CA 1
ATOM 2999 C C . HIS B 1 77 ? -36.718 4.898 20.727 1.00 79.85 76 HIS B C 1
ATOM 3000 O O . HIS B 1 77 ? -37.453 3.905 20.696 1.00 72.56 76 HIS B O 1
ATOM 3007 N N . ILE B 1 78 ? -37.073 6.058 20.196 1.00 75.01 77 ILE B N 1
ATOM 3008 C CA . ILE B 1 78 ? -38.257 6.227 19.374 1.00 74.59 77 ILE B CA 1
ATOM 3009 C C . ILE B 1 78 ? -37.774 6.803 18.064 1.00 66.22 77 ILE B C 1
ATOM 3010 O O . ILE B 1 78 ? -37.054 7.804 18.069 1.00 84.57 77 ILE B O 1
ATOM 3015 N N . VAL B 1 79 ? -38.146 6.169 16.954 1.00 61.83 78 VAL B N 1
ATOM 3016 C CA . VAL B 1 79 ? -37.783 6.647 15.625 1.00 67.47 78 VAL B CA 1
ATOM 3017 C C . VAL B 1 79 ? -38.339 8.045 15.447 1.00 62.22 78 VAL B C 1
ATOM 3018 O O . VAL B 1 79 ? -39.554 8.213 15.347 1.00 70.29 78 VAL B O 1
ATOM 3022 N N . SER B 1 80 ? -37.458 9.039 15.331 1.00 83.34 79 SER B N 1
ATOM 3023 C CA . SER B 1 80 ? -37.885 10.420 15.145 1.00 86.88 79 SER B CA 1
ATOM 3024 C C . SER B 1 80 ? -38.514 10.585 13.779 1.00 78.59 79 SER B C 1
ATOM 3025 O O . SER B 1 80 ? -38.088 9.965 12.804 1.00 82.22 79 SER B O 1
ATOM 3028 N N . MET B 1 81 ? -39.538 11.413 13.713 1.00 72.80 80 MET B N 1
ATOM 3029 C CA . MET B 1 81 ? -40.126 11.808 12.447 1.00 68.03 80 MET B CA 1
ATOM 3030 C C . MET B 1 81 ? -39.519 13.155 12.138 1.00 60.77 80 MET B C 1
ATOM 3031 O O . MET B 1 81 ? -39.744 14.118 12.869 1.00 57.11 80 MET B O 1
ATOM 3036 N N . ARG B 1 82 ? -38.756 13.226 11.063 1.00 58.88 81 ARG B N 1
ATOM 3037 C CA . ARG B 1 82 ? -38.079 14.469 10.720 1.00 54.58 81 ARG B CA 1
ATOM 3038 C C . ARG B 1 82 ? -39.066 15.536 10.263 1.00 59.31 81 ARG B C 1
ATOM 3039 O O . ARG B 1 82 ? -39.027 16.675 10.742 1.00 55.87 81 ARG B O 1
ATOM 3047 N N . ARG B 1 83 ? -39.948 15.194 9.324 1.00 66.68 82 ARG B N 1
ATOM 3048 C CA . ARG B 1 83 ? -40.901 16.175 8.810 1.00 54.85 82 ARG B CA 1
ATOM 3049 C C . ARG B 1 83 ? -41.953 15.446 7.990 1.00 53.98 82 ARG B C 1
ATOM 3050 O O . ARG B 1 83 ? -41.668 14.405 7.397 1.00 66.80 82 ARG B O 1
ATOM 3058 N N . ALA B 1 84 ? -43.167 15.993 7.968 1.00 56.99 83 ALA B N 1
ATOM 3059 C CA . ALA B 1 84 ? -44.281 15.394 7.246 1.00 59.11 83 ALA B CA 1
ATOM 3060 C C . ALA B 1 84 ? -44.829 16.358 6.203 1.00 61.02 83 ALA B C 1
ATOM 3061 O O . ALA B 1 84 ? -44.861 17.576 6.407 1.00 68.66 83 ALA B O 1
ATOM 3063 N N . PHE B 1 85 ? -45.286 15.786 5.091 1.00 55.48 84 PHE B N 1
ATOM 3064 C CA . PHE B 1 85 ? -45.752 16.531 3.933 1.00 56.95 84 PHE B CA 1
ATOM 3065 C C . PHE B 1 85 ? -47.057 15.926 3.437 1.00 67.75 84 PHE B C 1
ATOM 3066 O O . PHE B 1 85 ? -47.276 14.716 3.545 1.00 76.39 84 PHE B O 1
ATOM 3074 N N . ARG B 1 86 ? -47.913 16.776 2.870 1.00 66.56 85 ARG B N 1
ATOM 3075 C CA . ARG B 1 86 ? -49.175 16.345 2.277 1.00 52.35 85 ARG B CA 1
ATOM 3076 C C . ARG B 1 86 ? -49.407 17.135 1.000 1.00 60.69 85 ARG B C 1
ATOM 3077 O O . ARG B 1 86 ? -49.513 18.363 1.048 1.00 72.14 85 ARG B O 1
ATOM 3085 N N . ASP B 1 87 ? -49.470 16.447 -0.140 1.00 67.18 86 ASP B N 1
ATOM 3086 C CA . ASP B 1 87 ? -49.874 17.083 -1.386 1.00 81.13 86 ASP B CA 1
ATOM 3087 C C . ASP B 1 87 ? -51.242 16.543 -1.816 1.00 95.42 86 ASP B C 1
ATOM 3088 O O . ASP B 1 87 ? -51.938 15.864 -1.049 1.00 93.13 86 ASP B O 1
ATOM 3093 N N . GLU B 1 88 ? -51.625 16.843 -3.059 1.00 97.87 87 GLU B N 1
ATOM 3094 C CA . GLU B 1 88 ? -52.949 16.475 -3.552 1.00 100.76 87 GLU B CA 1
ATOM 3095 C C . GLU B 1 88 ? -53.172 14.969 -3.597 1.00 98.48 87 GLU B C 1
ATOM 3096 O O . GLU B 1 88 ? -54.327 14.530 -3.648 1.00 96.15 87 GLU B O 1
ATOM 3102 N N . SER B 1 89 ? -52.109 14.168 -3.586 1.00 100.29 88 SER B N 1
ATOM 3103 C CA . SER B 1 89 ? -52.241 12.735 -3.810 1.00 97.89 88 SER B CA 1
ATOM 3104 C C . SER B 1 89 ? -51.571 11.861 -2.764 1.00 97.11 88 SER B C 1
ATOM 3105 O O . SER B 1 89 ? -51.935 10.683 -2.662 1.00 99.44 88 SER B O 1
ATOM 3108 N N . HIS B 1 90 ? -50.621 12.376 -1.986 1.00 92.34 89 HIS B N 1
ATOM 3109 C CA . HIS B 1 90 ? -49.806 11.515 -1.146 1.00 74.63 89 HIS B CA 1
ATOM 3110 C C . HIS B 1 90 ? -49.546 12.153 0.208 1.00 77.24 89 HIS B C 1
ATOM 3111 O O . HIS B 1 90 ? -49.735 13.355 0.416 1.00 58.28 89 HIS B O 1
ATOM 3118 N N . PHE B 1 91 ? -49.130 11.295 1.131 1.00 84.28 90 PHE B N 1
ATOM 3119 C CA . PHE B 1 91 ? -48.557 11.670 2.411 1.00 74.53 90 PHE B CA 1
ATOM 3120 C C . PHE B 1 91 ? -47.103 11.229 2.404 1.00 81.95 90 PHE B C 1
ATOM 3121 O O . PHE B 1 91 ? -46.792 10.111 1.971 1.00 85.57 90 PHE B O 1
ATOM 3129 N N . TYR B 1 92 ? -46.217 12.108 2.860 1.00 71.96 91 TYR B N 1
ATOM 3130 C CA . TYR B 1 92 ? -44.789 11.818 2.940 1.00 54.96 91 TYR B CA 1
ATOM 3131 C C . TYR B 1 92 ? -44.366 12.011 4.389 1.00 70.21 91 TYR B C 1
ATOM 3132 O O . TYR B 1 92 ? -44.211 13.146 4.851 1.00 59.82 91 TYR B O 1
ATOM 3141 N N . LEU B 1 93 ? -44.181 10.904 5.105 1.00 73.10 92 LEU B N 1
ATOM 3142 C CA . LEU B 1 93 ? -43.788 10.933 6.512 1.00 60.61 92 LEU B CA 1
ATOM 3143 C C . LEU B 1 93 ? -42.300 10.613 6.587 1.00 62.12 92 LEU B C 1
ATOM 3144 O O . LEU B 1 93 ? -41.902 9.447 6.550 1.00 85.32 92 LEU B O 1
ATOM 3149 N N . VAL B 1 94 ? -41.480 11.651 6.712 1.00 51.94 93 VAL B N 1
ATOM 3150 C CA . VAL B 1 94 ? -40.028 11.516 6.694 1.00 64.72 93 VAL B CA 1
ATOM 3151 C C . VAL B 1 94 ? -39.532 11.308 8.121 1.00 62.41 93 VAL B C 1
ATOM 3152 O O . VAL B 1 94 ? -39.547 12.236 8.941 1.00 70.33 93 VAL B O 1
ATOM 3156 N N . PHE B 1 95 ? -39.097 10.080 8.402 1.00 48.80 94 PHE B N 1
ATOM 3157 C CA . PHE B 1 95 ? -38.469 9.648 9.640 1.00 58.88 94 PHE B CA 1
ATOM 3158 C C . PHE B 1 95 ? -36.960 9.532 9.458 1.00 60.37 94 PHE B C 1
ATOM 3159 O O . PHE B 1 95 ? -36.440 9.484 8.339 1.00 58.73 94 PHE B O 1
ATOM 3167 N N . GLU B 1 96 ? -36.260 9.436 10.587 1.00 56.59 95 GLU B N 1
ATOM 3168 C CA . GLU B 1 96 ? -34.840 9.131 10.557 1.00 51.12 95 GLU B CA 1
ATOM 3169 C C . GLU B 1 96 ? -34.609 7.761 9.927 1.00 59.76 95 GLU B C 1
ATOM 3170 O O . GLU B 1 96 ? -35.483 6.890 9.922 1.00 63.65 95 GLU B O 1
ATOM 3176 N N . TYR B 1 97 ? -33.408 7.578 9.390 1.00 61.84 96 TYR B N 1
ATOM 3177 C CA . TYR B 1 97 ? -33.060 6.314 8.762 1.00 66.49 96 TYR B CA 1
ATOM 3178 C C . TYR B 1 97 ? -32.903 5.232 9.823 1.00 75.27 96 TYR B C 1
ATOM 3179 O O . TYR B 1 97 ? -32.285 5.454 10.869 1.00 80.29 96 TYR B O 1
ATOM 3188 N N . VAL B 1 98 ? -33.477 4.063 9.553 1.00 76.75 97 VAL B N 1
ATOM 3189 C CA . VAL B 1 98 ? -33.347 2.885 10.402 1.00 82.05 97 VAL B CA 1
ATOM 3190 C C . VAL B 1 98 ? -33.002 1.714 9.493 1.00 95.28 97 VAL B C 1
ATOM 3191 O O . VAL B 1 98 ? -33.799 1.347 8.621 1.00 104.73 97 VAL B O 1
ATOM 3195 N N . SER B 1 99 ? -31.811 1.140 9.682 1.00 87.50 98 SER B N 1
ATOM 3196 C CA . SER B 1 99 ? -31.307 0.112 8.784 1.00 96.98 98 SER B CA 1
ATOM 3197 C C . SER B 1 99 ? -31.083 -1.244 9.439 1.00 108.28 98 SER B C 1
ATOM 3198 O O . SER B 1 99 ? -30.806 -2.213 8.723 1.00 111.58 98 SER B O 1
ATOM 3201 N N . GLY B 1 100 ? -31.185 -1.346 10.760 1.00 109.79 99 GLY B N 1
ATOM 3202 C CA . GLY B 1 100 ? -31.028 -2.623 11.422 1.00 108.81 99 GLY B CA 1
ATOM 3203 C C . GLY B 1 100 ? -32.194 -3.574 11.293 1.00 94.22 99 GLY B C 1
ATOM 3204 O O . GLY B 1 100 ? -32.144 -4.680 11.840 1.00 88.62 99 GLY B O 1
ATOM 3205 N N . GLY B 1 101 ? -33.248 -3.177 10.584 1.00 80.35 100 GLY B N 1
ATOM 3206 C CA . GLY B 1 101 ? -34.398 -4.036 10.404 1.00 84.02 100 GLY B CA 1
ATOM 3207 C C . GLY B 1 101 ? -35.102 -4.340 11.720 1.00 88.33 100 GLY B C 1
ATOM 3208 O O . GLY B 1 101 ? -34.898 -3.696 12.748 1.00 86.53 100 GLY B O 1
ATOM 3209 N N . GLU B 1 102 ? -35.948 -5.364 11.660 1.00 81.12 101 GLU B N 1
ATOM 3210 C CA . GLU B 1 102 ? -36.667 -5.799 12.847 1.00 91.88 101 GLU B CA 1
ATOM 3211 C C . GLU B 1 102 ? -35.712 -6.454 13.839 1.00 95.55 101 GLU B C 1
ATOM 3212 O O . GLU B 1 102 ? -34.772 -7.155 13.453 1.00 115.71 101 GLU B O 1
ATOM 3218 N N . LEU B 1 103 ? -35.953 -6.204 15.130 1.00 90.15 102 LEU B N 1
ATOM 3219 C CA . LEU B 1 103 ? -35.091 -6.753 16.173 1.00 95.67 102 LEU B CA 1
ATOM 3220 C C . LEU B 1 103 ? -35.159 -8.275 16.208 1.00 100.40 102 LEU B C 1
ATOM 3221 O O . LEU B 1 103 ? -34.137 -8.946 16.405 1.00 100.67 102 LEU B O 1
ATOM 3226 N N . PHE B 1 104 ? -36.356 -8.836 16.023 1.00 103.68 103 PHE B N 1
ATOM 3227 C CA . PHE B 1 104 ? -36.504 -10.285 16.044 1.00 114.12 103 PHE B CA 1
ATOM 3228 C C . PHE B 1 104 ? -35.780 -10.949 14.883 1.00 113.80 103 PHE B C 1
ATOM 3229 O O . PHE B 1 104 ? -35.436 -12.132 14.980 1.00 126.01 103 PHE B O 1
ATOM 3237 N N . ASP B 1 105 ? -35.536 -10.219 13.794 1.00 98.84 104 AS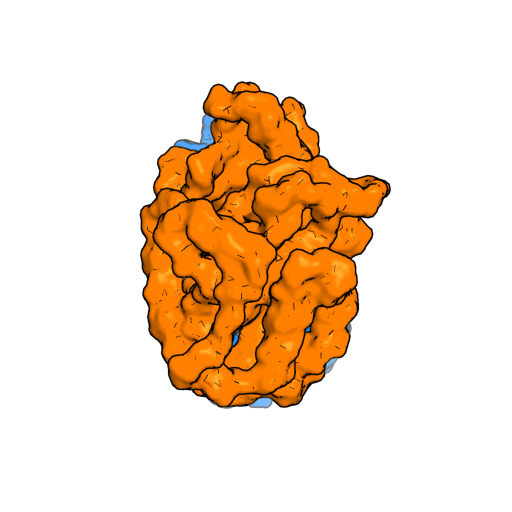P B N 1
ATOM 3238 C CA . ASP B 1 105 ? -34.698 -10.751 12.730 1.00 113.04 104 ASP B CA 1
ATOM 3239 C C . ASP B 1 105 ? -33.225 -10.733 13.111 1.00 110.94 104 ASP B C 1
ATOM 3240 O O . ASP B 1 105 ? -32.420 -11.396 12.449 1.00 116.33 104 ASP B O 1
ATOM 3245 N N . GLU B 1 106 ? -32.855 -9.986 14.152 1.00 112.30 105 GLU B N 1
ATOM 3246 C CA . GLU B 1 106 ? -31.474 -9.931 14.615 1.00 115.66 105 GLU B CA 1
ATOM 3247 C C . GLU B 1 106 ? -31.201 -10.856 15.791 1.00 120.96 105 GLU B C 1
ATOM 3248 O O . GLU B 1 106 ? -30.064 -11.313 15.953 1.00 140.43 105 GLU B O 1
ATOM 3254 N N . ILE B 1 107 ? -32.210 -11.142 16.616 1.00 101.86 106 ILE B N 1
ATOM 3255 C CA . ILE B 1 107 ? -32.005 -12.066 17.729 1.00 112.58 106 ILE B CA 1
ATOM 3256 C C . ILE B 1 107 ? -31.691 -13.465 17.208 1.00 125.30 106 ILE B C 1
ATOM 3257 O O . ILE B 1 107 ? -30.894 -14.200 17.803 1.00 126.41 106 ILE B O 1
ATOM 3262 N N . VAL B 1 108 ? -32.302 -13.850 16.083 1.00 130.17 107 VAL B N 1
ATOM 3263 C CA . VAL B 1 108 ? -32.067 -15.170 15.506 1.00 140.68 107 VAL B CA 1
ATOM 3264 C C . VAL B 1 108 ? -30.632 -15.336 15.024 1.00 144.22 107 VAL B C 1
ATOM 3265 O O . VAL B 1 108 ? -30.162 -16.467 14.859 1.00 142.58 107 VAL B O 1
ATOM 3269 N N . THR B 1 109 ? -29.922 -14.237 14.795 1.00 136.66 108 THR B N 1
ATOM 3270 C CA . THR B 1 109 ? -28.545 -14.273 14.302 1.00 137.88 108 THR B CA 1
ATOM 3271 C C . THR B 1 109 ? -27.547 -14.021 15.427 1.00 144.80 108 THR B C 1
ATOM 3272 O O . THR B 1 109 ? -26.617 -13.227 15.293 1.00 160.27 108 THR B O 1
ATOM 3276 N N . ARG B 1 110 ? -27.731 -14.699 16.558 1.00 140.91 109 ARG B N 1
ATOM 3277 C CA . ARG B 1 110 ? -26.858 -14.547 17.716 1.00 143.54 109 ARG B CA 1
ATOM 3278 C C . ARG B 1 110 ? -26.387 -15.919 18.169 1.00 151.83 109 ARG B C 1
ATOM 3279 O O . ARG B 1 110 ? -27.205 -16.762 18.553 1.00 146.26 109 ARG B O 1
ATOM 3287 N N . LYS B 1 111 ? -25.073 -16.142 18.131 1.00 152.48 110 LYS B N 1
ATOM 3288 C CA . LYS B 1 111 ? -24.528 -17.361 18.716 1.00 155.49 110 LYS B CA 1
ATOM 3289 C C . LYS B 1 111 ? -24.757 -17.391 20.221 1.00 159.35 110 LYS B C 1
ATOM 3290 O O . LYS B 1 111 ? -24.872 -18.471 20.814 1.00 153.51 110 LYS B O 1
ATOM 3296 N N . PHE B 1 112 ? -24.843 -16.220 20.848 1.00 163.77 111 PHE B N 1
ATOM 3297 C CA . PHE B 1 112 ? -25.025 -16.093 22.287 1.00 172.83 111 PHE B CA 1
ATOM 3298 C C . PHE B 1 112 ? -26.227 -15.200 22.551 1.00 160.04 111 PHE B C 1
ATOM 3299 O O . PHE B 1 112 ? -26.281 -14.071 22.055 1.00 163.49 111 PHE B O 1
ATOM 3307 N N . TYR B 1 113 ? -27.187 -15.704 23.324 1.00 152.76 112 TYR B N 1
ATOM 3308 C CA . TYR B 1 113 ? -28.364 -14.921 23.688 1.00 143.01 112 TYR B CA 1
ATOM 3309 C C . TYR B 1 113 ? -28.885 -15.409 25.029 1.00 145.08 112 TYR B C 1
ATOM 3310 O O . TYR B 1 113 ? -29.235 -16.585 25.170 1.00 156.52 112 TYR B O 1
ATOM 3319 N N . ASN B 1 114 ? -28.942 -14.505 26.007 1.00 137.06 113 ASN B N 1
ATOM 3320 C CA . ASN B 1 114 ? -29.420 -14.853 27.339 1.00 134.10 113 ASN B CA 1
ATOM 3321 C C . ASN B 1 114 ? -30.504 -13.887 27.802 1.00 131.06 113 ASN B C 1
ATOM 3322 O O . ASN B 1 114 ? -30.967 -13.041 27.028 1.00 118.73 113 ASN B O 1
ATOM 3327 N N . GLU B 1 115 ? -30.909 -14.006 29.070 1.00 138.62 114 GLU B N 1
ATOM 3328 C CA . GLU B 1 115 ? -31.947 -13.135 29.608 1.00 129.57 114 GLU B CA 1
ATOM 3329 C C . GLU B 1 115 ? -31.448 -11.717 29.845 1.00 141.76 114 GLU B C 1
ATOM 3330 O O . GLU B 1 115 ? -32.261 -10.788 29.871 1.00 145.63 114 GLU B O 1
ATOM 3336 N N . LYS B 1 116 ? -30.139 -11.529 30.026 1.00 142.49 115 LYS B N 1
ATOM 3337 C CA . LYS B 1 116 ? -29.618 -10.183 30.233 1.00 137.90 115 LYS B CA 1
ATOM 3338 C C . LYS B 1 116 ? -29.755 -9.345 28.968 1.00 120.43 115 LYS B C 1
ATOM 3339 O O . LYS B 1 116 ? -30.083 -8.154 29.039 1.00 112.86 115 LYS B O 1
ATOM 3345 N N . ASP B 1 117 ? -29.522 -9.952 27.801 1.00 132.99 116 ASP B N 1
ATOM 3346 C CA . ASP B 1 117 ? -29.697 -9.227 26.544 1.00 148.57 116 ASP B CA 1
ATOM 3347 C C . ASP B 1 117 ? -31.170 -8.933 26.281 1.00 142.57 116 ASP B C 1
ATOM 3348 O O . ASP B 1 117 ? -31.527 -7.828 25.846 1.00 129.57 116 ASP B O 1
ATOM 3353 N N . ALA B 1 118 ? -32.040 -9.912 26.542 1.00 142.17 117 ALA B N 1
ATOM 3354 C CA . ALA B 1 118 ? -33.476 -9.674 26.453 1.00 128.51 117 ALA B CA 1
ATOM 3355 C C . ALA B 1 118 ? -33.907 -8.551 27.383 1.00 116.34 117 ALA B C 1
ATOM 3356 O O . ALA B 1 118 ? -34.803 -7.773 27.041 1.00 110.75 117 ALA B O 1
ATOM 3358 N N . SER B 1 119 ? -33.275 -8.441 28.553 1.00 117.04 118 SER B N 1
ATOM 3359 C CA . SER B 1 119 ? -33.558 -7.327 29.447 1.00 105.39 118 SER B CA 1
ATOM 3360 C C . SER B 1 119 ? -32.960 -6.024 28.945 1.00 106.73 118 SER B C 1
ATOM 3361 O O . SER B 1 119 ? -33.435 -4.956 29.337 1.00 111.39 118 SER B O 1
ATOM 3364 N N . ALA B 1 120 ? -31.920 -6.082 28.110 1.00 103.36 119 ALA B N 1
ATOM 3365 C CA . ALA B 1 120 ? -31.444 -4.863 27.467 1.00 103.25 119 ALA B CA 1
ATOM 3366 C C . ALA B 1 120 ? -32.474 -4.351 26.466 1.00 101.76 119 ALA B C 1
ATOM 3367 O O . ALA B 1 120 ? -32.910 -3.191 26.544 1.00 114.24 119 ALA B O 1
ATOM 3369 N N . CYS B 1 121 ? -32.887 -5.211 25.528 1.00 95.30 120 CYS B N 1
ATOM 3370 C CA . CYS B 1 121 ? -33.928 -4.828 24.577 1.00 103.33 120 CYS B CA 1
ATOM 3371 C C . CYS B 1 121 ? -35.174 -4.343 25.307 1.00 115.41 120 CYS B C 1
ATOM 3372 O O . CYS B 1 121 ? -35.697 -3.252 25.032 1.00 105.50 120 CYS B O 1
ATOM 3375 N N . MET B 1 122 ? -35.646 -5.139 26.266 1.00 118.12 121 MET B N 1
ATOM 3376 C CA . MET B 1 122 ? -36.857 -4.799 26.999 1.00 114.12 121 MET B CA 1
ATOM 3377 C C . MET B 1 122 ? -36.687 -3.509 27.781 1.00 107.36 121 MET B C 1
ATOM 3378 O O . MET B 1 122 ? -37.641 -2.735 27.917 1.00 104.15 121 MET B O 1
ATOM 3383 N N . HIS B 1 123 ? -35.483 -3.252 28.293 1.00 106.08 122 HIS B N 1
ATOM 3384 C CA . HIS B 1 123 ? -35.260 -2.023 29.042 1.00 103.32 122 HIS B CA 1
ATOM 3385 C C . HIS B 1 123 ? -35.372 -0.804 28.138 1.00 94.11 122 HIS B C 1
ATOM 3386 O O . HIS B 1 123 ? -36.041 0.178 28.484 1.00 76.94 122 HIS B O 1
ATOM 3393 N N . GLN B 1 124 ? -34.722 -0.845 26.972 1.00 96.10 123 GLN B N 1
ATOM 3394 C CA . GLN B 1 124 ? -34.798 0.298 26.067 1.00 102.92 123 GLN B CA 1
ATOM 3395 C C . GLN B 1 124 ? -36.229 0.519 25.580 1.00 98.72 123 GLN B C 1
ATOM 3396 O O . GLN B 1 124 ? -36.711 1.662 25.528 1.00 88.82 123 GLN B O 1
ATOM 3402 N N . ILE B 1 125 ? -36.930 -0.567 25.240 1.00 96.08 124 ILE B N 1
ATOM 3403 C CA . ILE B 1 125 ? -38.338 -0.460 24.859 1.00 78.42 124 ILE B CA 1
ATOM 3404 C C . ILE B 1 125 ? -39.141 0.202 25.973 1.00 84.07 124 ILE B C 1
ATOM 3405 O O . ILE B 1 125 ? -39.960 1.098 25.732 1.00 74.69 124 ILE B O 1
ATOM 3410 N N . LEU B 1 126 ? -38.910 -0.233 27.215 1.00 89.86 125 LEU B N 1
ATOM 3411 C CA . LEU B 1 126 ? -39.629 0.327 28.355 1.00 84.88 125 LEU B CA 1
ATOM 3412 C C . LEU B 1 126 ? -39.352 1.818 28.514 1.00 82.69 125 LEU B C 1
ATOM 3413 O O . LEU B 1 126 ? -40.263 2.590 28.829 1.00 76.29 125 LEU B O 1
ATOM 3418 N N . SER B 1 127 ? -38.098 2.242 28.316 1.00 87.72 126 SER B N 1
ATOM 3419 C CA . SER B 1 127 ? -37.779 3.659 28.465 1.00 88.14 126 SER B CA 1
ATOM 3420 C C . SER B 1 127 ? -38.472 4.492 27.394 1.00 91.98 126 SER B C 1
ATOM 3421 O O . SER B 1 127 ? -38.996 5.580 27.682 1.00 89.41 126 SER B O 1
ATOM 3424 N N . ALA B 1 128 ? -38.491 3.996 26.153 1.00 86.38 127 ALA B N 1
ATOM 3425 C CA . ALA B 1 128 ? -39.220 4.692 25.095 1.00 70.63 127 ALA B CA 1
ATOM 3426 C C . ALA B 1 128 ? -40.704 4.794 25.431 1.00 80.78 127 ALA B C 1
ATOM 3427 O O . ALA B 1 128 ? -41.311 5.869 25.321 1.00 73.17 127 ALA B O 1
ATOM 3429 N N . LEU B 1 129 ? -41.302 3.676 25.855 1.00 77.14 128 LEU B N 1
ATOM 3430 C CA . LEU B 1 129 ? -42.709 3.677 26.242 1.00 72.56 128 LEU B CA 1
ATOM 3431 C C . LEU B 1 129 ? -42.979 4.633 27.391 1.00 76.18 128 LEU B C 1
ATOM 3432 O O . LEU B 1 129 ? -44.059 5.229 27.459 1.00 73.38 128 LEU B O 1
ATOM 3437 N N . GLN B 1 130 ? -42.027 4.773 28.313 1.00 77.96 129 GLN B N 1
ATOM 3438 C CA . GLN B 1 130 ? -42.192 5.727 29.401 1.00 85.12 129 GLN B CA 1
ATOM 3439 C C . GLN B 1 130 ? -42.181 7.153 28.872 1.00 92.47 129 GLN B C 1
ATOM 3440 O O . GLN B 1 130 ? -42.963 7.996 29.329 1.00 96.81 129 GLN B O 1
ATOM 3446 N N . HIS B 1 131 ? -41.314 7.438 27.891 1.00 89.25 130 HIS B N 1
ATOM 3447 C CA . HIS B 1 131 ? -41.366 8.751 27.255 1.00 74.39 130 HIS B CA 1
ATOM 3448 C C . HIS B 1 131 ? -42.703 8.975 26.561 1.00 76.49 130 HIS B C 1
ATOM 3449 O O . HIS B 1 131 ? -43.192 10.110 26.501 1.00 77.44 130 HIS B O 1
ATOM 3456 N N . CYS B 1 132 ? -43.315 7.913 26.040 1.00 74.78 131 CYS B N 1
ATOM 3457 C CA . CYS B 1 132 ? -44.621 8.065 25.409 1.00 65.72 131 CYS B CA 1
ATOM 3458 C C . CYS B 1 132 ? -45.707 8.338 26.446 1.00 71.69 131 CYS B C 1
ATOM 3459 O O . CYS B 1 132 ? -46.473 9.302 26.321 1.00 62.65 131 CYS B O 1
ATOM 3462 N N . HIS B 1 133 ? -45.780 7.506 27.487 1.00 67.18 132 HIS B N 1
ATOM 3463 C CA . HIS B 1 133 ? -46.845 7.651 28.472 1.00 64.11 132 HIS B CA 1
ATOM 3464 C C . HIS B 1 133 ? -46.707 8.942 29.267 1.00 80.20 132 HIS B C 1
ATOM 3465 O O . HIS B 1 133 ? -47.716 9.492 29.723 1.00 93.54 132 HIS B O 1
ATOM 3472 N N . SER B 1 134 ? -45.481 9.437 29.451 1.00 78.48 133 SER B N 1
ATOM 3473 C CA . SER B 1 134 ? -45.317 10.742 30.084 1.00 81.21 133 SER B CA 1
ATOM 3474 C C . SER B 1 134 ? -46.067 11.814 29.307 1.00 77.28 133 SER B C 1
ATOM 3475 O O . SER B 1 134 ? -46.708 12.690 29.899 1.00 84.68 133 SER B O 1
ATOM 3478 N N . LYS B 1 135 ? -46.016 11.749 27.979 1.00 67.39 134 LYS B N 1
ATOM 3479 C CA . LYS B 1 135 ? -46.757 12.660 27.123 1.00 74.49 134 LYS B CA 1
ATOM 3480 C C . LYS B 1 135 ? -48.173 12.171 26.844 1.00 76.58 134 LYS B C 1
ATOM 3481 O O . LYS B 1 135 ? -48.829 12.687 25.933 1.00 69.30 134 LYS B O 1
ATOM 3487 N N . ASN B 1 136 ? -48.649 11.186 27.610 1.00 80.99 135 ASN B N 1
ATOM 3488 C CA . ASN B 1 136 ? -50.027 10.701 27.527 1.00 69.63 135 ASN B CA 1
ATOM 3489 C C . ASN B 1 136 ? -50.330 10.090 26.162 1.00 64.30 135 ASN B C 1
ATOM 3490 O O . ASN B 1 136 ? -51.415 10.268 25.614 1.00 69.73 135 ASN B O 1
ATOM 3495 N N . ILE B 1 137 ? -49.373 9.343 25.618 1.00 74.75 136 ILE B N 1
ATOM 3496 C CA . ILE B 1 137 ? -49.492 8.737 24.297 1.00 67.57 136 ILE B CA 1
ATOM 3497 C C . ILE B 1 137 ? -49.518 7.223 24.457 1.00 70.31 136 ILE B C 1
ATOM 3498 O O . ILE B 1 137 ? -48.635 6.645 25.101 1.00 91.92 136 ILE B O 1
ATOM 3503 N N . ILE B 1 138 ? -50.533 6.584 23.879 1.00 59.02 137 ILE B N 1
ATOM 3504 C CA . ILE B 1 138 ? -50.674 5.130 23.885 1.00 59.64 137 ILE B CA 1
ATOM 3505 C C . ILE B 1 138 ? -50.331 4.622 22.493 1.00 65.79 137 ILE B C 1
ATOM 3506 O O . ILE B 1 138 ? -50.970 5.013 21.510 1.00 66.31 137 ILE B O 1
ATOM 3511 N N . HIS B 1 139 ? -49.329 3.746 22.402 1.00 58.76 138 HIS B N 1
ATOM 3512 C CA . HIS B 1 139 ? -48.927 3.246 21.092 1.00 60.56 138 HIS B CA 1
ATOM 3513 C C . HIS B 1 139 ? -49.979 2.310 20.504 1.00 57.93 138 HIS B C 1
ATOM 3514 O O . HIS B 1 139 ? -50.196 2.305 19.287 1.00 69.12 138 HIS B O 1
ATOM 3521 N N . ARG B 1 140 ? -50.615 1.493 21.350 1.00 65.05 139 ARG B N 1
ATOM 3522 C CA . ARG B 1 140 ? -51.744 0.630 20.995 1.00 73.39 139 ARG B CA 1
ATOM 3523 C C . ARG B 1 140 ? -51.396 -0.530 20.065 1.00 72.44 139 ARG B C 1
ATOM 3524 O O . ARG B 1 140 ? -52.168 -1.490 19.974 1.00 82.49 139 ARG B O 1
ATOM 3532 N N . ASP B 1 141 ? -50.263 -0.472 19.369 1.00 70.84 140 ASP B N 1
ATOM 3533 C CA . ASP B 1 141 ? -49.943 -1.488 18.366 1.00 77.52 140 ASP B CA 1
ATOM 3534 C C . ASP B 1 141 ? -48.472 -1.884 18.450 1.00 81.40 140 ASP B C 1
ATOM 3535 O O . ASP B 1 141 ? -47.749 -1.910 17.454 1.00 79.68 140 ASP B O 1
ATOM 3540 N N . LEU B 1 142 ? -48.013 -2.210 19.652 1.00 77.48 141 LEU B N 1
ATOM 3541 C CA . LEU B 1 142 ? -46.670 -2.749 19.798 1.00 73.85 141 LEU B CA 1
ATOM 3542 C C . LEU B 1 142 ? -46.623 -4.183 19.289 1.00 92.64 141 LEU B C 1
ATOM 3543 O O . LEU B 1 142 ? -47.503 -4.997 19.583 1.00 97.04 141 LEU B O 1
ATOM 3548 N N . LYS B 1 143 ? -45.587 -4.485 18.519 1.00 102.49 142 LYS B N 1
ATOM 3549 C CA . LYS B 1 143 ? -45.374 -5.801 17.934 1.00 102.17 142 LYS B CA 1
ATOM 3550 C C . LYS B 1 143 ? -43.964 -5.827 17.348 1.00 108.12 142 LYS B C 1
ATOM 3551 O O . LYS B 1 143 ? -43.379 -4.767 17.107 1.00 116.07 142 LYS B O 1
ATOM 3557 N N . PRO B 1 144 ? -43.396 -7.020 17.132 1.00 115.44 143 PRO B N 1
ATOM 3558 C CA . PRO B 1 144 ? -42.006 -7.085 16.644 1.00 120.56 143 PRO B CA 1
ATOM 3559 C C . PRO B 1 144 ? -41.780 -6.346 15.339 1.00 120.64 143 PRO B C 1
ATOM 3560 O O . PRO B 1 144 ? -40.652 -5.911 15.074 1.00 140.49 143 PRO B O 1
ATOM 3564 N N . GLU B 1 145 ? -42.816 -6.186 14.515 1.00 95.73 144 GLU B N 1
ATOM 3565 C CA . GLU B 1 145 ? -42.677 -5.400 13.297 1.00 87.12 144 GLU B CA 1
ATOM 3566 C C . GLU B 1 145 ? -42.454 -3.923 13.589 1.00 88.46 144 GLU B C 1
ATOM 3567 O O . GLU B 1 145 ? -42.025 -3.185 12.696 1.00 92.75 144 GLU B O 1
ATOM 3573 N N . ASN B 1 146 ? -42.732 -3.478 14.815 1.00 98.19 145 ASN B N 1
ATOM 3574 C CA . ASN B 1 146 ? -42.525 -2.095 15.224 1.00 85.05 145 ASN B CA 1
ATOM 3575 C C . ASN B 1 146 ? -41.312 -1.927 16.127 1.00 78.25 145 ASN B C 1
ATOM 3576 O O . ASN B 1 146 ? -41.071 -0.821 16.622 1.00 78.90 145 ASN B O 1
ATOM 3581 N N . LEU B 1 147 ? -40.549 -2.992 16.358 1.00 78.15 146 LEU B N 1
ATOM 3582 C CA . LEU B 1 147 ? -39.342 -2.955 17.183 1.00 82.05 146 LEU B CA 1
ATOM 3583 C C . LEU B 1 147 ? -38.143 -3.115 16.252 1.00 88.37 146 LEU B C 1
ATOM 3584 O O . LEU B 1 147 ? -37.749 -4.229 15.903 1.00 106.25 146 LEU B O 1
ATOM 3589 N N . LEU B 1 148 ? -37.567 -1.989 15.853 1.00 79.92 147 LEU B N 1
ATOM 3590 C CA . LEU B 1 148 ? -36.467 -1.958 14.904 1.00 80.23 147 LEU B CA 1
ATOM 3591 C C . LEU B 1 148 ? -35.142 -1.708 15.618 1.00 80.01 147 LEU B C 1
ATOM 3592 O O . LEU B 1 148 ? -35.087 -1.437 16.820 1.00 76.06 147 LEU B O 1
ATOM 3597 N N . LEU B 1 149 ? -34.060 -1.818 14.855 1.00 80.42 148 LEU B N 1
ATOM 3598 C CA . LEU B 1 149 ? -32.725 -1.469 15.317 1.00 76.85 148 LEU B CA 1
ATOM 3599 C C . LEU B 1 149 ? -32.171 -0.375 14.417 1.00 82.42 148 LEU B C 1
ATOM 3600 O O . LEU B 1 149 ? -32.386 -0.394 13.202 1.00 87.74 148 LEU B O 1
ATOM 3605 N N . ALA B 1 150 ? -31.468 0.587 15.022 1.00 80.24 149 ALA B N 1
ATOM 3606 C CA . ALA B 1 150 ? -31.033 1.766 14.279 1.00 86.52 149 ALA B CA 1
ATOM 3607 C C . ALA B 1 150 ? -30.110 1.398 13.122 1.00 103.39 149 ALA B C 1
ATOM 3608 O O . ALA B 1 150 ? -30.184 2.003 12.046 1.00 97.85 149 ALA B O 1
ATOM 3610 N N . SER B 1 151 ? -29.239 0.409 13.317 1.00 109.80 150 SER B N 1
ATOM 3611 C CA . SER B 1 151 ? -28.290 0.028 12.281 1.00 113.57 150 SER B CA 1
ATOM 3612 C C . SER B 1 151 ? -28.032 -1.470 12.346 1.00 116.65 150 SER B C 1
ATOM 3613 O O . SER B 1 151 ? -28.388 -2.145 13.316 1.00 120.18 150 SER B O 1
ATOM 3616 N N . LYS B 1 152 ? -27.396 -1.988 11.285 1.00 107.13 151 LYS B N 1
ATOM 3617 C CA . LYS B 1 152 ? -27.005 -3.395 11.194 1.00 85.96 151 LYS B CA 1
ATOM 3618 C C . LYS B 1 152 ? -25.819 -3.733 12.094 1.00 91.84 151 LYS B C 1
ATOM 3619 O O . LYS B 1 152 ? -25.294 -4.859 12.075 1.00 105.65 151 LYS B O 1
ATOM 3625 N N . ASP B 1 153 ? -25.423 -2.743 12.881 1.00 81.35 152 ASP B N 1
ATOM 3626 C CA . ASP B 1 153 ? -24.338 -2.806 13.846 1.00 95.75 152 ASP B CA 1
ATOM 3627 C C . ASP B 1 153 ? -24.810 -3.510 15.115 1.00 94.07 152 ASP B C 1
ATOM 3628 O O . ASP B 1 153 ? -25.955 -3.329 15.532 1.00 110.91 152 ASP B O 1
ATOM 3633 N N . PRO B 1 154 ? -23.963 -4.323 15.743 1.00 109.29 153 PRO B N 1
ATOM 3634 C CA . PRO B 1 154 ? -24.282 -4.802 17.092 1.00 122.06 153 PRO B CA 1
ATOM 3635 C C . PRO B 1 154 ? -24.388 -3.630 18.055 1.00 131.00 153 PRO B C 1
ATOM 3636 O O . PRO B 1 154 ? -24.059 -2.487 17.728 1.00 135.54 153 PRO B O 1
ATOM 3640 N N . ASN B 1 155 ? -24.873 -3.932 19.263 1.00 126.58 154 ASN B N 1
ATOM 3641 C CA . ASN B 1 155 ? -25.165 -2.948 20.306 1.00 127.93 154 ASN B CA 1
ATOM 3642 C C . ASN B 1 155 ? -25.825 -1.682 19.758 1.00 113.38 154 ASN B C 1
ATOM 3643 O O . ASN B 1 155 ? -25.635 -0.588 20.300 1.00 112.68 154 ASN B O 1
ATOM 3648 N N . ALA B 1 156 ? -26.608 -1.823 18.688 1.00 105.40 155 ALA B N 1
ATOM 3649 C CA . ALA B 1 156 ? -27.366 -0.705 18.154 1.00 102.52 155 ALA B CA 1
ATOM 3650 C C . ALA B 1 156 ? -28.647 -0.511 18.961 1.00 107.48 155 ALA B C 1
ATOM 3651 O O . ALA B 1 156 ? -29.227 -1.479 19.459 1.00 115.11 155 ALA B O 1
ATOM 3653 N N . PRO B 1 157 ? -29.105 0.731 19.109 1.00 101.28 156 PRO B N 1
ATOM 3654 C CA . PRO B 1 157 ? -30.270 0.982 19.965 1.00 91.85 156 PRO B CA 1
ATOM 3655 C C . PRO B 1 157 ? -31.549 0.411 19.370 1.00 84.67 156 PRO B C 1
ATOM 3656 O O . PRO B 1 157 ? -31.743 0.405 18.151 1.00 79.44 156 PRO B O 1
ATOM 3660 N N . VAL B 1 158 ? -32.422 -0.072 20.249 1.00 79.77 157 VAL B N 1
ATOM 3661 C CA . VAL B 1 158 ? -33.750 -0.525 19.849 1.00 83.96 157 VAL B CA 1
ATOM 3662 C C . VAL B 1 158 ? -34.660 0.687 19.736 1.00 76.06 157 VAL B C 1
ATOM 3663 O O . VAL B 1 158 ? -34.679 1.543 20.627 1.00 77.68 157 VAL B O 1
ATOM 3667 N N . LYS B 1 159 ? -35.422 0.764 18.650 1.00 78.04 158 LYS B N 1
ATOM 3668 C CA . LYS B 1 159 ? -36.279 1.912 18.390 1.00 76.42 158 LYS B CA 1
ATOM 3669 C C . LYS B 1 159 ? -37.677 1.444 18.012 1.00 70.54 158 LYS B C 1
ATOM 3670 O O . LYS B 1 159 ? -37.830 0.544 17.182 1.00 79.53 158 LYS B O 1
ATOM 3676 N N . ILE B 1 160 ? -38.691 2.059 18.614 1.00 61.84 159 ILE B N 1
ATOM 3677 C CA . ILE B 1 160 ? -40.079 1.784 18.261 1.00 66.16 159 ILE B CA 1
ATOM 3678 C C . ILE B 1 160 ? -40.518 2.780 17.199 1.00 75.11 159 ILE B C 1
ATOM 3679 O O . ILE B 1 160 ? -40.003 3.900 17.118 1.00 80.44 159 ILE B O 1
ATOM 3684 N N . THR B 1 161 ? -41.478 2.374 16.375 1.00 72.97 160 THR B N 1
ATOM 3685 C CA . THR B 1 161 ? -41.953 3.220 15.289 1.00 80.02 160 THR B CA 1
ATOM 3686 C C . THR B 1 161 ? -43.414 2.878 15.011 1.00 86.13 160 THR B C 1
ATOM 3687 O O . THR B 1 161 ? -44.073 2.203 15.808 1.00 65.02 160 THR B O 1
ATOM 3691 N N . ASP B 1 162 ? -43.918 3.365 13.877 1.00 107.09 161 ASP B N 1
ATOM 3692 C CA . ASP B 1 162 ? -45.280 3.115 13.405 1.00 93.99 161 ASP B CA 1
ATOM 3693 C C . ASP B 1 162 ? -46.312 3.454 14.485 1.00 76.91 161 ASP B C 1
ATOM 3694 O O . ASP B 1 162 ? -46.949 2.588 15.082 1.00 92.67 161 ASP B O 1
ATOM 3699 N N . PHE B 1 163 ? -46.458 4.762 14.714 1.00 70.35 162 PHE B N 1
ATOM 3700 C CA . PHE B 1 163 ? -47.498 5.298 15.586 1.00 58.08 162 PHE B CA 1
ATOM 3701 C C . PHE B 1 163 ? -48.802 5.578 14.842 1.00 65.80 162 PHE B C 1
ATOM 3702 O O . PHE B 1 163 ? -49.584 6.440 15.270 1.00 68.61 162 PHE B O 1
ATOM 3710 N N . GLY B 1 164 ? -49.055 4.869 13.741 1.00 65.72 163 GLY B N 1
ATOM 3711 C CA . GLY B 1 164 ? -50.270 5.043 12.964 1.00 75.37 163 GLY B CA 1
ATOM 3712 C C . GLY B 1 164 ? -51.552 4.738 13.709 1.00 75.33 163 GLY B C 1
ATOM 3713 O O . GLY B 1 164 ? -52.625 5.103 13.219 1.00 89.18 163 GLY B O 1
ATOM 3714 N N . LEU B 1 165 ? -51.474 4.080 14.866 1.00 65.60 164 LEU B N 1
ATOM 3715 C CA . LEU B 1 165 ? -52.641 3.861 15.713 1.00 61.78 164 LEU B CA 1
ATOM 3716 C C . LEU B 1 165 ? -52.475 4.497 17.085 1.00 64.36 164 LEU B C 1
ATOM 3717 O O . LEU B 1 165 ? -53.272 4.216 17.989 1.00 52.42 164 LEU B O 1
ATOM 3722 N N . ALA B 1 166 ? -51.460 5.337 17.265 1.00 57.08 165 ALA B N 1
ATOM 3723 C CA . ALA B 1 166 ? -51.241 5.988 18.546 1.00 63.06 165 ALA B CA 1
ATOM 3724 C C . ALA B 1 166 ? -52.391 6.937 18.873 1.00 54.07 165 ALA B C 1
ATOM 3725 O O . ALA B 1 166 ? -53.027 7.507 17.985 1.00 63.14 165 ALA B O 1
ATOM 3727 N N . VAL B 1 167 ? -52.669 7.090 20.170 1.00 48.61 166 VAL B N 1
ATOM 3728 C CA . VAL B 1 167 ? -53.699 8.008 20.642 1.00 54.10 166 VAL B CA 1
ATOM 3729 C C . VAL B 1 167 ? -53.156 8.792 21.828 1.00 59.08 166 VAL B C 1
ATOM 3730 O O . VAL B 1 167 ? -52.145 8.429 22.433 1.00 65.42 166 VAL B O 1
ATOM 3734 N N . ILE B 1 168 ? -53.851 9.879 22.159 1.00 48.91 167 ILE B N 1
ATOM 3735 C CA . ILE B 1 168 ? -53.493 10.737 23.282 1.00 51.58 167 ILE B CA 1
ATOM 3736 C C . ILE B 1 168 ? -54.578 10.625 24.342 1.00 55.96 167 ILE B C 1
ATOM 3737 O O . ILE B 1 168 ? -55.771 10.712 24.030 1.00 58.89 167 ILE B O 1
ATOM 3742 N N . MET B 1 169 ? -54.164 10.430 25.593 1.00 61.88 168 MET B N 1
ATOM 3743 C CA . MET B 1 169 ? -55.081 10.388 26.729 1.00 60.16 168 MET B CA 1
ATOM 3744 C C . MET B 1 169 ? -55.164 11.776 27.354 1.00 81.64 168 MET B C 1
ATOM 3745 O O . MET B 1 169 ? -54.203 12.239 27.978 1.00 103.96 168 MET B O 1
ATOM 3750 N N . GLU B 1 170 ? -56.313 12.435 27.201 1.00 78.06 169 GLU B N 1
ATOM 3751 C CA . GLU B 1 170 ? -56.520 13.721 27.857 1.00 79.92 169 GLU B CA 1
ATOM 3752 C C . GLU B 1 170 ? -57.163 13.594 29.230 1.00 78.75 169 GLU B C 1
ATOM 3753 O O . GLU B 1 170 ? -56.988 14.485 30.067 1.00 95.80 169 GLU B O 1
ATOM 3759 N N . GLN B 1 171 ? -57.913 12.525 29.479 1.00 64.16 170 GLN B N 1
ATOM 3760 C CA . GLN B 1 171 ? -58.765 12.461 30.663 1.00 79.24 170 GLN B CA 1
ATOM 3761 C C . GLN B 1 171 ? -58.841 11.029 31.192 1.00 85.09 170 GLN B C 1
ATOM 3762 O O . GLN B 1 171 ? -59.918 10.500 31.472 1.00 94.97 170 GLN B O 1
ATOM 3768 N N . GLY B 1 172 ? -57.693 10.382 31.343 1.00 93.84 171 GLY B N 1
ATOM 3769 C CA . GLY B 1 172 ? -57.658 9.043 31.880 1.00 111.01 171 GLY B CA 1
ATOM 3770 C C . GLY B 1 172 ? -58.236 8.013 30.929 1.00 98.88 171 GLY B C 1
ATOM 3771 O O . GLY B 1 172 ? -58.188 8.168 29.704 1.00 99.11 171 GLY B O 1
ATOM 3772 N N . PRO B 1 173 ? -58.805 6.941 31.481 1.00 74.27 172 PRO B N 1
ATOM 3773 C CA . PRO B 1 173 ? -59.246 5.823 30.637 1.00 57.30 172 PRO B CA 1
ATOM 3774 C C . PRO B 1 173 ? -60.377 6.241 29.712 1.00 73.63 172 PRO B C 1
ATOM 3775 O O . PRO B 1 173 ? -61.371 6.834 30.139 1.00 74.24 172 PRO B O 1
ATOM 3779 N N . THR B 1 174 ? -60.214 5.919 28.433 1.00 59.91 173 THR B N 1
ATOM 3780 C CA . THR B 1 174 ? -61.083 6.429 27.387 1.00 63.05 173 THR B CA 1
ATOM 3781 C C . THR B 1 174 ? -61.117 5.414 26.255 1.00 63.78 173 THR B C 1
ATOM 3782 O O . THR B 1 174 ? -60.141 4.699 26.017 1.00 65.88 173 THR B O 1
ATOM 3786 N N . TYR B 1 175 ? -62.253 5.345 25.567 1.00 61.43 174 TYR B N 1
ATOM 3787 C CA . TYR B 1 175 ? -62.392 4.424 24.449 1.00 52.84 174 TYR B CA 1
ATOM 3788 C C . TYR B 1 175 ? -61.811 5.055 23.191 1.00 47.89 174 TYR B C 1
ATOM 3789 O O . TYR B 1 175 ? -62.219 6.152 22.795 1.00 48.89 174 TYR B O 1
ATOM 3798 N N . PHE B 1 176 ? -60.857 4.365 22.567 1.00 46.74 175 PHE B N 1
ATOM 3799 C CA . PHE B 1 176 ? -60.214 4.837 21.348 1.00 47.73 175 PHE B CA 1
ATOM 3800 C C . PHE B 1 176 ? -60.477 3.920 20.164 1.00 56.64 175 PHE B C 1
ATOM 3801 O O . PHE B 1 176 ? -59.800 4.040 19.136 1.00 66.40 175 PHE B O 1
ATOM 3809 N N . GLY B 1 177 ? -61.429 3.003 20.287 1.00 46.72 176 GLY B N 1
ATOM 3810 C CA . GLY B 1 177 ? -61.724 2.044 19.241 1.00 64.29 176 GLY B CA 1
ATOM 3811 C C . GLY B 1 177 ? -61.046 0.708 19.477 1.00 65.10 176 GLY B C 1
ATOM 3812 O O . GLY B 1 177 ? -60.278 0.509 20.423 1.00 76.08 176 GLY B O 1
ATOM 3813 N N . PHE B 1 178 ? -61.355 -0.220 18.571 1.00 65.37 177 PHE B N 1
ATOM 3814 C CA . PHE B 1 178 ? -60.774 -1.561 18.543 1.00 72.05 177 PHE B CA 1
ATOM 3815 C C . PHE B 1 178 ? -59.765 -1.607 17.399 1.00 63.60 177 PHE B C 1
ATOM 3816 O O . PHE B 1 178 ? -60.139 -1.785 16.236 1.00 63.91 177 PHE B O 1
ATOM 3824 N N . ALA B 1 179 ? -58.484 -1.447 17.733 1.00 58.35 178 ALA B N 1
ATOM 3825 C CA . ALA B 1 179 ? -57.409 -1.482 16.746 1.00 58.60 178 ALA B CA 1
ATOM 3826 C C . ALA B 1 179 ? -56.196 -2.178 17.341 1.00 57.88 178 ALA B C 1
ATOM 3827 O O . ALA B 1 179 ? -56.079 -2.333 18.558 1.00 62.30 178 ALA B O 1
ATOM 3829 N N . GLY B 1 180 ? -55.287 -2.582 16.466 1.00 64.87 179 GLY B N 1
ATOM 3830 C CA . GLY B 1 180 ? -54.066 -3.254 16.853 1.00 60.84 179 GLY B CA 1
ATOM 3831 C C . GLY B 1 180 ? -53.911 -4.574 16.123 1.00 71.53 179 GLY B C 1
ATOM 3832 O O . GLY B 1 180 ? -54.742 -4.972 15.307 1.00 82.77 179 GLY B O 1
ATOM 3833 N N . THR B 1 181 ? -52.842 -5.213 16.404 1.00 89.71 180 THR B N 1
ATOM 3834 C CA . THR B 1 181 ? -52.731 -6.557 15.866 1.00 95.23 180 THR B CA 1
ATOM 3835 C C . THR B 1 181 ? -53.169 -7.577 16.909 1.00 87.03 180 THR B C 1
ATOM 3836 O O . THR B 1 181 ? -52.817 -7.467 18.088 1.00 87.69 180 THR B O 1
ATOM 3840 N N . PRO B 1 182 ? -53.944 -8.563 16.464 1.00 90.17 181 PRO B N 1
ATOM 3841 C CA . PRO B 1 182 ? -54.700 -9.395 17.420 1.00 93.63 181 PRO B CA 1
ATOM 3842 C C . PRO B 1 182 ? -53.849 -10.160 18.433 1.00 97.29 181 PRO B C 1
ATOM 3843 O O . PRO B 1 182 ? -54.222 -10.260 19.609 1.00 109.59 181 PRO B O 1
ATOM 3847 N N . GLY B 1 183 ? -52.741 -10.757 18.002 1.00 95.71 182 GLY B N 1
ATOM 3848 C CA . GLY B 1 183 ? -51.916 -11.496 18.934 1.00 102.99 182 GLY B CA 1
ATOM 3849 C C . GLY B 1 183 ? -51.455 -10.680 20.125 1.00 99.63 182 GLY B C 1
ATOM 3850 O O . GLY B 1 183 ? -51.223 -11.238 21.206 1.00 97.42 182 GLY B O 1
ATOM 3851 N N . TYR B 1 184 ? -51.360 -9.364 19.966 1.00 97.19 183 TYR B N 1
ATOM 3852 C CA . TYR B 1 184 ? -50.818 -8.487 20.988 1.00 86.41 183 TYR B CA 1
ATOM 3853 C C . TYR B 1 184 ? -51.863 -7.551 21.582 1.00 73.19 183 TYR B C 1
ATOM 3854 O O . TYR B 1 184 ? -51.510 -6.698 22.401 1.00 72.54 183 TYR B O 1
ATOM 3863 N N . LEU B 1 185 ? -53.136 -7.705 21.218 1.00 78.36 184 LEU B N 1
ATOM 3864 C CA . LEU B 1 185 ? -54.191 -6.874 21.786 1.00 88.61 184 LEU B CA 1
ATOM 3865 C C . LEU B 1 185 ? -54.328 -7.112 23.283 1.00 94.61 184 LEU B C 1
ATOM 3866 O O . LEU B 1 185 ? -54.243 -8.247 23.758 1.00 100.80 184 LEU B O 1
ATOM 3871 N N . SER B 1 186 ? -54.543 -6.035 24.025 1.00 96.55 185 SER B N 1
ATOM 3872 C CA . SER B 1 186 ? -54.864 -6.167 25.433 1.00 90.39 185 SER B CA 1
ATOM 3873 C C . SER B 1 186 ? -56.305 -6.637 25.588 1.00 84.17 185 SER B C 1
ATOM 3874 O O . SER B 1 186 ? -57.134 -6.430 24.699 1.00 95.15 185 SER B O 1
ATOM 3877 N N . PRO B 1 187 ? -56.627 -7.296 26.703 1.00 90.19 186 PRO B N 1
ATOM 3878 C CA . PRO B 1 187 ? -58.006 -7.772 26.881 1.00 90.00 186 PRO B CA 1
ATOM 3879 C C . PRO B 1 187 ? -59.036 -6.656 26.852 1.00 94.38 186 PRO B C 1
ATOM 3880 O O . PRO B 1 187 ? -60.129 -6.850 26.306 1.00 86.30 186 PRO B O 1
ATOM 3884 N N . GLU B 1 188 ? -58.712 -5.485 27.408 1.00 94.89 187 GLU B N 1
ATOM 3885 C CA . GLU B 1 188 ? -59.670 -4.384 27.428 1.00 88.14 187 GLU B CA 1
ATOM 3886 C C . GLU B 1 188 ? -60.079 -3.981 26.020 1.00 83.87 187 GLU B C 1
ATOM 3887 O O . GLU B 1 188 ? -61.267 -3.772 25.749 1.00 82.81 187 GLU B O 1
ATOM 3893 N N . VAL B 1 189 ? -59.107 -3.862 25.111 1.00 74.37 188 VAL B N 1
ATOM 3894 C CA . VAL B 1 189 ? -59.428 -3.491 23.735 1.00 62.67 188 VAL B CA 1
ATOM 3895 C C . VAL B 1 189 ? -60.406 -4.491 23.131 1.00 71.82 188 VAL B C 1
ATOM 3896 O O . VAL B 1 189 ? -61.36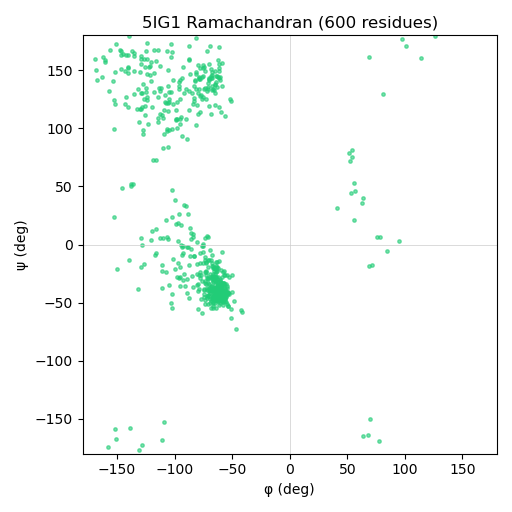0 -4.109 22.441 1.00 70.59 188 VAL B O 1
ATOM 3900 N N . ILE B 1 190 ? -60.204 -5.781 23.406 1.00 72.11 189 ILE B N 1
ATOM 3901 C CA . ILE B 1 190 ? -61.123 -6.796 22.903 1.00 75.83 189 ILE B CA 1
ATOM 3902 C C . ILE B 1 190 ? -62.497 -6.631 23.535 1.00 81.80 189 ILE B C 1
ATOM 3903 O O . ILE B 1 190 ? -63.525 -6.768 22.861 1.00 79.97 189 ILE B O 1
ATOM 3908 N N . ARG B 1 191 ? -62.538 -6.336 24.835 1.00 83.77 190 ARG B N 1
ATOM 3909 C CA . ARG B 1 191 ? -63.802 -6.090 25.515 1.00 74.93 190 ARG B CA 1
ATOM 3910 C C . ARG B 1 191 ? -64.408 -4.742 25.153 1.00 67.76 190 ARG B C 1
ATOM 3911 O O . ARG B 1 191 ? -65.566 -4.492 25.502 1.00 85.42 190 ARG B O 1
ATOM 3919 N N . ARG B 1 192 ? -63.659 -3.881 24.465 1.00 74.47 191 ARG B N 1
ATOM 3920 C CA . ARG B 1 192 ? -64.117 -2.543 24.091 1.00 70.86 191 ARG B CA 1
ATOM 3921 C C . ARG B 1 192 ? -64.564 -1.759 25.324 1.00 65.83 191 ARG B C 1
ATOM 3922 O O . ARG B 1 192 ? -65.674 -1.231 25.397 1.00 74.97 191 ARG B O 1
ATOM 3930 N N . VAL B 1 193 ? -63.675 -1.707 26.308 1.00 75.59 192 VAL B N 1
ATOM 3931 C CA . VAL B 1 193 ? -63.832 -0.918 27.525 1.00 74.03 192 VAL B CA 1
ATOM 3932 C C . VAL B 1 193 ? -62.891 0.273 27.384 1.00 74.92 192 VAL B C 1
ATOM 3933 O O . VAL B 1 193 ? -61.882 0.169 26.672 1.00 77.73 192 VAL B O 1
ATOM 3937 N N . PRO B 1 194 ? -63.196 1.428 27.973 1.00 78.91 193 PRO B N 1
ATOM 3938 C CA . PRO B 1 194 ? -62.206 2.511 28.015 1.00 75.03 193 PRO B CA 1
ATOM 3939 C C . PRO B 1 194 ? -60.878 2.017 28.567 1.00 77.61 193 PRO B C 1
ATOM 3940 O O . PRO B 1 194 ? -60.815 1.448 29.659 1.00 100.74 193 PRO B O 1
ATOM 3944 N N . TYR B 1 195 ? -59.809 2.226 27.798 1.00 68.64 194 TYR B N 1
ATOM 3945 C CA . TYR B 1 195 ? -58.490 1.733 28.166 1.00 68.26 194 TYR B CA 1
ATOM 3946 C C . TYR B 1 195 ? -57.484 2.876 28.204 1.00 72.46 194 TYR B C 1
ATOM 3947 O O . TYR B 1 195 ? -57.776 4.012 27.825 1.00 60.23 194 TYR B O 1
ATOM 3956 N N . ASP B 1 196 ? -56.282 2.546 28.662 1.00 87.65 195 ASP B N 1
ATOM 3957 C CA . ASP B 1 196 ? -55.259 3.536 28.986 1.00 78.98 195 ASP B CA 1
ATOM 3958 C C . ASP B 1 196 ? -53.911 3.021 28.491 1.00 77.79 195 ASP B C 1
ATOM 3959 O O . ASP B 1 196 ? -53.831 2.160 27.607 1.00 84.18 195 ASP B O 1
ATOM 3964 N N . THR B 1 197 ? -52.832 3.548 29.078 1.00 85.24 196 THR B N 1
ATOM 3965 C CA . THR B 1 197 ? -51.481 3.174 28.674 1.00 83.31 196 THR B CA 1
ATOM 3966 C C . THR B 1 197 ? -51.166 1.714 28.980 1.00 83.16 196 THR B C 1
ATOM 3967 O O . THR B 1 197 ? -50.245 1.147 28.378 1.00 94.87 196 THR B O 1
ATOM 3971 N N . ALA B 1 198 ? -51.918 1.090 29.891 1.00 69.45 197 ALA B N 1
ATOM 3972 C CA . ALA B 1 198 ? -51.673 -0.305 30.237 1.00 87.28 197 ALA B CA 1
ATOM 3973 C C . ALA B 1 198 ? -51.771 -1.227 29.028 1.00 89.29 197 ALA B C 1
ATOM 3974 O O . ALA B 1 198 ? -51.176 -2.313 29.039 1.00 99.98 197 ALA B O 1
ATOM 3976 N N . VAL B 1 199 ? -52.499 -0.812 27.988 1.00 76.15 198 VAL B N 1
ATOM 3977 C CA . VAL B 1 199 ? -52.587 -1.602 26.764 1.00 75.48 198 VAL B CA 1
ATOM 3978 C C . VAL B 1 199 ? -51.198 -1.902 26.225 1.00 80.83 198 VAL B C 1
ATOM 3979 O O . VAL B 1 199 ? -50.918 -3.019 25.769 1.00 74.31 198 VAL B O 1
ATOM 3983 N N . ASP B 1 200 ? -50.299 -0.914 26.283 1.00 76.04 199 ASP B N 1
ATOM 3984 C CA . ASP B 1 200 ? -48.931 -1.147 25.836 1.00 73.65 199 ASP B CA 1
ATOM 3985 C C . ASP B 1 200 ? -48.200 -2.093 26.779 1.00 80.35 199 ASP B C 1
ATOM 3986 O O . ASP B 1 200 ? -47.446 -2.964 26.327 1.00 89.47 199 ASP B O 1
ATOM 3991 N N . VAL B 1 201 ? -48.424 -1.945 28.090 1.00 77.85 200 VAL B N 1
ATOM 3992 C CA . VAL B 1 201 ? -47.806 -2.844 29.065 1.00 79.70 200 VAL B CA 1
ATOM 3993 C C . VAL B 1 201 ? -48.117 -4.289 28.710 1.00 79.42 200 VAL B C 1
ATOM 3994 O O . VAL B 1 201 ? -47.215 -5.123 28.559 1.00 90.06 200 VAL B O 1
ATOM 3998 N N . TRP B 1 202 ? -49.407 -4.590 28.541 1.00 85.23 201 TRP B N 1
ATOM 3999 C CA . TRP B 1 202 ? -49.822 -5.912 28.084 1.00 96.14 201 TRP B CA 1
ATOM 4000 C C . TRP B 1 202 ? -49.020 -6.342 26.864 1.00 88.20 201 TRP B C 1
ATOM 4001 O O . TRP B 1 202 ? -48.475 -7.452 26.824 1.00 85.25 201 TRP B O 1
ATOM 4012 N N . ALA B 1 203 ? -48.919 -5.457 25.865 1.00 80.96 202 ALA B N 1
ATOM 4013 C CA . ALA B 1 203 ? -48.156 -5.778 24.664 1.00 79.40 202 ALA B CA 1
ATOM 4014 C C . ALA B 1 203 ? -46.734 -6.182 25.020 1.00 84.08 202 ALA B C 1
ATOM 4015 O O . ALA B 1 203 ? -46.250 -7.238 24.596 1.00 99.95 202 ALA B O 1
ATOM 4017 N N . CYS B 1 204 ? -46.063 -5.370 25.842 1.00 85.53 203 CYS B N 1
ATOM 4018 C CA . CYS B 1 204 ? -44.714 -5.716 26.270 1.00 98.83 203 CYS B CA 1
ATOM 4019 C C . CYS B 1 204 ? -44.678 -7.116 26.863 1.00 110.43 203 CYS B C 1
ATOM 4020 O O . CYS B 1 204 ? -43.778 -7.907 26.554 1.00 126.98 203 CYS B O 1
ATOM 4023 N N . GLY B 1 205 ? -45.675 -7.452 27.681 1.00 103.83 204 GLY B N 1
ATOM 4024 C CA . GLY B 1 205 ? -45.824 -8.800 28.184 1.00 98.61 204 GLY B CA 1
ATOM 4025 C C . GLY B 1 205 ? -45.787 -9.811 27.059 1.00 97.76 204 GLY B C 1
ATOM 4026 O O . GLY B 1 205 ? -44.855 -10.620 26.982 1.00 99.16 204 GLY B O 1
ATOM 4027 N N . VAL B 1 206 ? -46.763 -9.740 26.148 1.00 102.38 205 VAL B N 1
ATOM 4028 C CA . VAL B 1 206 ? -46.810 -10.682 25.039 1.00 111.22 205 VAL B CA 1
ATOM 4029 C C . VAL B 1 206 ? -45.585 -10.544 24.146 1.00 126.11 205 VAL B C 1
ATOM 4030 O O . VAL B 1 206 ? -45.288 -11.450 23.362 1.00 131.84 205 VAL B O 1
ATOM 4034 N N . ILE B 1 207 ? -44.839 -9.444 24.277 1.00 136.97 206 ILE B N 1
ATOM 4035 C CA . ILE B 1 207 ? -43.540 -9.342 23.622 1.00 127.14 206 ILE B CA 1
ATOM 4036 C C . ILE B 1 207 ? -42.480 -10.084 24.426 1.00 123.39 206 ILE B C 1
ATOM 4037 O O . ILE B 1 207 ? -41.805 -10.982 23.907 1.00 131.22 206 ILE B O 1
ATOM 4042 N N . LEU B 1 208 ? -42.338 -9.734 25.710 1.00 117.01 207 LEU B N 1
ATOM 4043 C CA . LEU B 1 208 ? -41.256 -10.285 26.524 1.00 114.93 207 LEU B CA 1
ATOM 4044 C C . LEU B 1 208 ? -41.317 -11.805 26.561 1.00 121.95 207 LEU B C 1
ATOM 4045 O O . LEU B 1 208 ? -40.291 -12.484 26.420 1.00 129.06 207 LEU B O 1
ATOM 4050 N N . TYR B 1 209 ? -42.519 -12.351 26.762 1.00 115.13 208 TYR B N 1
ATOM 4051 C CA . TYR B 1 209 ? -42.765 -13.782 26.653 1.00 119.48 208 TYR B CA 1
ATOM 4052 C C . TYR B 1 209 ? -42.037 -14.374 25.451 1.00 123.82 208 TYR B C 1
ATOM 4053 O O . TYR B 1 209 ? -41.198 -15.273 25.592 1.00 133.51 208 TYR B O 1
ATOM 4062 N N . ILE B 1 210 ? -42.326 -13.845 24.260 1.00 122.78 209 ILE B N 1
ATOM 4063 C CA . ILE B 1 210 ? -41.678 -14.337 23.047 1.00 125.82 209 ILE B CA 1
ATOM 4064 C C . ILE B 1 210 ? -40.164 -14.238 23.180 1.00 132.24 209 ILE B C 1
ATOM 4065 O O . ILE B 1 210 ? -39.436 -15.210 22.939 1.00 145.65 209 ILE B O 1
ATOM 4070 N N . LEU B 1 211 ? -39.673 -13.073 23.614 1.00 119.86 210 LEU B N 1
ATOM 4071 C CA . LEU B 1 211 ? -38.238 -12.847 23.741 1.00 122.05 210 LEU B CA 1
ATOM 4072 C C . LEU B 1 211 ? -37.559 -13.835 24.679 1.00 131.66 210 LEU B C 1
ATOM 4073 O O . LEU B 1 211 ? -36.326 -13.821 24.774 1.00 134.61 210 LEU B O 1
ATOM 4078 N N . LEU B 1 212 ? -38.321 -14.689 25.367 1.00 127.84 211 LEU B N 1
ATOM 4079 C CA . LEU B 1 212 ? -37.736 -15.683 26.250 1.00 124.06 211 LEU B CA 1
ATOM 4080 C C . LEU B 1 212 ? -37.889 -17.113 25.759 1.00 136.83 211 LEU B C 1
ATOM 4081 O O . LEU B 1 212 ? -37.160 -17.985 26.239 1.00 155.43 211 LEU B O 1
ATOM 4086 N N . VAL B 1 213 ? -38.798 -17.384 24.819 1.00 128.21 212 VAL B N 1
ATOM 4087 C CA . VAL B 1 213 ? -39.022 -18.764 24.391 1.00 136.65 212 VAL B CA 1
ATOM 4088 C C . VAL B 1 213 ? -39.227 -18.856 22.885 1.00 132.65 212 VAL B C 1
ATOM 4089 O O . VAL B 1 213 ? -39.203 -19.951 22.312 1.00 138.95 212 VAL B O 1
ATOM 4093 N N . GLY B 1 214 ? -39.440 -17.718 22.231 1.00 127.74 213 GLY B N 1
ATOM 4094 C CA . GLY B 1 214 ? -39.571 -17.697 20.791 1.00 132.28 213 GLY B CA 1
ATOM 4095 C C . GLY B 1 214 ? -40.953 -17.992 20.250 1.00 135.57 213 GLY B C 1
ATOM 4096 O O . GLY B 1 214 ? -41.157 -17.889 19.033 1.00 138.36 213 GLY B O 1
ATOM 4097 N N . TYR B 1 215 ? -41.910 -18.360 21.098 1.00 135.23 214 TYR B N 1
ATOM 4098 C CA . TYR B 1 215 ? -43.273 -18.553 20.633 1.00 134.90 214 TYR B CA 1
ATOM 4099 C C . TYR B 1 215 ? -44.227 -17.669 21.429 1.00 128.28 214 TYR B C 1
ATOM 4100 O O . TYR B 1 215 ? -44.000 -17.413 22.614 1.00 121.78 214 TYR B O 1
ATOM 4109 N N . PRO B 1 216 ? -45.297 -17.179 20.795 1.00 134.73 215 PRO B N 1
ATOM 4110 C CA . PRO B 1 216 ? -46.201 -16.271 21.502 1.00 131.53 215 PRO B CA 1
ATOM 4111 C C . PRO B 1 216 ? -47.059 -17.020 22.507 1.00 143.38 215 PRO B C 1
ATOM 4112 O O . PRO B 1 216 ? -47.330 -18.219 22.342 1.00 152.61 215 PRO B O 1
ATOM 4116 N N . PRO B 1 217 ? -47.502 -16.343 23.571 1.00 138.48 216 PRO B N 1
ATOM 4117 C CA . PRO B 1 217 ? -48.338 -17.011 24.579 1.00 138.34 216 PRO B CA 1
ATOM 4118 C C . PRO B 1 217 ? -49.755 -17.251 24.089 1.00 127.78 216 PRO B C 1
ATOM 4119 O O . PRO B 1 217 ? -50.270 -18.370 24.170 1.00 147.34 216 PRO B O 1
ATOM 4123 N N . PHE B 1 218 ? -50.397 -16.205 23.585 1.00 115.51 217 PHE B N 1
ATOM 4124 C CA . PHE B 1 218 ? -51.720 -16.311 22.984 1.00 130.45 217 PHE B CA 1
ATOM 4125 C C . PHE B 1 218 ? -51.527 -16.372 21.474 1.00 145.54 217 PHE B C 1
ATOM 4126 O O . PHE B 1 218 ? -51.172 -15.369 20.846 1.00 141.41 217 PHE B O 1
ATOM 4134 N N . TRP B 1 219 ? -51.746 -17.552 20.894 1.00 153.52 218 TRP B N 1
ATOM 4135 C CA . TRP B 1 219 ? -51.600 -17.727 19.449 1.00 160.90 218 TRP B CA 1
ATOM 4136 C C . TRP B 1 219 ? -52.518 -18.867 19.018 1.00 140.44 218 TRP B C 1
ATOM 4137 O O . TRP B 1 219 ? -52.170 -20.041 19.171 1.00 143.58 218 TRP B O 1
ATOM 4148 N N . GLU B 1 220 ? -53.682 -18.509 18.487 1.00 127.18 219 GLU B N 1
ATOM 4149 C CA . GLU B 1 220 ? -54.601 -19.456 17.883 1.00 137.91 219 GLU B CA 1
ATOM 4150 C C . GLU B 1 220 ? -54.827 -19.078 16.426 1.00 143.57 219 GLU B C 1
ATOM 4151 O O . GLU B 1 220 ? -54.632 -17.928 16.021 1.00 119.64 219 GLU B O 1
ATOM 4157 N N . GLU B 1 221 ? -55.235 -20.073 15.636 1.00 163.03 220 GLU B N 1
ATOM 4158 C CA . GLU B 1 221 ? -55.507 -19.827 14.225 1.00 167.80 220 GLU B CA 1
ATOM 4159 C C . GLU B 1 221 ? -56.725 -18.927 14.048 1.00 159.63 220 GLU B C 1
ATOM 4160 O O . GLU B 1 221 ? -56.738 -18.053 13.174 1.00 133.90 220 GLU B O 1
ATOM 4166 N N . ASP B 1 222 ? -57.750 -19.121 14.873 1.00 170.31 221 ASP B N 1
ATOM 4167 C CA . ASP B 1 222 ? -58.969 -18.335 14.775 1.00 169.30 221 ASP B CA 1
ATOM 4168 C C . ASP B 1 222 ? -58.803 -16.990 15.469 1.00 158.44 221 ASP B C 1
ATOM 4169 O O . ASP B 1 222 ? -58.073 -16.857 16.456 1.00 159.04 221 ASP B O 1
ATOM 4174 N N . HIS B 1 223 ? -59.501 -15.984 14.939 1.00 151.51 222 HIS B N 1
ATOM 4175 C CA . HIS B 1 223 ? -59.535 -14.679 15.589 1.00 145.23 222 HIS B CA 1
ATOM 4176 C C . HIS B 1 223 ? -60.249 -14.757 16.934 1.00 137.80 222 HIS B C 1
ATOM 4177 O O . HIS B 1 223 ? -59.764 -14.231 17.942 1.00 141.67 222 HIS B O 1
ATOM 4184 N N . GLN B 1 224 ? -61.404 -15.427 16.969 1.00 134.21 223 GLN B N 1
ATOM 4185 C CA . GLN B 1 224 ? -62.243 -15.413 18.164 1.00 133.02 223 GLN B CA 1
ATOM 4186 C C . GLN B 1 224 ? -61.654 -16.2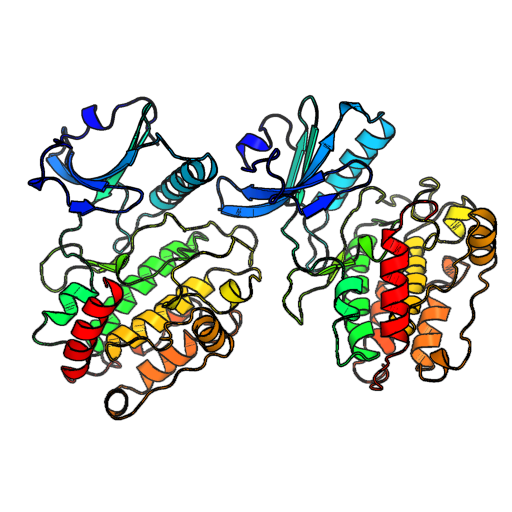49 19.294 1.00 132.00 223 GLN B C 1
ATOM 4187 O O . GLN B 1 224 ? -61.819 -15.898 20.469 1.00 128.51 223 GLN B O 1
ATOM 4193 N N . LYS B 1 225 ? -60.977 -17.353 18.971 1.00 134.60 224 LYS B N 1
ATOM 4194 C CA . LYS B 1 225 ? -60.356 -18.163 20.015 1.00 131.64 224 LYS B CA 1
ATOM 4195 C C . LYS B 1 225 ? -59.147 -17.452 20.610 1.00 137.05 224 LYS B C 1
ATOM 4196 O O . LYS B 1 225 ? -58.916 -17.512 21.825 1.00 137.49 224 LYS B O 1
ATOM 4202 N N . LEU B 1 226 ? -58.366 -16.775 19.765 1.00 131.94 225 LEU B N 1
ATOM 4203 C CA . LEU B 1 226 ? -57.280 -15.934 20.255 1.00 126.38 225 LEU B CA 1
ATOM 4204 C C . LEU B 1 226 ? -57.815 -14.832 21.158 1.00 123.80 225 LEU B C 1
ATOM 4205 O O . LEU B 1 226 ? -57.326 -14.633 22.279 1.00 125.01 225 LEU B O 1
ATOM 4210 N N . TYR B 1 227 ? -58.835 -14.109 20.683 1.00 120.31 226 TYR B N 1
ATOM 4211 C CA . TYR B 1 227 ? -59.471 -13.085 21.503 1.00 114.80 226 TYR B CA 1
ATOM 4212 C C . TYR B 1 227 ? -59.963 -13.658 22.823 1.00 111.41 226 TYR B C 1
ATOM 4213 O O . TYR B 1 227 ? -59.926 -12.970 23.847 1.00 103.69 226 TYR B O 1
ATOM 4222 N N . ALA B 1 228 ? -60.416 -14.915 22.821 1.00 127.21 227 ALA B N 1
ATOM 4223 C CA . ALA B 1 228 ? -60.916 -15.531 24.047 1.00 127.40 227 ALA B CA 1
ATOM 4224 C C . ALA B 1 228 ? -59.785 -15.841 25.018 1.00 134.70 227 ALA B C 1
ATOM 4225 O O . ALA B 1 228 ? -59.909 -15.585 26.224 1.00 137.95 227 ALA B O 1
ATOM 4227 N N . GLN B 1 229 ? -58.678 -16.403 24.520 1.00 131.18 228 GLN B N 1
ATOM 4228 C CA . GLN B 1 229 ? -57.541 -16.661 25.396 1.00 122.29 228 GLN B CA 1
ATOM 4229 C C . GLN B 1 229 ? -56.992 -15.365 25.978 1.00 113.35 228 GLN B C 1
ATOM 4230 O O . GLN B 1 229 ? -56.563 -15.330 27.137 1.00 114.22 228 GLN B O 1
ATOM 4236 N N . ILE B 1 230 ? -57.007 -14.286 25.196 1.00 108.35 229 ILE B N 1
ATOM 4237 C CA . ILE B 1 230 ? -56.534 -13.009 25.720 1.00 114.38 229 ILE B CA 1
ATOM 4238 C C . ILE B 1 230 ? -57.522 -12.447 26.735 1.00 123.49 229 ILE B C 1
ATOM 4239 O O . ILE B 1 230 ? -57.125 -11.875 27.757 1.00 130.56 229 ILE B O 1
ATOM 4244 N N . LYS B 1 231 ? -58.822 -12.595 26.471 1.00 123.87 230 LYS B N 1
ATOM 4245 C CA . LYS B 1 231 ? -59.830 -12.080 27.391 1.00 125.70 230 LYS B CA 1
ATOM 4246 C C . LYS B 1 231 ? -59.745 -12.776 28.741 1.00 130.36 230 LYS B C 1
ATOM 4247 O O . LYS B 1 231 ? -59.730 -12.122 29.791 1.00 134.58 230 LYS B O 1
ATOM 4253 N N . ASN B 1 232 ? -59.687 -14.104 28.736 1.00 126.75 231 ASN B N 1
ATOM 4254 C CA . ASN B 1 232 ? -59.623 -14.864 29.975 1.00 118.49 231 ASN B CA 1
ATOM 4255 C C . ASN B 1 232 ? -58.205 -15.020 30.508 1.00 127.10 231 ASN B C 1
ATOM 4256 O O . ASN B 1 232 ? -58.033 -15.576 31.599 1.00 132.34 231 ASN B O 1
ATOM 4261 N N . CYS B 1 233 ? -57.199 -14.535 29.777 1.00 128.51 232 CYS B N 1
ATOM 4262 C CA . CYS B 1 233 ? -55.793 -14.593 30.183 1.00 123.69 232 CYS B CA 1
ATOM 4263 C C . CYS B 1 233 ? -55.387 -16.031 30.525 1.00 124.08 232 CYS B C 1
ATOM 4264 O O . CYS B 1 233 ? -55.242 -16.420 31.685 1.00 122.55 232 CYS B O 1
ATOM 4267 N N . GLN B 1 234 ? -55.214 -16.814 29.466 1.00 128.69 233 GLN B N 1
ATOM 4268 C CA . GLN B 1 234 ? -54.928 -18.243 29.567 1.00 139.26 233 GLN B CA 1
ATOM 4269 C C . GLN B 1 234 ? -53.575 -18.533 28.918 1.00 141.34 233 GLN B C 1
ATOM 4270 O O . GLN B 1 234 ? -53.502 -19.119 27.834 1.00 141.77 233 GLN B O 1
ATOM 4276 N N . TYR B 1 235 ? -52.500 -18.129 29.588 1.00 141.42 234 TYR B N 1
ATOM 4277 C CA . TYR B 1 235 ? -51.153 -18.444 29.144 1.00 142.60 234 TYR B CA 1
ATOM 4278 C C . TYR B 1 235 ? -50.464 -19.319 30.183 1.00 147.89 234 TYR B C 1
ATOM 4279 O O . TYR B 1 235 ? -50.838 -19.342 31.360 1.00 132.63 234 TYR B O 1
ATOM 4288 N N . ASP B 1 236 ? -49.450 -20.050 29.730 1.00 153.76 235 ASP B N 1
ATOM 4289 C CA . ASP B 1 236 ? -48.744 -20.997 30.577 1.00 167.41 235 ASP B CA 1
ATOM 4290 C C . ASP B 1 236 ? -47.247 -20.877 30.330 1.00 158.65 235 ASP B C 1
ATOM 4291 O O . ASP B 1 236 ? -46.799 -20.264 29.357 1.00 152.43 235 ASP B O 1
ATOM 4296 N N . PHE B 1 237 ? -46.472 -21.475 31.235 1.00 155.94 236 PHE B N 1
ATOM 4297 C CA . PHE B 1 237 ? -45.019 -21.578 31.117 1.00 155.40 236 PHE B CA 1
ATOM 4298 C C . PHE B 1 237 ? -44.656 -23.054 30.996 1.00 155.29 236 PHE B C 1
ATOM 4299 O O . PHE B 1 237 ? -44.112 -23.648 31.937 1.00 158.45 236 PHE B O 1
ATOM 4307 N N . PRO B 1 238 ? -44.936 -23.676 29.852 1.00 152.42 237 PRO B N 1
ATOM 4308 C CA . PRO B 1 238 ? -44.799 -25.135 29.764 1.00 167.54 237 PRO B CA 1
ATOM 4309 C C . PRO B 1 238 ? -43.345 -25.577 29.680 1.00 172.14 237 PRO B C 1
ATOM 4310 O O . PRO B 1 238 ? -42.502 -24.906 29.079 1.00 174.59 237 PRO B O 1
ATOM 4314 N N . SER B 1 239 ? -43.062 -26.721 30.294 1.00 170.89 238 SER B N 1
ATOM 4315 C CA . SER B 1 239 ? -41.761 -27.367 30.187 1.00 172.42 238 SER B CA 1
ATOM 4316 C C . SER B 1 239 ? -41.583 -27.915 28.770 1.00 175.53 238 SER B C 1
ATOM 4317 O O . SER B 1 239 ? -42.571 -28.180 28.084 1.00 174.28 238 SER B O 1
ATOM 4320 N N . PRO B 1 240 ? -40.329 -28.089 28.318 1.00 179.31 239 PRO B N 1
ATOM 4321 C CA . PRO B 1 240 ? -39.066 -27.819 29.012 1.00 183.35 239 PRO B CA 1
ATOM 4322 C C . PRO B 1 240 ? -38.501 -26.422 28.757 1.00 184.68 239 PRO B C 1
ATOM 4323 O O . PRO B 1 240 ? -37.459 -26.079 29.317 1.00 184.90 239 PRO B O 1
ATOM 4327 N N . GLU B 1 241 ? -39.183 -25.629 27.927 1.00 181.72 240 GLU B N 1
ATOM 4328 C CA . GLU B 1 241 ? -38.637 -24.337 27.520 1.00 178.18 240 GLU B CA 1
ATOM 4329 C C . GLU B 1 241 ? -38.567 -23.348 28.677 1.00 172.14 240 GLU B C 1
ATOM 4330 O O . GLU B 1 241 ? -37.707 -22.460 28.677 1.00 178.26 240 GLU B O 1
ATOM 4336 N N . TRP B 1 242 ? -39.449 -23.480 29.668 1.00 157.84 241 TRP B N 1
ATOM 4337 C CA . TRP B 1 242 ? -39.601 -22.460 30.696 1.00 152.43 241 TRP B CA 1
ATOM 4338 C C . TRP B 1 242 ? -38.911 -22.792 32.012 1.00 159.20 241 TRP B C 1
ATOM 4339 O O . TRP B 1 242 ? -38.780 -21.902 32.858 1.00 158.49 241 TRP B O 1
ATOM 4350 N N . ASP B 1 243 ? -38.466 -24.034 32.215 1.00 164.46 242 ASP B N 1
ATOM 4351 C CA . ASP B 1 243 ? -37.779 -24.357 33.461 1.00 164.89 242 ASP B CA 1
ATOM 4352 C C . ASP B 1 243 ? -36.411 -23.689 33.533 1.00 163.68 242 ASP B C 1
ATOM 4353 O O . ASP B 1 243 ? -35.923 -23.394 34.630 1.00 164.17 242 ASP B O 1
ATOM 4358 N N . SER B 1 244 ? -35.787 -23.438 32.382 1.00 163.63 243 SER B N 1
ATOM 4359 C CA . SER B 1 244 ? -34.520 -22.723 32.307 1.00 161.08 243 SER B CA 1
ATOM 4360 C C . SER B 1 244 ? -34.671 -21.219 32.495 1.00 167.24 243 SER B C 1
ATOM 4361 O O . SER B 1 244 ? -33.662 -20.506 32.473 1.00 164.74 243 SER B O 1
ATOM 4364 N N . VAL B 1 245 ? -35.890 -20.724 32.679 1.00 165.89 244 VAL B N 1
ATOM 4365 C CA . VAL B 1 245 ? -36.159 -19.295 32.779 1.00 156.33 244 VAL B CA 1
ATOM 4366 C C . VAL B 1 245 ? -36.195 -18.890 34.246 1.00 150.90 244 VAL B C 1
ATOM 4367 O O . VAL B 1 245 ? -36.705 -19.626 35.098 1.00 153.06 244 VAL B O 1
ATOM 4371 N N . THR B 1 246 ? -35.651 -17.710 34.539 1.00 147.84 245 THR B N 1
ATOM 4372 C CA . THR B 1 246 ? -35.651 -17.196 35.902 1.00 147.52 245 THR B CA 1
ATOM 4373 C C . THR B 1 246 ? -37.077 -17.033 36.412 1.00 147.54 245 THR B C 1
ATOM 4374 O O . THR B 1 246 ? -37.989 -16.688 35.656 1.00 147.75 245 THR B O 1
ATOM 4378 N N . THR B 1 247 ? -37.270 -17.297 37.707 1.00 151.64 246 THR B N 1
ATOM 4379 C CA . THR B 1 247 ? -38.574 -17.065 38.317 1.00 157.07 246 THR B CA 1
ATOM 4380 C C . THR B 1 247 ? -38.903 -15.578 38.375 1.00 157.48 246 THR B C 1
ATOM 4381 O O . THR B 1 247 ? -40.081 -15.204 38.344 1.00 158.42 246 THR B O 1
ATOM 4385 N N . ALA B 1 248 ? -37.881 -14.722 38.452 1.00 157.78 247 ALA B N 1
ATOM 4386 C CA . ALA B 1 248 ? -38.113 -13.280 38.453 1.00 151.56 247 ALA B CA 1
ATOM 4387 C C . ALA B 1 248 ? -38.690 -12.811 37.123 1.00 149.97 247 ALA B C 1
ATOM 4388 O O . ALA B 1 248 ? -39.588 -11.960 37.094 1.00 143.62 247 ALA B O 1
ATOM 4390 N N . ALA B 1 249 ? -38.182 -13.346 36.010 1.00 152.90 248 ALA B N 1
ATOM 4391 C CA . ALA B 1 249 ? -38.736 -12.994 34.706 1.00 139.97 248 ALA B CA 1
ATOM 4392 C C . ALA B 1 249 ? -40.179 -13.462 34.583 1.00 137.30 248 ALA B C 1
ATOM 4393 O O . ALA B 1 249 ? -41.023 -12.757 34.018 1.00 131.19 248 ALA B O 1
ATOM 4395 N N . LYS B 1 250 ? -40.483 -14.651 35.110 1.00 142.20 249 LYS B N 1
ATOM 4396 C CA . LYS B 1 250 ? -41.865 -15.112 35.144 1.00 137.27 249 LYS B CA 1
ATOM 4397 C C . LYS B 1 250 ? -42.737 -14.187 35.983 1.00 138.51 249 LYS B C 1
ATO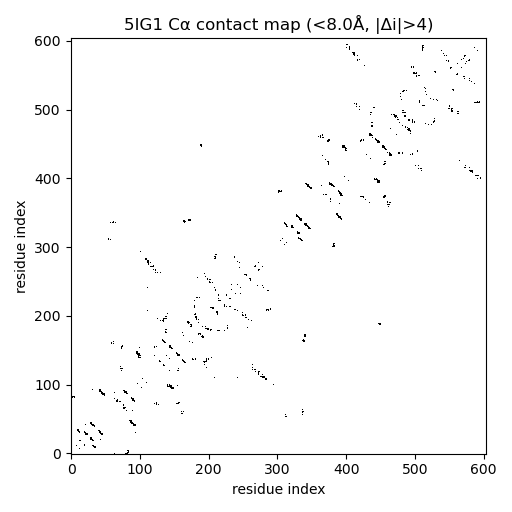M 4398 O O . LYS B 1 250 ? -43.896 -13.944 35.630 1.00 121.56 249 LYS B O 1
ATOM 4404 N N . GLU B 1 251 ? -42.197 -13.654 37.082 1.00 151.55 250 GLU B N 1
ATOM 4405 C CA . GLU B 1 251 ? -42.929 -12.646 37.842 1.00 151.16 250 GLU B CA 1
ATOM 4406 C C . GLU B 1 251 ? -43.155 -11.392 37.008 1.00 141.49 250 GLU B C 1
ATOM 4407 O O . GLU B 1 251 ? -44.200 -10.739 37.122 1.00 140.00 250 GLU B O 1
ATOM 4413 N N . LEU B 1 252 ? -42.186 -11.038 36.161 1.00 139.83 251 LEU B N 1
ATOM 4414 C CA . LEU B 1 252 ? -42.360 -9.877 35.296 1.00 122.30 251 LEU B CA 1
ATOM 4415 C C . LEU B 1 252 ? -43.489 -10.107 34.300 1.00 109.85 251 LEU B C 1
ATOM 4416 O O . LEU B 1 252 ? -44.394 -9.275 34.171 1.00 103.68 251 LEU B O 1
ATOM 4421 N N . ILE B 1 253 ? -43.464 -11.246 33.602 1.00 112.94 252 ILE B N 1
ATOM 4422 C CA . ILE B 1 253 ? -44.511 -11.553 32.629 1.00 118.21 252 ILE B CA 1
ATOM 4423 C C . ILE B 1 253 ? -45.873 -11.637 33.311 1.00 121.38 252 ILE B C 1
ATOM 4424 O O . ILE B 1 253 ? -46.891 -11.218 32.745 1.00 109.15 252 ILE B O 1
ATOM 4429 N N . LYS B 1 254 ? -45.915 -12.162 34.539 1.00 130.16 253 LYS B N 1
ATOM 4430 C CA . LYS B 1 254 ? -47.179 -12.223 35.270 1.00 134.13 253 LYS B CA 1
ATOM 4431 C C . LYS B 1 254 ? -47.689 -10.827 35.607 1.00 132.67 253 LYS B C 1
ATOM 4432 O O . LYS B 1 254 ? -48.880 -10.533 35.446 1.00 127.05 253 LYS B O 1
ATOM 4438 N N . ALA B 1 255 ? -46.798 -9.950 36.078 1.00 133.84 254 ALA B N 1
ATOM 4439 C CA . ALA B 1 255 ? -47.217 -8.612 36.480 1.00 125.66 254 ALA B CA 1
ATOM 4440 C C . ALA B 1 255 ? -47.598 -7.753 35.280 1.00 124.15 254 ALA B C 1
ATOM 4441 O O . ALA B 1 255 ? -48.443 -6.859 35.402 1.00 115.01 254 ALA B O 1
ATOM 4443 N N . MET B 1 256 ? -46.991 -7.999 34.120 1.00 119.02 255 MET B N 1
ATOM 4444 C CA . MET B 1 256 ? -47.327 -7.227 32.931 1.00 105.93 255 MET B CA 1
ATOM 4445 C C . MET B 1 256 ? -48.551 -7.776 32.205 1.00 104.43 255 MET B C 1
ATOM 4446 O O . MET B 1 256 ? -49.355 -6.999 31.681 1.00 97.21 255 MET B O 1
ATOM 4451 N N . LEU B 1 257 ? -48.722 -9.095 32.173 1.00 103.92 256 LEU B N 1
ATOM 4452 C CA . LEU B 1 257 ? -49.876 -9.677 31.498 1.00 101.72 256 LEU B CA 1
ATOM 4453 C C . LEU B 1 257 ? -51.049 -9.832 32.458 1.00 119.86 256 LEU B C 1
ATOM 4454 O O . LEU B 1 257 ? -51.835 -10.782 32.351 1.00 123.65 256 LEU B O 1
ATOM 4459 N N . GLU B 1 258 ? -51.166 -8.908 33.406 1.00 121.28 257 GLU B N 1
ATOM 4460 C CA . GLU B 1 258 ? -52.333 -8.894 34.269 1.00 114.14 257 GLU B CA 1
ATOM 4461 C C . GLU B 1 258 ? -53.580 -8.634 33.429 1.00 115.74 257 GLU B C 1
ATOM 4462 O O . GLU B 1 258 ? -53.567 -7.767 32.546 1.00 126.47 257 GLU B O 1
ATOM 4468 N N . PRO B 1 259 ? -54.668 -9.375 33.659 1.00 118.15 258 PRO B N 1
ATOM 4469 C CA . PRO B 1 259 ? -55.894 -9.153 32.872 1.00 105.99 258 PRO B CA 1
ATOM 4470 C C . PRO B 1 259 ? -56.624 -7.872 33.235 1.00 117.93 258 PRO B C 1
ATOM 4471 O O . PRO B 1 259 ? -57.487 -7.431 32.463 1.00 126.45 258 PRO B O 1
ATOM 4475 N N . ASN B 1 260 ? -56.302 -7.262 34.374 1.00 119.88 259 ASN B N 1
ATOM 4476 C CA . ASN B 1 260 ? -56.903 -6.016 34.822 1.00 112.68 259 ASN B CA 1
ATOM 4477 C C . ASN B 1 260 ? -55.923 -4.871 34.633 1.00 107.58 259 ASN B C 1
ATOM 4478 O O . ASN B 1 260 ? -54.756 -4.994 35.035 1.00 109.49 259 ASN B O 1
ATOM 4483 N N . PRO B 1 261 ? -56.341 -3.752 34.033 1.00 106.11 260 PRO B N 1
ATOM 4484 C CA . PRO B 1 261 ? -55.388 -2.648 33.811 1.00 111.18 260 PRO B CA 1
ATOM 4485 C C . PRO B 1 261 ? -54.861 -2.040 35.097 1.00 116.25 260 PRO B C 1
ATOM 4486 O O . PRO B 1 261 ? -53.682 -1.667 35.164 1.00 131.27 260 PRO B O 1
ATOM 4490 N N . LYS B 1 262 ? -55.708 -1.920 36.124 1.00 103.41 261 LYS B N 1
ATOM 4491 C CA . LYS B 1 262 ? -55.255 -1.344 37.385 1.00 98.33 261 LYS B CA 1
ATOM 4492 C C . LYS B 1 262 ? -54.226 -2.232 38.069 1.00 104.38 261 LYS B C 1
ATOM 4493 O O . LYS B 1 262 ? -53.326 -1.725 38.748 1.00 112.23 261 LYS B O 1
ATOM 4499 N N . ARG B 1 263 ? -54.341 -3.550 37.904 1.00 102.19 262 ARG B N 1
ATOM 4500 C CA . ARG B 1 263 ? -53.365 -4.478 38.460 1.00 105.52 262 ARG B CA 1
ATOM 4501 C C . ARG B 1 263 ? -52.061 -4.501 37.675 1.00 113.28 262 ARG B C 1
ATOM 4502 O O . ARG B 1 263 ? -51.108 -5.154 38.110 1.00 117.05 262 ARG B O 1
ATOM 4510 N N . ARG B 1 264 ? -51.996 -3.809 36.535 1.00 118.17 263 ARG B N 1
ATOM 4511 C CA . ARG B 1 264 ? -50.757 -3.692 35.784 1.00 115.66 263 ARG B CA 1
ATOM 4512 C C . ARG B 1 264 ? -49.932 -2.521 36.308 1.00 112.59 263 ARG B C 1
ATOM 4513 O O . ARG B 1 264 ? -50.485 -1.513 36.759 1.00 112.78 263 ARG B O 1
ATOM 4521 N N . PRO B 1 265 ? -48.609 -2.632 36.269 1.00 102.40 264 PRO B N 1
ATOM 4522 C CA . PRO B 1 265 ? -47.758 -1.529 36.711 1.00 104.73 264 PRO B CA 1
ATOM 4523 C C . PRO B 1 265 ? -47.469 -0.537 35.592 1.00 100.42 264 PRO B C 1
ATOM 4524 O O . PRO B 1 265 ? -47.598 -0.829 34.400 1.00 96.70 264 PRO B O 1
ATOM 4528 N N . THR B 1 266 ? -47.082 0.662 36.011 1.00 91.84 265 THR B N 1
ATOM 4529 C CA . THR B 1 266 ? -46.589 1.656 35.076 1.00 80.58 265 THR B CA 1
ATOM 4530 C C . THR B 1 266 ? -45.249 1.208 34.508 1.00 93.28 265 THR B C 1
ATOM 4531 O O . THR B 1 266 ? -44.490 0.481 35.153 1.00 121.63 265 THR B O 1
ATOM 4535 N N . VAL B 1 267 ? -44.966 1.639 33.276 1.00 108.18 266 VAL B N 1
ATOM 4536 C CA . VAL B 1 267 ? -43.619 1.481 32.738 1.00 114.11 266 VAL B CA 1
ATOM 4537 C C . VAL B 1 267 ? -42.614 2.224 33.608 1.00 114.60 266 VAL B C 1
ATOM 4538 O O . VAL B 1 267 ? -41.454 1.809 33.726 1.00 129.89 266 VAL B O 1
ATOM 4542 N N . GLN B 1 268 ? -43.040 3.329 34.229 1.00 114.57 267 GLN B N 1
ATOM 4543 C CA . GLN B 1 268 ? -42.184 4.036 35.178 1.00 124.00 267 GLN B CA 1
ATOM 4544 C C . GLN B 1 268 ? -41.842 3.151 36.368 1.00 135.56 267 GLN B C 1
ATOM 4545 O O . GLN B 1 268 ? -40.723 3.203 36.892 1.00 149.74 267 GLN B O 1
ATOM 4551 N N . GLU B 1 269 ? -42.795 2.326 36.807 1.00 129.34 268 GLU B N 1
ATOM 4552 C CA . GLU B 1 269 ? -42.503 1.333 37.831 1.00 117.01 268 GLU B CA 1
ATOM 4553 C C . GLU B 1 269 ? -41.766 0.137 37.250 1.00 112.08 268 GLU B C 1
ATOM 4554 O O . GLU B 1 269 ? -40.984 -0.509 37.957 1.00 129.03 268 GLU B O 1
ATOM 4560 N N . LEU B 1 270 ? -41.995 -0.163 35.970 1.00 103.27 269 LEU B N 1
ATOM 4561 C CA . LEU B 1 270 ? -41.315 -1.287 35.335 1.00 118.69 269 LEU B CA 1
ATOM 4562 C C . LEU B 1 270 ? -39.823 -1.024 35.157 1.00 121.67 269 LEU B C 1
ATOM 4563 O O . LEU B 1 270 ? -39.037 -1.975 35.071 1.00 121.48 269 LEU B O 1
ATOM 4568 N N . LEU B 1 271 ? -39.414 0.247 35.080 1.00 120.39 270 LEU B N 1
ATOM 4569 C CA . LEU B 1 271 ? -37.989 0.561 35.062 1.00 132.39 270 LEU B CA 1
ATOM 4570 C C . LEU B 1 271 ? -37.291 0.152 36.353 1.00 133.52 270 LEU B C 1
ATOM 4571 O O . LEU B 1 271 ? -36.064 0.002 36.360 1.00 127.00 270 LEU B O 1
ATOM 4576 N N . GLN B 1 272 ? -38.040 -0.035 37.435 1.00 134.04 271 GLN B N 1
ATOM 4577 C CA . GLN B 1 272 ? -37.485 -0.383 38.735 1.00 137.35 271 GLN B CA 1
ATOM 4578 C C . GLN B 1 272 ? -37.483 -1.883 38.999 1.00 143.49 271 GLN B C 1
ATOM 4579 O O . GLN B 1 272 ? -37.034 -2.307 40.069 1.00 155.44 271 GLN B O 1
ATOM 4585 N N . HIS B 1 273 ? -37.970 -2.689 38.061 1.00 138.91 272 HIS B N 1
ATOM 4586 C CA . HIS B 1 273 ? -38.054 -4.123 38.287 1.00 141.01 272 HIS B CA 1
ATOM 4587 C C . HIS B 1 273 ? -36.655 -4.737 38.293 1.00 149.86 272 HIS B C 1
ATOM 4588 O O . HIS B 1 273 ? -35.783 -4.306 37.531 1.00 157.67 272 HIS B O 1
ATOM 4595 N N . PRO B 1 274 ? -36.406 -5.735 39.148 1.00 151.25 273 PRO B N 1
ATOM 4596 C CA . PRO B 1 274 ? -35.058 -6.325 39.206 1.00 158.29 273 PRO B CA 1
ATOM 4597 C C . PRO B 1 274 ? -34.604 -6.943 37.896 1.00 159.42 273 PRO B C 1
ATOM 4598 O O . PRO B 1 274 ? -33.424 -6.825 37.538 1.00 178.24 273 PRO B O 1
ATOM 4602 N N . TRP B 1 275 ? -35.505 -7.602 37.164 1.00 138.43 274 TRP B N 1
ATOM 4603 C CA . TRP B 1 275 ? -35.130 -8.172 35.876 1.00 129.42 274 TRP B CA 1
ATOM 4604 C C . TRP B 1 275 ? -34.799 -7.098 34.848 1.00 126.44 274 TRP B C 1
ATOM 4605 O O . TRP B 1 275 ? -34.135 -7.397 33.851 1.00 127.15 274 TRP B O 1
ATOM 4616 N N . ILE B 1 276 ? -35.231 -5.858 35.077 1.00 123.96 275 ILE B N 1
ATOM 4617 C CA . ILE B 1 276 ? -34.998 -4.754 34.152 1.00 126.34 275 ILE B CA 1
ATOM 4618 C C . ILE B 1 276 ? -33.869 -3.873 34.672 1.00 126.09 275 ILE B C 1
ATOM 4619 O O . ILE B 1 276 ? -32.884 -3.625 33.968 1.00 122.59 275 ILE B O 1
ATOM 4624 N N . ALA B 1 277 ? -34.008 -3.394 35.910 1.00 135.34 276 ALA B N 1
ATOM 4625 C CA . ALA B 1 277 ? -33.060 -2.430 36.461 1.00 143.93 276 ALA B CA 1
ATOM 4626 C C . ALA B 1 277 ? -31.756 -3.100 36.880 1.00 148.34 276 ALA B C 1
ATOM 4627 O O . ALA B 1 277 ? -30.679 -2.747 36.389 1.00 135.29 276 ALA B O 1
ATOM 4629 N N . ARG B 1 278 ? -31.838 -4.063 37.795 1.00 163.06 277 ARG B N 1
ATOM 4630 C CA . ARG B 1 278 ? -30.643 -4.726 38.299 1.00 168.62 277 ARG B CA 1
ATOM 4631 C C . ARG B 1 278 ? -29.969 -5.532 37.195 1.00 169.90 277 ARG B C 1
ATOM 4632 O O . ARG B 1 278 ? -30.624 -6.279 36.461 1.00 171.91 277 ARG B O 1
ATOM 4640 N N . ARG B 1 279 ? -28.650 -5.377 37.085 1.00 167.25 278 ARG B N 1
ATOM 4641 C CA . ARG B 1 279 ? -27.880 -6.018 36.029 1.00 168.40 278 ARG B CA 1
ATOM 4642 C C . ARG B 1 279 ? -27.610 -7.493 36.302 1.00 164.22 278 ARG B C 1
ATOM 4643 O O . ARG B 1 279 ? -27.249 -8.225 35.373 1.00 154.42 278 ARG B O 1
ATOM 4651 N N . ASP B 1 280 ? -27.794 -7.950 37.540 1.00 171.38 279 ASP B N 1
ATOM 4652 C CA . ASP B 1 280 ? -27.447 -9.314 37.920 1.00 180.46 279 ASP B CA 1
ATOM 4653 C C . ASP B 1 280 ? -28.638 -10.262 37.958 1.00 174.95 279 ASP B C 1
ATOM 4654 O O . ASP B 1 280 ? -28.439 -11.479 37.870 1.00 169.40 279 ASP B O 1
ATOM 4659 N N . VAL B 1 281 ? -29.855 -9.742 38.081 1.00 170.21 280 VAL B N 1
ATOM 4660 C CA . VAL B 1 281 ? -31.055 -10.558 38.271 1.00 153.23 280 VAL B CA 1
ATOM 4661 C C . VAL B 1 281 ? -31.387 -11.409 37.045 1.00 145.01 280 VAL B C 1
ATOM 4662 O O . VAL B 1 281 ? -31.728 -12.589 37.215 1.00 142.58 280 VAL B O 1
ATOM 4666 N N . PRO B 1 282 ? -31.324 -10.893 35.810 1.00 146.01 281 PRO B N 1
ATOM 4667 C CA . PRO B 1 282 ? -31.612 -11.758 34.657 1.00 147.06 281 PRO B CA 1
ATOM 4668 C C . PRO B 1 282 ? -30.635 -12.923 34.565 1.00 157.13 281 PRO B C 1
ATOM 4669 O O . PRO B 1 282 ? -29.474 -12.828 34.970 1.00 160.25 281 PRO B O 1
ATOM 4673 N N . GLY B 1 283 ? -31.127 -14.034 34.024 1.00 147.99 282 GLY B N 1
ATOM 4674 C CA . GLY B 1 283 ? -30.332 -15.251 33.981 1.00 143.41 282 GLY B CA 1
ATOM 4675 C C . GLY B 1 283 ? -29.239 -15.170 32.929 1.00 147.51 282 GLY B C 1
ATOM 4676 O O . GLY B 1 283 ? -29.484 -14.769 31.785 1.00 135.56 282 GLY B O 1
ATOM 4677 N N . SER B 1 284 ? -28.023 -15.567 33.313 1.00 153.72 283 SER B N 1
ATOM 4678 C CA . SER B 1 284 ? -26.885 -15.581 32.403 1.00 151.21 283 SER B CA 1
ATOM 4679 C C . SER B 1 284 ? -26.900 -16.772 31.451 1.00 145.23 283 SER B C 1
ATOM 4680 O O . SER B 1 284 ? -26.072 -16.821 30.535 1.00 145.56 283 S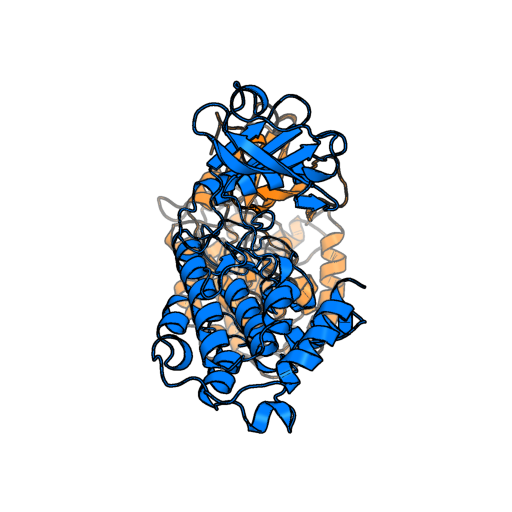ER B O 1
ATOM 4683 N N . VAL B 1 285 ? -27.817 -17.721 31.645 1.00 145.31 284 VAL B N 1
ATOM 4684 C CA . VAL B 1 285 ? -27.828 -18.947 30.858 1.00 146.26 284 VAL B CA 1
ATOM 4685 C C . VAL B 1 285 ? -28.174 -18.640 29.406 1.00 145.40 284 VAL B C 1
ATOM 4686 O O . VAL B 1 285 ? -29.098 -17.869 29.116 1.00 148.18 284 VAL B O 1
ATOM 4690 N N . HIS B 1 286 ? -27.439 -19.257 28.485 1.00 147.24 285 HIS B N 1
ATOM 4691 C CA . HIS B 1 286 ? -27.743 -19.143 27.067 1.00 143.31 285 HIS B CA 1
ATOM 4692 C C . HIS B 1 286 ? -28.896 -20.066 26.696 1.00 148.00 285 HIS B C 1
ATOM 4693 O O . HIS B 1 286 ? -29.023 -21.174 27.226 1.00 142.25 285 HIS B O 1
ATOM 4700 N N . ARG B 1 287 ? -29.739 -19.598 25.779 1.00 156.94 286 ARG B N 1
ATOM 4701 C CA . ARG B 1 287 ? -30.886 -20.355 25.302 1.00 155.88 286 ARG B CA 1
ATOM 4702 C C . ARG B 1 287 ? -30.788 -20.528 23.792 1.00 154.97 286 ARG B C 1
ATOM 4703 O O . ARG B 1 287 ? -30.186 -19.706 23.098 1.00 163.87 286 ARG B O 1
ATOM 4711 N N . GLN B 1 288 ? -31.382 -21.599 23.290 1.00 147.81 287 GLN B N 1
ATOM 4712 C CA . GLN B 1 288 ? -31.355 -21.867 21.855 1.00 142.89 287 GLN B CA 1
ATOM 4713 C C . GLN B 1 288 ? -32.726 -22.204 21.292 1.00 142.56 287 GLN B C 1
ATOM 4714 O O . GLN B 1 288 ? -33.041 -21.789 20.173 1.00 130.23 287 GLN B O 1
ATOM 4720 N N . ALA B 1 289 ? -33.548 -22.955 22.033 1.00 158.38 288 ALA B N 1
ATOM 4721 C CA . ALA B 1 289 ? -34.914 -23.209 21.587 1.00 169.11 288 ALA B CA 1
ATOM 4722 C C . ALA B 1 289 ? -35.681 -21.910 21.390 1.00 170.13 288 ALA B C 1
ATOM 4723 O O . ALA B 1 289 ? -36.542 -21.825 20.507 1.00 175.14 288 ALA B O 1
ATOM 4725 N N . THR B 1 290 ? -35.380 -20.889 22.198 1.00 160.01 289 THR B N 1
ATOM 4726 C CA . THR B 1 290 ? -35.917 -19.557 21.948 1.00 152.38 289 THR B CA 1
ATOM 4727 C C . THR B 1 290 ? -35.563 -19.083 20.546 1.00 143.81 289 THR B C 1
ATOM 4728 O O . THR B 1 290 ? -36.387 -18.468 19.857 1.00 149.10 289 THR B O 1
ATOM 4732 N N . LEU B 1 291 ? -34.340 -19.375 20.104 1.00 138.78 290 LEU B N 1
ATOM 4733 C CA . LEU B 1 291 ? -33.843 -18.839 18.843 1.00 139.97 290 LEU B CA 1
ATOM 4734 C C . LEU B 1 291 ? -34.392 -19.610 17.648 1.00 144.04 290 LEU B C 1
ATOM 4735 O O . LEU B 1 291 ? -34.708 -19.011 16.614 1.00 143.96 290 LEU B O 1
ATOM 4740 N N . GLU B 1 292 ? -34.512 -20.933 17.772 1.00 148.80 291 GLU B N 1
ATOM 4741 C CA . GLU B 1 292 ? -35.054 -21.739 16.681 1.00 152.49 291 GLU B CA 1
ATOM 4742 C C . GLU B 1 292 ? -36.562 -21.553 16.564 1.00 154.06 291 GLU B C 1
ATOM 4743 O O . GLU B 1 292 ? -37.091 -21.324 15.467 1.00 158.34 291 GLU B O 1
ATOM 4749 N N . GLU B 1 293 ? -37.273 -21.638 17.693 1.00 155.77 292 GLU B N 1
ATOM 4750 C CA . GLU B 1 293 ? -38.684 -21.273 17.706 1.00 154.38 292 GLU B CA 1
ATOM 4751 C C . GLU B 1 293 ? -38.892 -19.824 17.291 1.00 142.94 292 GLU B C 1
ATOM 4752 O O . GLU B 1 293 ? -39.994 -19.463 16.864 1.00 149.53 292 GLU B O 1
ATOM 4758 N N . LEU B 1 294 ? -37.859 -18.987 17.407 1.00 133.98 293 LEU B N 1
ATOM 4759 C CA . LEU B 1 294 ? -37.954 -17.619 16.918 1.00 113.23 293 LEU B CA 1
ATOM 4760 C C . LEU B 1 294 ? -37.762 -17.545 15.409 1.00 126.76 293 LEU B C 1
ATOM 4761 O O . LEU B 1 294 ? -38.373 -16.692 14.757 1.00 121.31 293 LEU B O 1
ATOM 4766 N N . LYS B 1 295 ? -36.920 -18.410 14.838 1.00 141.12 294 LYS B N 1
ATOM 4767 C CA . LYS B 1 295 ? -36.898 -18.562 13.386 1.00 141.62 294 LYS B CA 1
ATOM 4768 C C . LYS B 1 295 ? -38.275 -18.971 12.877 1.00 141.83 294 LYS B C 1
ATOM 4769 O O . LYS B 1 295 ? -38.815 -18.366 11.937 1.00 126.44 294 LYS B O 1
ATOM 4775 N N . LYS B 1 296 ? -38.866 -19.993 13.508 1.00 148.59 295 LYS B N 1
ATOM 4776 C CA . LYS B 1 296 ? -40.235 -20.382 13.178 1.00 144.87 295 LYS B CA 1
ATOM 4777 C C . LYS B 1 296 ? -41.194 -19.209 13.339 1.00 138.55 295 LYS B C 1
ATOM 4778 O O . LYS B 1 296 ? -42.122 -19.036 12.538 1.00 134.54 295 LYS B O 1
ATOM 4784 N N . PHE B 1 297 ? -40.975 -18.382 14.365 1.00 134.79 296 PHE B N 1
ATOM 4785 C CA . PHE B 1 297 ? -41.891 -17.279 14.633 1.00 130.55 296 PHE B CA 1
ATOM 4786 C C . PHE B 1 297 ? -41.822 -16.223 13.538 1.00 132.17 296 PHE B C 1
ATOM 4787 O O . PHE B 1 297 ? -42.856 -15.783 13.033 1.00 131.41 296 PHE B O 1
ATOM 4795 N N . ASN B 1 298 ? -40.613 -15.798 13.162 1.00 136.21 297 ASN B N 1
ATOM 4796 C CA . ASN B 1 298 ? -40.481 -14.810 12.094 1.00 141.17 297 ASN B CA 1
ATOM 4797 C C . ASN B 1 298 ? -41.042 -15.346 10.782 1.00 141.76 297 ASN B C 1
ATOM 4798 O O . ASN B 1 298 ? -41.795 -14.650 10.079 1.00 133.99 297 ASN B O 1
ATOM 4803 N N . ALA B 1 299 ? -40.694 -16.594 10.444 1.00 147.66 298 ALA B N 1
ATOM 4804 C CA . ALA B 1 299 ? -41.261 -17.216 9.252 1.00 147.13 298 ALA B CA 1
ATOM 4805 C C . ALA B 1 299 ? -42.783 -17.187 9.292 1.00 145.37 298 ALA B C 1
ATOM 4806 O O . ALA B 1 299 ? -43.439 -17.005 8.260 1.00 144.73 298 ALA B O 1
ATOM 4808 N N . ARG B 1 300 ? -43.363 -17.339 10.485 1.00 142.10 299 ARG B N 1
ATOM 4809 C CA . ARG B 1 300 ? -44.817 -17.307 10.608 1.00 138.43 299 ARG B CA 1
ATOM 4810 C C . ARG B 1 300 ? -45.361 -15.888 10.470 1.00 133.44 299 ARG B C 1
ATOM 4811 O O . ARG B 1 300 ? -46.415 -15.680 9.859 1.00 135.61 299 ARG B O 1
ATOM 4819 N N . ARG B 1 301 ? -44.656 -14.902 11.033 1.00 130.10 300 ARG B N 1
ATOM 4820 C CA . ARG B 1 301 ? -45.113 -13.517 10.977 1.00 118.75 300 ARG B CA 1
ATOM 4821 C C . ARG B 1 301 ? -45.170 -13.015 9.542 1.00 128.71 300 ARG B C 1
ATOM 4822 O O . ARG B 1 301 ? -46.157 -12.396 9.128 1.00 111.45 300 ARG B O 1
ATOM 4830 N N . LYS B 1 302 ? -44.118 -13.274 8.762 1.00 161.36 301 LYS B N 1
ATOM 4831 C CA . LYS B 1 302 ? -44.104 -12.739 7.403 1.00 164.79 301 LYS B CA 1
ATOM 4832 C C . LYS B 1 302 ? -45.098 -13.431 6.471 1.00 176.91 301 LYS B C 1
ATOM 4833 O O . LYS B 1 302 ? -45.102 -13.127 5.272 1.00 181.35 301 LYS B O 1
ATOM 4839 N N . LEU B 1 303 ? -45.944 -14.329 6.984 1.00 180.74 302 LEU B N 1
ATOM 4840 C CA . LEU B 1 303 ? -46.910 -15.015 6.130 1.00 180.11 302 LEU B CA 1
ATOM 4841 C C . LEU B 1 303 ? -48.096 -14.117 5.780 1.00 192.91 302 LEU B C 1
ATOM 4842 O O . LEU B 1 303 ? -48.741 -14.327 4.747 1.00 190.10 302 LEU B O 1
ATOM 4847 N N . LYS B 1 304 ? -48.403 -13.134 6.635 1.00 106.99 303 LYS B N 1
ATOM 4848 C CA . LYS B 1 304 ? -49.493 -12.173 6.456 1.00 133.25 303 LYS B CA 1
ATOM 4849 C C . LYS B 1 304 ? -50.864 -12.830 6.573 1.00 152.35 303 LYS B C 1
ATOM 4850 O O . LYS B 1 304 ? -50.989 -14.054 6.454 1.00 155.65 303 LYS B O 1
ATOM 4856 N N . GLY B 1 305 ? -51.900 -12.018 6.803 1.00 150.41 304 GLY B N 1
ATOM 4857 C CA . GLY B 1 305 ? -53.266 -12.505 6.907 1.00 135.34 304 GLY B CA 1
ATOM 4858 C C . GLY B 1 305 ? -53.627 -13.081 8.260 1.00 131.31 304 GLY B C 1
ATOM 4859 O O . GLY B 1 305 ? -52.914 -13.945 8.786 1.00 143.67 304 GLY B O 1
ATOM 4860 N N . GLY B 1 306 ? -54.749 -12.614 8.824 1.00 113.20 305 GLY B N 1
ATOM 4861 C CA . GLY B 1 306 ? -55.266 -13.104 10.094 1.00 104.43 305 GLY B CA 1
ATOM 4862 C C . GLY B 1 306 ? -54.204 -13.091 11.165 1.00 114.42 305 GLY B C 1
ATOM 4863 O O . GLY B 1 306 ? -53.646 -14.144 11.496 1.00 106.65 305 GLY B O 1
ATOM 4864 N N . VAL B 1 307 ? -53.965 -11.899 11.713 1.00 126.82 306 VAL B N 1
ATOM 4865 C CA . VAL B 1 307 ? -52.733 -11.511 12.394 1.00 122.05 306 VAL B CA 1
ATOM 4866 C C . VAL B 1 307 ? -51.684 -11.195 11.311 1.00 112.12 306 VAL B C 1
ATOM 4867 O O . VAL B 1 307 ? -51.290 -10.034 11.103 1.00 104.80 306 VAL B O 1
#

Organism: Salpingoeca rosetta (strain ATCC 50818 / BSB-021) (NCBI:txid946362)

CATH classification: 3.30.200.20 (+1 more: 1.10.510.10)

Foldseek 3Di:
DAAPDDPVVQKPDDPPDPVQWPDDDPFWTWGWIAGPPPRAIWIKTKGWCVPDDPVLVVLVVQQQVLLQVADDPQAFHFPDWYDYPTIIITITHAAAQAFPLVVQLVDPFAFLLNLLQLLLSVLVSLVRQVVQQKALQADDSNQFGFRHVDPVGHTHGYDSSVMDHDDDPFAQPAQDYDLLLAALCSLVSHGGGNLSVLSSSLQVSVLSQAQDGQQDDPPSVVSSVCLLVVPGDQDPDSCVQWQVLSVVLSCQSSDNDSVSHDRSVVSCVRCSNVPSPRGDRHGRNNSSVSNVVVVVVVVD/DDEPQAPVNFKDDDPPDDVQWDDDDPAWTWGWIAGPPPRATWIKTKGWPPPDDVVLVVLVVQQQVLLCPADDPQAFHFPDWYDYPTIIITITHAAALAFVLVVQLVDPFDFLLVLLVLLLLVLVSLLSQVVQQKALQADDSNQFGFRHVDPPTHTHGYDSSQMDGDPDPFAFSAQDYAQLLAALCSLVRHRHGNLRVLSSSLQVSVLSQQVDGFQDDQDSVSSSVCNNVVPGDQDPDSRVLFAVLVVVSSCQSSPNDSVSHDRSVVVCVRCSNPPSPRTDNDGDDSSSVSNVVVVVVVVVDDND